Protein AF-A0A3N5E7L0-F1 (afdb_monomer_lite)

Secondary structure (DSSP, 8-state):
-TTT-S-GGGTSTT-SEEEEEESSSTTTSEEEEEE-SSHHHHHHHHHHHHHHHT--EEEE--TT-SSPEEEESS-HHHHHHHHHHHHHHS-SSSS--EEEEE-SSEEEEEESS-PPTT--HHHHTSS-------TTHHHHHHHHHTTS---SS-HHHHHHHHHHHTTPPPPEEE--TT---EEEEEEPPHHHHHHHHHHHHHHHHT--SHHHHHHHHHHHHHTS-HHHHHHHHHHHHTT-HHHHHHHHHHHHHHHHHHHHHS-HHHHHHHHHTTS-EEHHHHHHHTT----HHHIIIIIHHHHHTTSEEESSTT-TT-TT-EEEE-HHHHHHHHS------PEE---SSEEEEEEETTTTEEEEEETTS-EEEESS--HHHHHHHHH-S-HHHHIIIIITTTS-EEE-

Radius of gyration: 26.79 Å; chains: 1; bounding box: 60×66×66 Å

Sequence (408 aa):
MLLFNERPDKFFAGAKIEVVTHQGKIGKDYSEKVFTGSIVKQLRDTLSYIDTNIIREQVSKISQQAEAIRYFNYPYQAIEEALVNAVYHRSYERDNPVEVQILPDRIEILNFPGPMPPVDKNMLKKERVVAREYRNRKLGGFLKELKLTEGRGTGLPIIYNSLDENGSPPPVFETDDELSYFLSIIKIHPLALQLNAMGDEDEIQNISSLKDIDSYLRSLDDQITTEDKGIIVNALENNEDYLRSTVELRWERFGTHIKNKIDDTYLKVLLHCISPKSREEIFEHIEIYNNSRNFRNYIKPIIDIGWLQLTIPEKPTSKNQEYIIADIAKRLVESKKLETKRTPVSSASIASVGYDPEKQILEIEFLHGAIYQYFDVPKEVYEELMSANSHASYFMYSIKNNYSYLKQ

pLDDT: mean 74.49, std 18.32, range [30.44, 97.44]

Structure (mmCIF, N/CA/C/O backbone):
data_AF-A0A3N5E7L0-F1
#
_entry.id   AF-A0A3N5E7L0-F1
#
loop_
_atom_site.group_PDB
_atom_site.id
_atom_site.type_symbol
_atom_site.label_atom_id
_atom_site.label_alt_id
_atom_site.label_comp_id
_atom_site.label_asym_id
_atom_site.label_entity_id
_atom_site.label_seq_id
_atom_site.pdbx_PDB_ins_code
_atom_site.Cartn_x
_atom_site.Cartn_y
_atom_site.Cartn_z
_atom_site.occupancy
_atom_site.B_iso_or_equiv
_atom_site.auth_seq_id
_atom_site.auth_comp_id
_atom_site.auth_asym_id
_atom_site.auth_atom_id
_atom_site.pdbx_PDB_model_num
ATOM 1 N N . MET A 1 1 ? 27.490 1.330 -26.116 1.00 83.38 1 MET A N 1
ATOM 2 C CA . MET A 1 1 ? 27.596 2.388 -25.086 1.00 83.38 1 MET A CA 1
ATOM 3 C C . MET A 1 1 ? 26.835 2.008 -23.823 1.00 83.38 1 MET A C 1
ATOM 5 O O . MET A 1 1 ? 27.501 1.721 -22.848 1.00 83.38 1 MET A O 1
ATOM 9 N N . LEU A 1 2 ? 25.504 1.874 -23.836 1.00 86.56 2 LEU A N 1
ATOM 10 C CA . LEU A 1 2 ? 24.714 1.535 -22.633 1.00 86.56 2 LEU A CA 1
ATOM 11 C C . LEU A 1 2 ? 25.120 0.224 -21.915 1.00 86.56 2 LEU A C 1
ATOM 13 O O . LEU A 1 2 ? 25.168 0.170 -20.692 1.00 86.56 2 LEU A O 1
ATOM 17 N N . LEU A 1 3 ? 25.430 -0.836 -22.669 1.00 85.00 3 LEU A N 1
ATOM 18 C CA . LEU A 1 3 ? 25.637 -2.186 -22.117 1.00 85.00 3 LEU A CA 1
ATOM 19 C C . LEU A 1 3 ? 27.031 -2.473 -21.549 1.00 85.00 3 LEU A C 1
ATOM 21 O O . LEU A 1 3 ? 27.169 -3.346 -20.699 1.00 85.00 3 LEU A O 1
ATOM 25 N N . PHE A 1 4 ? 28.057 -1.774 -22.030 1.00 85.50 4 PHE A N 1
ATOM 26 C CA . PHE A 1 4 ? 29.458 -2.135 -21.770 1.00 85.50 4 PHE A CA 1
ATOM 27 C C . PHE A 1 4 ? 30.321 -0.951 -21.327 1.00 85.50 4 PHE A C 1
ATOM 29 O O . PHE A 1 4 ? 31.478 -1.145 -20.980 1.00 85.50 4 PHE A O 1
ATOM 36 N N . ASN A 1 5 ? 29.792 0.277 -21.357 1.00 88.94 5 ASN A N 1
ATOM 37 C CA . ASN A 1 5 ? 30.499 1.433 -20.816 1.00 88.94 5 ASN A CA 1
ATOM 38 C C . ASN A 1 5 ? 30.270 1.489 -19.300 1.00 88.94 5 ASN A C 1
ATOM 40 O O . ASN A 1 5 ? 29.155 1.249 -18.843 1.00 88.94 5 ASN A O 1
ATOM 44 N N . GLU A 1 6 ? 31.305 1.821 -18.533 1.00 88.25 6 GLU A N 1
ATOM 45 C CA . GLU A 1 6 ? 31.211 1.987 -17.078 1.00 88.25 6 GLU A CA 1
ATOM 46 C C . GLU A 1 6 ? 30.472 3.266 -16.669 1.00 88.25 6 GLU A C 1
ATOM 48 O O . GLU A 1 6 ? 30.016 3.377 -15.539 1.00 88.25 6 GLU A O 1
ATOM 53 N N . ARG A 1 7 ? 30.361 4.244 -17.571 1.00 88.50 7 ARG A N 1
ATOM 54 C CA . ARG A 1 7 ? 29.742 5.551 -17.333 1.00 88.50 7 ARG A CA 1
ATOM 55 C C . ARG A 1 7 ? 28.820 5.973 -18.486 1.00 88.50 7 ARG A C 1
ATOM 57 O O . ARG A 1 7 ? 29.085 6.984 -19.146 1.00 88.50 7 ARG A O 1
ATOM 64 N N . PRO A 1 8 ? 27.751 5.205 -18.788 1.00 91.94 8 PRO A N 1
ATOM 65 C CA . PRO A 1 8 ? 26.787 5.584 -19.820 1.00 91.94 8 PRO A CA 1
ATOM 66 C C . PRO A 1 8 ? 26.025 6.865 -19.458 1.00 91.94 8 PRO A C 1
ATOM 68 O O . PRO A 1 8 ? 25.597 7.568 -20.368 1.00 91.94 8 PRO A O 1
ATOM 71 N N . ASP A 1 9 ? 25.950 7.206 -18.169 1.00 88.31 9 ASP A N 1
ATOM 72 C CA . ASP A 1 9 ? 25.404 8.455 -17.628 1.00 88.31 9 ASP A CA 1
ATOM 73 C C . ASP A 1 9 ? 26.060 9.710 -18.223 1.00 88.31 9 ASP A C 1
ATOM 75 O O . ASP A 1 9 ? 25.415 10.740 -18.374 1.00 88.31 9 ASP A O 1
ATOM 79 N N . LYS A 1 10 ? 27.329 9.630 -18.647 1.00 88.81 10 LYS A N 1
ATOM 80 C CA . LYS A 1 10 ? 28.016 10.755 -19.307 1.00 88.81 10 LYS A CA 1
ATOM 81 C C . LYS A 1 10 ? 27.519 11.040 -20.724 1.00 88.81 10 LYS A C 1
ATOM 83 O O . LYS A 1 10 ? 27.781 12.116 -21.250 1.00 88.81 10 LYS A O 1
ATOM 88 N N . PHE A 1 11 ? 26.869 10.065 -21.354 1.00 89.56 11 PHE A N 1
ATOM 89 C CA . PHE A 1 11 ? 26.328 10.175 -22.711 1.00 89.56 11 PHE A CA 1
ATOM 90 C C . PHE A 1 11 ? 24.803 10.285 -22.701 1.00 89.56 11 PHE A C 1
ATOM 92 O O . PHE A 1 11 ? 24.227 10.899 -23.590 1.00 89.56 11 PHE A O 1
ATOM 99 N N . PHE A 1 12 ? 24.172 9.683 -21.695 1.00 90.94 12 PHE A N 1
ATOM 100 C CA . PHE A 1 12 ? 22.734 9.635 -21.495 1.00 90.94 12 PHE A CA 1
ATOM 101 C C . PHE A 1 12 ? 22.483 9.901 -20.010 1.00 90.94 12 PHE A C 1
ATOM 103 O O . PHE A 1 12 ? 22.547 8.966 -19.216 1.00 90.94 12 PHE A O 1
ATOM 110 N N . ALA A 1 13 ? 22.245 11.155 -19.610 1.00 86.81 13 ALA A N 1
ATOM 111 C CA . ALA A 1 13 ? 22.211 11.541 -18.191 1.00 86.81 13 ALA A CA 1
ATOM 112 C C . ALA A 1 13 ? 21.178 10.744 -17.377 1.00 86.81 13 ALA A C 1
ATOM 114 O O . ALA A 1 13 ? 21.416 10.402 -16.217 1.00 86.81 13 ALA A O 1
ATOM 115 N N . GLY A 1 14 ? 20.074 10.356 -18.018 1.00 86.88 14 GLY A N 1
ATOM 116 C CA . GLY A 1 14 ? 19.057 9.507 -17.416 1.00 86.88 14 GLY A CA 1
ATOM 117 C C . GLY A 1 14 ? 19.432 8.033 -17.280 1.00 86.88 14 GLY A C 1
ATOM 118 O O . GLY A 1 14 ? 18.664 7.305 -16.662 1.00 86.88 14 GLY A O 1
ATOM 119 N N . ALA A 1 15 ? 20.545 7.538 -17.835 1.00 92.75 15 ALA A N 1
ATOM 120 C CA . ALA A 1 15 ? 20.930 6.119 -17.820 1.00 92.75 15 ALA A CA 1
ATOM 121 C C . ALA A 1 15 ? 21.438 5.655 -16.441 1.00 92.75 15 ALA A C 1
ATOM 123 O O . ALA A 1 15 ? 22.587 5.240 -16.293 1.00 92.75 15 ALA A O 1
ATOM 124 N N . LYS A 1 16 ? 20.554 5.730 -15.450 1.00 95.00 16 LYS A N 1
ATOM 125 C CA . LYS A 1 16 ? 20.683 5.301 -14.059 1.00 95.00 16 LYS A CA 1
ATOM 126 C C . LYS A 1 16 ? 19.344 4.706 -13.588 1.00 95.00 16 LYS A C 1
ATOM 128 O O . LYS A 1 16 ? 18.305 4.954 -14.215 1.00 95.00 16 LYS A O 1
ATOM 133 N N . ILE A 1 17 ? 19.388 3.932 -12.507 1.00 97.06 17 ILE A N 1
ATOM 134 C CA . ILE A 1 17 ? 18.208 3.452 -11.773 1.00 97.06 17 ILE A CA 1
ATOM 135 C C . ILE A 1 17 ? 18.270 4.056 -10.374 1.00 97.06 17 ILE A C 1
ATOM 137 O O . ILE A 1 17 ? 19.304 3.961 -9.712 1.00 97.06 17 ILE A O 1
ATOM 141 N N . GLU A 1 18 ? 17.191 4.678 -9.930 1.00 97.00 18 GLU A N 1
ATOM 142 C CA . GLU A 1 18 ? 17.093 5.308 -8.616 1.00 97.00 18 GLU A CA 1
ATOM 143 C C . GLU A 1 18 ? 16.131 4.503 -7.755 1.00 97.00 18 GLU A C 1
ATOM 145 O O . GLU A 1 18 ? 15.018 4.207 -8.175 1.00 97.00 18 GLU A O 1
ATOM 150 N N . VAL A 1 19 ? 16.582 4.102 -6.567 1.00 96.81 19 VAL A N 1
ATOM 151 C CA . VAL A 1 19 ? 15.758 3.388 -5.593 1.00 96.81 19 VAL A CA 1
ATOM 152 C C . VAL A 1 19 ? 15.564 4.280 -4.382 1.00 96.81 19 VAL A C 1
ATOM 154 O O . VAL A 1 19 ? 16.538 4.669 -3.736 1.00 96.81 19 VAL A O 1
ATOM 157 N N . VAL A 1 20 ? 14.311 4.564 -4.056 1.00 91.62 20 VAL A N 1
ATOM 158 C CA . VAL A 1 20 ? 13.914 5.359 -2.898 1.00 91.62 20 VAL A CA 1
ATOM 159 C C . VAL A 1 20 ? 13.134 4.450 -1.958 1.00 91.62 20 VAL A C 1
ATOM 161 O O . VAL A 1 20 ? 12.109 3.891 -2.332 1.00 91.62 20 VAL A O 1
ATOM 164 N N . THR A 1 21 ? 13.639 4.260 -0.742 1.00 85.81 21 THR A N 1
ATOM 165 C CA . THR A 1 21 ? 12.976 3.451 0.290 1.00 85.81 21 THR A CA 1
ATOM 166 C C . THR A 1 21 ? 12.425 4.355 1.373 1.00 85.81 21 THR A C 1
ATOM 168 O O . THR A 1 21 ? 13.202 5.046 2.036 1.00 85.81 21 THR A O 1
ATOM 171 N N . HIS A 1 22 ? 11.110 4.318 1.572 1.00 76.50 22 HIS A N 1
ATOM 172 C CA . HIS A 1 22 ? 10.408 5.104 2.584 1.00 76.50 22 HIS A CA 1
ATOM 173 C C . HIS A 1 22 ? 10.272 4.290 3.874 1.00 76.50 22 HIS A C 1
ATOM 175 O O . HIS A 1 22 ? 9.755 3.176 3.852 1.00 76.50 22 HIS A O 1
ATOM 181 N N . GLN A 1 23 ? 10.721 4.835 5.009 1.00 60.78 23 GLN A N 1
ATOM 182 C CA . GLN A 1 23 ? 10.528 4.213 6.335 1.00 60.78 23 GLN A CA 1
ATOM 183 C C . GLN A 1 23 ? 9.217 4.657 7.015 1.00 60.78 23 GLN A C 1
ATOM 185 O O . GLN A 1 23 ? 8.987 4.379 8.188 1.00 60.78 23 GLN A O 1
ATOM 190 N N . GLY A 1 24 ? 8.354 5.355 6.276 1.00 55.53 24 GLY A N 1
ATOM 191 C CA . GLY A 1 24 ? 7.115 5.963 6.749 1.00 55.53 24 GLY A CA 1
ATOM 192 C C . GLY A 1 24 ? 6.403 6.658 5.589 1.00 55.53 24 GLY A C 1
ATOM 193 O O . GLY A 1 24 ? 6.307 6.091 4.502 1.00 55.53 24 GLY A O 1
ATOM 194 N N . LYS A 1 25 ? 5.926 7.895 5.784 1.00 41.50 25 LYS A N 1
ATOM 195 C CA . LYS A 1 25 ? 5.347 8.686 4.684 1.00 41.50 25 LYS A CA 1
ATOM 196 C C . LYS A 1 25 ? 6.375 9.005 3.598 1.00 41.50 25 LYS A C 1
ATOM 198 O O . LYS A 1 25 ? 7.534 9.295 3.906 1.00 41.50 25 LYS A O 1
ATOM 203 N N . ILE A 1 26 ? 5.882 9.131 2.366 1.00 47.34 26 ILE A N 1
ATOM 204 C CA . ILE A 1 26 ? 6.616 9.719 1.244 1.00 47.34 26 ILE A CA 1
ATOM 205 C C . ILE A 1 26 ? 7.159 11.105 1.646 1.00 47.34 26 ILE A C 1
ATOM 207 O O . ILE A 1 26 ? 6.418 11.965 2.127 1.00 47.34 26 ILE A O 1
ATOM 211 N N . GLY A 1 27 ? 8.469 11.313 1.480 1.00 45.47 27 GLY A N 1
ATOM 212 C CA . GLY A 1 27 ? 9.108 12.636 1.538 1.00 45.47 27 GLY A CA 1
ATOM 213 C C . GLY A 1 27 ? 9.581 13.152 2.905 1.00 45.47 27 GLY A C 1
ATOM 214 O O . GLY A 1 27 ? 10.123 14.255 2.951 1.00 45.47 27 GLY A O 1
ATOM 215 N N . LYS A 1 28 ? 9.423 12.402 4.010 1.00 50.88 28 LYS A N 1
ATOM 216 C CA . LYS A 1 28 ? 9.968 12.800 5.332 1.00 50.88 28 LYS A CA 1
ATOM 217 C C . LYS A 1 28 ? 11.208 12.010 5.748 1.00 50.88 28 LYS A C 1
ATOM 219 O O . LYS A 1 28 ? 12.221 12.627 6.050 1.00 50.88 28 LYS A O 1
ATOM 224 N N . ASP A 1 29 ? 11.132 10.680 5.698 1.00 62.06 29 ASP A N 1
ATOM 225 C CA . ASP A 1 29 ? 12.221 9.773 6.071 1.00 62.06 29 ASP A CA 1
ATOM 226 C C . ASP A 1 29 ? 12.402 8.721 4.976 1.00 62.06 29 ASP A C 1
ATOM 228 O O . ASP A 1 29 ? 11.751 7.670 4.962 1.00 62.06 29 ASP A O 1
ATOM 232 N N . TYR A 1 30 ? 13.279 9.034 4.023 1.00 76.88 30 TYR A N 1
ATOM 233 C CA . TYR A 1 30 ? 13.618 8.136 2.930 1.00 76.88 30 TYR A CA 1
ATOM 234 C C . TYR A 1 30 ? 15.127 7.958 2.812 1.00 76.88 30 TYR A C 1
ATOM 236 O O . TYR A 1 30 ? 15.921 8.850 3.114 1.00 76.88 30 TYR A O 1
ATOM 244 N N . SER A 1 31 ? 15.518 6.777 2.352 1.00 83.81 31 SER A N 1
ATOM 245 C CA . SER A 1 31 ? 16.878 6.519 1.896 1.00 83.81 31 SER A CA 1
ATOM 246 C C . SER A 1 31 ? 16.872 6.396 0.383 1.00 83.81 31 SER A C 1
ATOM 248 O O . SER A 1 31 ? 16.022 5.713 -0.187 1.00 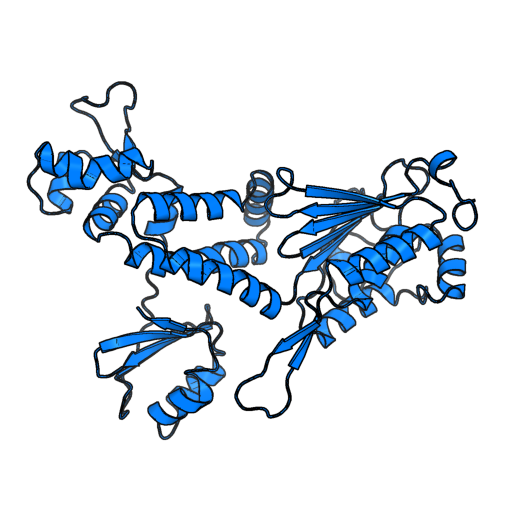83.81 31 SER A O 1
ATOM 250 N N . GLU A 1 32 ? 17.810 7.075 -0.263 1.00 91.50 32 GLU A N 1
ATOM 251 C CA . GLU A 1 32 ? 17.968 7.047 -1.710 1.00 91.50 32 GLU A CA 1
ATOM 252 C C . GLU A 1 32 ? 19.252 6.309 -2.074 1.00 91.50 32 GLU A C 1
ATOM 254 O O . GLU A 1 32 ? 20.312 6.507 -1.469 1.00 91.50 32 GLU A O 1
ATOM 259 N N . LYS A 1 33 ? 19.163 5.455 -3.091 1.00 93.56 33 LYS A N 1
ATOM 260 C CA . LYS A 1 33 ? 20.304 4.759 -3.664 1.00 93.56 33 LYS A CA 1
ATOM 261 C C . LYS A 1 33 ? 20.247 4.811 -5.181 1.00 93.56 33 LYS A C 1
ATOM 263 O O . LYS A 1 33 ? 19.363 4.235 -5.809 1.00 93.56 33 LYS A O 1
ATOM 268 N N . VAL A 1 34 ? 21.248 5.462 -5.766 1.00 95.75 34 VAL A N 1
ATOM 269 C CA . VAL A 1 34 ? 21.395 5.590 -7.217 1.00 95.75 34 VAL A CA 1
ATOM 270 C C . VAL A 1 34 ? 22.356 4.528 -7.739 1.00 95.75 34 VAL A C 1
ATOM 272 O O . VAL A 1 34 ? 23.516 4.450 -7.325 1.00 95.75 34 VAL A O 1
ATOM 275 N N . PHE A 1 35 ? 21.888 3.730 -8.689 1.00 95.00 35 PHE A N 1
ATOM 276 C CA . PHE A 1 35 ? 22.667 2.710 -9.374 1.00 95.00 35 PHE A CA 1
ATOM 277 C C . PHE A 1 35 ? 23.152 3.251 -10.719 1.00 95.00 35 PHE A C 1
ATOM 279 O O . PHE A 1 35 ? 22.370 3.604 -11.603 1.00 95.00 35 PHE A O 1
ATOM 286 N N . THR A 1 36 ? 24.473 3.305 -10.870 1.00 93.88 36 THR A N 1
ATOM 287 C CA . THR A 1 36 ? 25.175 3.743 -12.085 1.00 93.88 36 THR A CA 1
ATOM 288 C C . THR A 1 36 ? 26.083 2.621 -12.591 1.00 93.88 36 THR A C 1
ATOM 290 O O . THR A 1 36 ? 26.208 1.574 -11.955 1.00 93.88 36 THR A O 1
ATOM 293 N N . GLY A 1 37 ? 26.704 2.792 -13.757 1.00 93.56 37 GLY A N 1
ATOM 294 C CA . GLY A 1 37 ? 27.440 1.712 -14.424 1.00 93.56 37 GLY A CA 1
ATOM 295 C C . GLY A 1 37 ? 26.789 1.314 -15.737 1.00 93.56 37 GLY A C 1
ATOM 296 O O . GLY A 1 37 ? 25.870 1.981 -16.201 1.00 93.56 37 GLY A O 1
ATOM 297 N N . SER A 1 38 ? 27.219 0.209 -16.338 1.00 93.75 38 SER A N 1
ATOM 298 C CA . SER A 1 38 ? 26.497 -0.345 -17.484 1.00 93.75 38 SER A CA 1
ATOM 299 C C . SER A 1 38 ? 25.070 -0.752 -17.102 1.00 93.75 38 SER A C 1
ATOM 301 O O . SER A 1 38 ? 24.816 -1.113 -15.956 1.00 93.75 38 SER A O 1
ATOM 303 N N . ILE A 1 39 ? 24.138 -0.767 -18.057 1.00 91.62 39 ILE A N 1
ATOM 304 C CA . ILE A 1 39 ? 22.733 -1.137 -17.786 1.00 91.62 39 ILE A CA 1
ATOM 305 C C . ILE A 1 39 ? 22.607 -2.523 -17.135 1.00 91.62 39 ILE A C 1
ATOM 307 O O . ILE A 1 39 ? 21.794 -2.718 -16.237 1.00 91.62 39 ILE A O 1
ATOM 311 N N . VAL A 1 40 ? 23.455 -3.474 -17.534 1.00 89.94 40 VAL A N 1
ATOM 312 C CA . VAL A 1 40 ? 23.491 -4.819 -16.935 1.00 89.94 40 VAL A CA 1
ATOM 313 C C . VAL A 1 40 ? 23.934 -4.759 -15.475 1.00 89.94 40 VAL A C 1
ATOM 315 O O . VAL A 1 40 ? 23.375 -5.459 -14.634 1.00 89.94 40 VAL A O 1
ATOM 318 N N . LYS A 1 41 ? 24.939 -3.929 -15.174 1.00 92.00 41 LYS A N 1
ATOM 319 C CA . LYS A 1 41 ? 25.409 -3.720 -13.807 1.00 92.00 41 LYS A CA 1
ATOM 320 C C . LYS A 1 41 ? 24.327 -3.059 -12.957 1.00 92.00 41 LYS A C 1
ATOM 322 O O . LYS A 1 41 ? 24.053 -3.560 -11.877 1.00 92.00 41 LYS A O 1
ATOM 327 N N . GLN A 1 42 ? 23.683 -2.011 -13.470 1.00 94.38 42 GLN A N 1
ATOM 328 C CA . GLN A 1 42 ? 22.584 -1.332 -12.782 1.00 94.38 42 GLN A CA 1
ATOM 329 C C . GLN A 1 42 ? 21.467 -2.316 -12.424 1.00 94.38 42 GLN A C 1
ATOM 331 O O . GLN A 1 42 ? 21.135 -2.434 -11.255 1.00 94.38 42 GLN A O 1
ATOM 336 N N . LEU A 1 43 ? 20.969 -3.093 -13.395 1.00 92.19 43 LEU A N 1
ATOM 337 C CA . LEU A 1 43 ? 19.934 -4.106 -13.157 1.00 92.19 43 LEU A CA 1
ATOM 338 C C . LEU A 1 43 ? 20.339 -5.111 -12.070 1.00 92.19 43 LEU A C 1
ATOM 340 O O . LEU A 1 43 ? 19.594 -5.313 -11.118 1.00 92.19 43 LEU A O 1
ATOM 344 N N . ARG A 1 44 ? 21.526 -5.720 -12.181 1.00 90.44 44 ARG A N 1
ATOM 345 C CA . ARG A 1 44 ? 21.995 -6.723 -11.208 1.00 90.44 44 ARG A CA 1
ATOM 346 C C . ARG A 1 44 ? 22.174 -6.144 -9.812 1.00 90.44 44 ARG A C 1
ATOM 348 O O . ARG A 1 44 ? 21.759 -6.768 -8.841 1.00 90.44 44 ARG A O 1
ATOM 355 N N . ASP A 1 45 ? 22.786 -4.969 -9.717 1.00 93.44 45 ASP A N 1
ATOM 356 C CA . ASP A 1 45 ? 23.046 -4.321 -8.436 1.00 93.44 45 ASP A CA 1
ATOM 357 C C . ASP A 1 45 ? 21.730 -3.876 -7.773 1.00 93.44 45 ASP A C 1
ATOM 359 O O . ASP A 1 45 ? 21.574 -4.039 -6.562 1.00 93.44 45 ASP A O 1
ATOM 363 N N . THR A 1 46 ? 20.768 -3.363 -8.551 1.00 96.06 46 THR A N 1
ATOM 364 C CA . THR A 1 46 ? 19.436 -2.996 -8.052 1.00 96.06 46 THR A CA 1
ATOM 365 C C . THR A 1 46 ? 18.652 -4.222 -7.592 1.00 96.06 46 THR A C 1
ATOM 367 O O . THR A 1 46 ? 18.140 -4.218 -6.475 1.00 96.06 46 THR A O 1
ATOM 370 N N . LEU A 1 47 ? 18.595 -5.291 -8.393 1.00 92.88 47 LEU A N 1
ATOM 371 C CA . LEU A 1 47 ? 17.891 -6.520 -8.012 1.00 92.88 47 LEU A CA 1
ATOM 372 C C . LEU A 1 47 ? 18.515 -7.170 -6.780 1.00 92.88 47 LEU A C 1
ATOM 374 O O . LEU A 1 47 ? 17.793 -7.552 -5.869 1.00 92.88 47 LEU A O 1
ATOM 378 N N . SER A 1 48 ? 19.848 -7.227 -6.705 1.00 91.19 48 SER A N 1
ATOM 379 C CA . SER A 1 48 ? 20.551 -7.727 -5.521 1.00 91.19 48 SER A CA 1
ATOM 380 C C . SER A 1 48 ? 20.248 -6.883 -4.281 1.00 91.19 48 SER A C 1
ATOM 382 O O . SER A 1 48 ? 20.062 -7.431 -3.195 1.00 91.19 48 SER A O 1
ATOM 384 N N . TYR A 1 49 ? 20.154 -5.559 -4.429 1.00 92.44 49 TYR A N 1
ATOM 385 C CA . TYR A 1 49 ? 19.761 -4.680 -3.334 1.00 92.44 49 TYR A CA 1
ATOM 386 C C . TYR A 1 49 ? 18.329 -4.952 -2.860 1.00 92.44 49 TYR A C 1
ATOM 388 O O . TYR A 1 49 ? 18.128 -5.079 -1.652 1.00 92.44 49 TYR A O 1
ATOM 396 N N . ILE A 1 50 ? 17.361 -5.076 -3.773 1.00 91.75 50 ILE A N 1
ATOM 397 C CA . ILE A 1 50 ? 15.961 -5.357 -3.420 1.00 91.75 50 ILE A CA 1
ATOM 398 C C . ILE A 1 50 ? 15.839 -6.738 -2.763 1.00 91.75 50 ILE A C 1
ATOM 400 O O . ILE A 1 50 ? 15.227 -6.857 -1.705 1.00 91.75 50 ILE A O 1
ATOM 404 N N . ASP A 1 51 ? 16.490 -7.753 -3.327 1.00 88.81 51 ASP A N 1
ATOM 405 C CA . ASP A 1 51 ? 16.502 -9.119 -2.797 1.00 88.81 51 ASP A CA 1
ATOM 406 C C . ASP A 1 51 ? 17.083 -9.189 -1.377 1.00 88.81 51 ASP A C 1
ATOM 408 O O . ASP A 1 51 ? 16.507 -9.792 -0.482 1.00 88.81 51 ASP A O 1
ATOM 412 N N . THR A 1 52 ? 18.190 -8.481 -1.131 1.00 81.44 52 THR A N 1
ATOM 413 C CA . THR A 1 52 ? 18.871 -8.516 0.174 1.00 81.44 52 THR A CA 1
ATOM 414 C C . THR A 1 52 ? 18.165 -7.684 1.248 1.00 81.44 52 THR A C 1
ATOM 416 O O . THR A 1 52 ? 18.204 -8.043 2.423 1.00 81.44 52 THR A O 1
ATOM 419 N N . ASN A 1 53 ? 17.587 -6.532 0.889 1.00 84.75 53 ASN A N 1
ATOM 420 C CA . ASN A 1 53 ? 17.119 -5.550 1.878 1.00 84.75 53 ASN A CA 1
ATOM 421 C C . ASN A 1 53 ? 15.595 -5.524 2.039 1.00 84.75 53 ASN A C 1
ATOM 423 O O . ASN A 1 53 ? 15.108 -5.124 3.099 1.00 84.75 53 ASN A O 1
ATOM 427 N N . ILE A 1 54 ? 14.849 -5.925 1.008 1.00 88.56 54 ILE A N 1
ATOM 428 C CA . ILE A 1 54 ? 13.396 -5.738 0.930 1.00 88.56 54 ILE A CA 1
ATOM 429 C C . ILE A 1 54 ? 12.670 -7.078 0.900 1.00 88.56 54 ILE A C 1
ATOM 431 O O . ILE A 1 54 ? 11.733 -7.267 1.676 1.00 88.56 54 ILE A O 1
ATOM 435 N N . ILE A 1 55 ? 13.091 -8.007 0.037 1.00 87.31 55 ILE A N 1
ATOM 436 C CA . ILE A 1 55 ? 12.445 -9.316 -0.096 1.00 87.31 55 ILE A CA 1
ATOM 437 C C . ILE A 1 55 ? 12.765 -10.176 1.129 1.00 87.31 55 ILE A C 1
ATOM 439 O O . ILE A 1 55 ? 13.903 -10.276 1.579 1.00 87.31 55 ILE A O 1
ATOM 443 N N . ARG A 1 56 ? 11.730 -10.783 1.707 1.00 83.81 56 ARG A N 1
ATOM 444 C CA . ARG A 1 56 ? 11.818 -11.648 2.882 1.00 83.81 56 ARG A CA 1
ATOM 445 C C . ARG A 1 56 ? 10.929 -12.864 2.671 1.00 83.81 56 ARG A C 1
ATOM 447 O O . ARG A 1 56 ? 9.733 -12.712 2.422 1.00 83.81 56 ARG A O 1
ATOM 454 N N . GLU A 1 57 ? 11.513 -14.052 2.804 1.00 76.31 57 GLU A N 1
ATOM 455 C CA . GLU A 1 57 ? 10.751 -15.297 2.929 1.00 76.31 57 GLU A CA 1
ATOM 456 C C . GLU A 1 57 ? 10.069 -15.309 4.300 1.00 76.31 57 GLU A C 1
ATOM 458 O O . GLU A 1 57 ? 10.695 -15.048 5.332 1.00 76.31 57 GLU A O 1
ATOM 463 N N . GLN A 1 58 ? 8.781 -15.614 4.311 1.00 63.19 58 GLN A N 1
ATOM 464 C CA . GLN A 1 58 ? 7.991 -15.793 5.514 1.00 63.19 58 GLN A CA 1
ATOM 465 C C . GLN A 1 58 ? 7.392 -17.195 5.515 1.00 63.19 58 GLN A C 1
ATOM 467 O O . GLN A 1 58 ? 6.986 -17.738 4.488 1.00 63.19 58 GLN A O 1
ATOM 472 N N . VAL A 1 59 ? 7.366 -17.796 6.702 1.00 53.50 59 VAL A N 1
ATOM 473 C CA . VAL A 1 59 ? 6.848 -19.144 6.914 1.00 53.50 59 VAL A CA 1
ATOM 474 C C . VAL A 1 59 ? 5.663 -19.030 7.854 1.00 53.50 59 VAL A C 1
ATOM 476 O O . VAL A 1 59 ? 5.842 -18.789 9.048 1.00 53.50 59 VAL A O 1
ATOM 479 N N . SER A 1 60 ? 4.456 -19.201 7.321 1.00 47.75 60 SER A N 1
ATOM 480 C CA . SER A 1 60 ? 3.245 -19.242 8.134 1.00 47.75 60 SER A CA 1
ATOM 481 C C . SER A 1 60 ? 2.825 -20.688 8.370 1.00 47.75 60 SER A C 1
ATOM 483 O O . SER A 1 60 ? 2.673 -21.481 7.438 1.00 47.75 60 SER A O 1
ATOM 485 N N . LYS A 1 61 ? 2.661 -21.055 9.643 1.00 45.41 61 LYS A N 1
ATOM 486 C CA . LYS A 1 61 ? 2.084 -22.344 10.028 1.00 45.41 61 LYS A CA 1
ATOM 487 C C . LYS A 1 61 ? 0.574 -22.188 10.046 1.00 45.41 61 LYS A C 1
ATOM 489 O O . LYS A 1 61 ? 0.034 -21.571 10.959 1.00 45.41 61 LYS A O 1
ATOM 494 N N . ILE A 1 62 ? -0.094 -22.761 9.055 1.00 38.06 62 ILE A N 1
ATOM 495 C CA . ILE A 1 62 ? -1.552 -22.802 9.039 1.00 38.06 62 ILE A CA 1
ATOM 496 C C . ILE A 1 62 ? -2.001 -23.896 10.003 1.00 38.06 62 ILE A C 1
ATOM 498 O O . ILE A 1 62 ? -1.624 -25.062 9.882 1.00 38.06 62 ILE A O 1
ATOM 502 N N . SER A 1 63 ? -2.784 -23.509 11.007 1.00 35.09 63 SER A N 1
ATOM 503 C CA . SER A 1 63 ? -3.418 -24.454 11.923 1.00 35.09 63 SER A CA 1
ATOM 504 C C . SER A 1 63 ? -4.353 -25.367 11.117 1.00 35.09 63 SER A C 1
ATOM 506 O O . SER A 1 63 ? -5.197 -24.871 10.381 1.00 35.09 63 SER A O 1
ATOM 508 N N . GLN A 1 64 ? -4.175 -26.689 11.270 1.00 30.67 64 GLN A N 1
ATOM 509 C CA . GLN A 1 64 ? -4.803 -27.821 10.547 1.00 30.67 64 GLN A CA 1
ATOM 510 C C . GLN A 1 64 ? -4.012 -28.466 9.387 1.00 30.67 64 GLN A C 1
ATOM 512 O O . GLN A 1 64 ? -4.434 -29.517 8.905 1.00 30.67 64 GLN A O 1
ATOM 517 N N . GLN A 1 65 ? -2.832 -27.963 9.002 1.00 34.75 65 GLN A N 1
ATOM 518 C CA . GLN A 1 65 ? -1.927 -28.663 8.074 1.00 34.75 65 GLN A CA 1
ATOM 519 C C . GLN A 1 65 ? -0.542 -28.866 8.702 1.00 34.75 65 GLN A C 1
ATOM 521 O O . GLN A 1 65 ? -0.017 -27.998 9.393 1.00 34.75 65 GLN A O 1
ATOM 526 N N . ALA A 1 66 ? 0.057 -30.046 8.497 1.00 31.73 66 ALA A N 1
ATOM 527 C CA . ALA A 1 66 ? 1.418 -30.323 8.970 1.00 31.73 66 ALA A CA 1
ATOM 528 C C . ALA A 1 66 ? 2.480 -29.519 8.191 1.00 31.73 66 ALA A C 1
ATOM 530 O O . ALA A 1 66 ? 3.596 -29.330 8.676 1.00 31.73 66 ALA A O 1
ATOM 531 N N . GLU A 1 67 ? 2.129 -29.049 6.994 1.00 37.62 67 GLU A N 1
ATOM 532 C CA . GLU A 1 67 ? 3.008 -28.325 6.082 1.00 37.62 67 GLU A CA 1
ATOM 533 C C . GLU A 1 67 ? 2.876 -26.812 6.303 1.00 37.62 67 GLU A C 1
ATOM 535 O O . GLU A 1 67 ? 1.778 -26.269 6.404 1.00 37.62 67 GLU A O 1
ATOM 540 N N . ALA A 1 68 ? 4.010 -26.120 6.426 1.00 47.44 68 ALA A N 1
ATOM 541 C CA . ALA A 1 68 ? 4.036 -24.668 6.553 1.00 47.44 68 ALA A CA 1
ATOM 542 C C . ALA A 1 68 ? 3.969 -24.019 5.164 1.00 47.44 68 ALA A C 1
ATOM 544 O O . ALA A 1 68 ? 4.746 -24.401 4.285 1.00 47.44 68 ALA A O 1
ATOM 545 N N . ILE A 1 69 ? 3.103 -23.016 4.982 1.00 49.25 69 ILE A N 1
ATOM 546 C CA . ILE A 1 69 ? 3.074 -22.232 3.744 1.00 49.25 69 ILE A CA 1
ATOM 547 C C . ILE A 1 69 ? 4.235 -21.247 3.776 1.00 49.25 69 ILE A C 1
ATOM 549 O O . ILE A 1 69 ? 4.388 -20.456 4.711 1.00 49.25 69 ILE A O 1
ATOM 553 N N . ARG A 1 70 ? 5.062 -21.324 2.739 1.00 60.50 70 ARG A N 1
ATOM 554 C CA . ARG A 1 70 ? 6.173 -20.412 2.497 1.00 60.50 70 ARG A CA 1
ATOM 555 C C . ARG A 1 70 ? 5.755 -19.439 1.414 1.00 60.50 70 ARG A C 1
ATOM 557 O O . ARG A 1 70 ? 5.321 -19.873 0.353 1.00 60.50 70 ARG A O 1
ATOM 564 N N . TYR A 1 71 ? 5.900 -18.156 1.686 1.00 73.06 71 TYR A N 1
ATOM 565 C CA . TYR A 1 71 ? 5.634 -17.094 0.724 1.00 73.06 71 TYR A CA 1
ATOM 566 C C . TYR A 1 71 ? 6.666 -15.989 0.904 1.00 73.06 71 TYR A C 1
ATOM 568 O O . TYR A 1 71 ? 7.301 -15.868 1.953 1.00 73.06 71 TYR A O 1
ATOM 576 N N . PHE A 1 72 ? 6.832 -15.163 -0.118 1.00 76.81 72 PHE A N 1
ATOM 577 C CA . PHE A 1 72 ? 7.625 -13.947 -0.026 1.00 76.81 72 PHE A CA 1
ATOM 578 C C . PHE A 1 72 ? 6.708 -12.743 0.144 1.00 76.81 72 PHE A C 1
ATOM 580 O O . PHE A 1 72 ? 5.608 -12.706 -0.406 1.00 76.81 72 PHE A O 1
ATOM 587 N N . ASN A 1 73 ? 7.168 -11.722 0.866 1.00 79.94 73 ASN A N 1
ATOM 588 C CA . ASN A 1 73 ? 6.468 -10.435 0.894 1.00 79.94 73 ASN A CA 1
ATOM 589 C C . ASN A 1 73 ? 6.341 -9.816 -0.514 1.00 79.94 73 ASN A C 1
ATOM 591 O O . ASN A 1 73 ? 5.322 -9.196 -0.805 1.00 79.94 73 ASN A O 1
ATOM 595 N N . TYR A 1 74 ? 7.328 -10.054 -1.383 1.00 92.00 74 TYR A N 1
ATOM 596 C CA . TYR A 1 74 ? 7.282 -9.812 -2.824 1.00 92.00 74 TYR A CA 1
ATOM 597 C C . TYR A 1 74 ? 8.016 -10.944 -3.555 1.00 92.00 74 TYR A C 1
ATOM 599 O O . TYR A 1 74 ? 9.168 -11.220 -3.211 1.00 92.00 74 TYR A O 1
ATOM 607 N N . PRO A 1 75 ? 7.420 -11.594 -4.567 1.00 86.88 75 PRO A N 1
ATOM 608 C CA . PRO A 1 75 ? 8.125 -12.623 -5.315 1.00 86.88 75 PRO A CA 1
ATOM 609 C C . PRO A 1 75 ? 9.194 -11.995 -6.221 1.00 86.88 75 PRO A C 1
ATOM 611 O O . PRO A 1 75 ? 8.913 -11.087 -7.007 1.00 86.88 75 PRO A O 1
ATOM 614 N N . TYR A 1 76 ? 10.429 -12.501 -6.127 1.00 89.12 76 TYR A N 1
ATOM 615 C CA . TYR A 1 76 ? 11.592 -11.966 -6.849 1.00 89.12 76 TYR A CA 1
ATOM 616 C C . TYR A 1 76 ? 11.354 -11.849 -8.357 1.00 89.12 76 TYR A C 1
ATOM 618 O O . TYR A 1 76 ? 11.664 -10.822 -8.954 1.00 89.12 76 TYR A O 1
ATOM 626 N N . GLN A 1 77 ? 10.754 -12.875 -8.963 1.00 86.00 77 GLN A N 1
ATOM 627 C CA . GLN A 1 77 ? 10.546 -12.941 -10.408 1.00 86.00 77 GLN A CA 1
ATOM 628 C C . GLN A 1 77 ? 9.603 -11.839 -10.920 1.00 86.00 77 GLN A C 1
ATOM 630 O O . GLN A 1 77 ? 9.835 -11.285 -11.995 1.00 86.00 77 GLN A O 1
ATOM 635 N N . ALA A 1 78 ? 8.580 -11.462 -10.145 1.00 90.94 78 ALA A N 1
ATOM 636 C CA . ALA A 1 78 ? 7.705 -10.344 -10.492 1.00 90.94 78 ALA A CA 1
ATOM 637 C C . ALA A 1 78 ? 8.461 -9.004 -10.482 1.00 90.94 78 ALA A C 1
ATOM 639 O O . ALA A 1 78 ? 8.303 -8.197 -11.399 1.00 90.94 78 ALA A O 1
ATOM 640 N N . ILE A 1 79 ? 9.312 -8.782 -9.474 1.00 95.06 79 ILE A N 1
ATOM 641 C CA . ILE A 1 79 ? 10.134 -7.568 -9.359 1.00 95.06 79 ILE A CA 1
ATOM 642 C C . ILE A 1 79 ? 11.191 -7.510 -10.466 1.00 95.06 79 ILE A C 1
ATOM 644 O O . ILE A 1 79 ? 11.371 -6.463 -11.090 1.00 95.06 79 ILE A O 1
ATOM 648 N N . GLU A 1 80 ? 11.871 -8.629 -10.726 1.00 92.00 80 GLU A N 1
ATOM 649 C CA . GLU A 1 80 ? 12.855 -8.762 -11.800 1.00 92.00 80 GLU A CA 1
ATOM 650 C C . GLU A 1 80 ? 12.243 -8.381 -13.143 1.00 92.00 80 GLU A C 1
ATOM 652 O O . GLU A 1 80 ? 12.745 -7.487 -13.828 1.00 92.00 80 GLU A O 1
ATOM 657 N N . GLU A 1 81 ? 11.120 -9.000 -13.492 1.00 90.00 81 GLU A N 1
ATOM 658 C CA . GLU A 1 81 ? 10.490 -8.778 -14.783 1.00 90.00 81 GLU A CA 1
ATOM 659 C C . GLU A 1 81 ? 9.928 -7.353 -14.906 1.00 90.00 81 GLU A C 1
ATOM 661 O O . GLU A 1 81 ? 10.059 -6.728 -15.961 1.00 90.00 81 GLU A O 1
ATOM 666 N N . ALA A 1 82 ? 9.364 -6.782 -13.838 1.00 93.38 82 ALA A N 1
ATOM 667 C CA . ALA A 1 82 ? 8.896 -5.396 -13.843 1.00 93.38 82 ALA A CA 1
ATOM 668 C C . ALA A 1 82 ? 10.051 -4.395 -14.034 1.00 93.38 82 ALA A C 1
ATOM 670 O O . ALA A 1 82 ? 9.964 -3.498 -14.879 1.00 93.38 82 ALA A O 1
ATOM 671 N N . LEU A 1 83 ? 11.171 -4.580 -13.327 1.00 94.31 83 LEU A N 1
ATOM 672 C CA . LEU A 1 83 ? 12.340 -3.705 -13.442 1.00 94.31 83 LEU A CA 1
ATOM 673 C C . LEU A 1 83 ? 13.017 -3.828 -14.812 1.00 94.31 83 LEU A C 1
ATOM 675 O O . LEU A 1 83 ? 13.403 -2.823 -15.419 1.00 94.31 83 LEU A O 1
ATOM 679 N N . VAL A 1 84 ? 13.145 -5.051 -15.330 1.00 90.25 84 VAL A N 1
ATOM 680 C CA . VAL A 1 84 ? 13.700 -5.285 -16.665 1.00 90.25 84 VAL A CA 1
ATOM 681 C C . VAL A 1 84 ? 12.810 -4.650 -17.730 1.00 90.25 84 VAL A C 1
ATOM 683 O O . VAL A 1 84 ? 13.335 -3.992 -18.630 1.00 90.25 84 VAL A O 1
ATOM 686 N N . ASN A 1 85 ? 11.482 -4.755 -17.608 1.00 88.88 85 ASN A N 1
ATOM 687 C CA . ASN A 1 85 ? 10.554 -4.091 -18.522 1.00 88.88 85 ASN A CA 1
ATOM 688 C C . ASN A 1 85 ? 10.695 -2.563 -18.472 1.00 88.88 85 ASN A C 1
ATOM 690 O O . ASN A 1 85 ? 10.773 -1.936 -19.531 1.00 88.88 85 ASN A O 1
ATOM 694 N N . ALA A 1 86 ? 10.846 -1.965 -17.290 1.00 92.12 86 ALA A N 1
ATOM 695 C CA . ALA A 1 86 ? 11.070 -0.526 -17.153 1.00 92.12 86 ALA A CA 1
ATOM 696 C C . ALA A 1 86 ? 12.354 -0.057 -17.869 1.00 92.12 86 ALA A C 1
ATOM 698 O O . ALA A 1 86 ? 12.341 0.890 -18.663 1.00 92.12 86 ALA A O 1
ATOM 699 N N . VAL A 1 87 ? 13.465 -0.775 -17.674 1.00 91.25 87 VAL A N 1
ATOM 700 C CA . VAL A 1 87 ? 14.747 -0.514 -18.356 1.00 91.25 87 VAL A CA 1
ATOM 701 C C . VAL A 1 87 ? 14.659 -0.771 -19.865 1.00 91.25 87 VAL A C 1
ATOM 703 O O . VAL A 1 87 ? 15.295 -0.081 -20.664 1.00 91.25 87 VAL A O 1
ATOM 706 N N . TYR A 1 88 ? 13.861 -1.743 -20.293 1.00 87.31 88 TYR A N 1
ATOM 707 C CA . TYR A 1 88 ? 13.704 -2.078 -21.703 1.00 87.31 88 TYR A CA 1
ATOM 708 C C . TYR A 1 88 ? 12.818 -1.051 -22.439 1.00 87.31 88 TYR A C 1
ATOM 710 O O . TYR A 1 88 ? 13.117 -0.672 -23.577 1.00 87.31 88 TYR A O 1
ATOM 718 N N . HIS A 1 89 ? 11.759 -0.542 -21.812 1.00 87.44 89 HIS A N 1
ATOM 719 C CA . HIS A 1 89 ? 10.786 0.334 -22.473 1.00 87.44 89 HIS A CA 1
ATOM 720 C C . HIS A 1 89 ? 11.073 1.835 -22.356 1.00 87.44 89 HIS A C 1
ATOM 722 O O . HIS A 1 89 ? 10.568 2.605 -23.183 1.00 87.44 89 HIS A O 1
ATOM 728 N N . ARG A 1 90 ? 11.925 2.255 -21.414 1.00 90.06 90 ARG A N 1
ATOM 729 C CA . ARG A 1 90 ? 12.285 3.669 -21.246 1.00 90.06 90 ARG A CA 1
ATOM 730 C C . ARG A 1 90 ? 12.937 4.301 -22.476 1.00 90.06 90 ARG A C 1
ATOM 732 O O . ARG A 1 90 ? 13.595 3.639 -23.282 1.00 90.06 90 ARG A O 1
ATOM 739 N N . SER A 1 91 ? 12.840 5.622 -22.576 1.00 90.75 91 SER A N 1
ATOM 740 C CA . SER A 1 91 ? 13.706 6.399 -23.459 1.00 90.75 91 SER A CA 1
ATOM 741 C C . SER A 1 91 ? 15.046 6.663 -22.774 1.00 90.75 91 SER A C 1
ATOM 743 O O . SER A 1 91 ? 15.105 7.016 -21.595 1.00 90.75 91 SER A O 1
ATOM 745 N N . TYR A 1 92 ? 16.125 6.492 -23.534 1.00 90.56 92 TYR A N 1
ATOM 746 C CA . TYR A 1 92 ? 17.474 6.902 -23.139 1.00 90.56 92 TYR A CA 1
ATOM 747 C C . TYR A 1 92 ? 17.848 8.285 -23.683 1.00 90.56 92 TYR A C 1
ATOM 749 O O . TYR A 1 92 ? 18.932 8.774 -23.397 1.00 90.56 92 TYR A O 1
ATOM 757 N N . GLU A 1 93 ? 16.964 8.914 -24.459 1.00 88.06 93 GLU A N 1
ATOM 758 C CA . GLU A 1 93 ? 17.139 10.287 -24.952 1.00 88.06 93 GLU A CA 1
ATOM 759 C C . GLU A 1 93 ? 16.667 11.331 -23.931 1.00 88.06 93 GLU A C 1
ATOM 761 O O . GLU A 1 93 ? 17.004 12.503 -24.056 1.00 88.06 93 GLU A O 1
ATOM 766 N N . ARG A 1 94 ? 15.874 10.910 -22.935 1.00 85.56 94 ARG A N 1
ATOM 767 C CA . ARG A 1 94 ? 15.411 11.750 -21.826 1.00 85.56 94 ARG A CA 1
ATOM 768 C C . ARG A 1 94 ? 16.278 11.540 -20.590 1.00 85.56 94 ARG A C 1
ATOM 770 O O . ARG A 1 94 ? 16.809 10.450 -20.365 1.00 85.56 94 ARG A O 1
ATOM 777 N N . ASP A 1 95 ? 16.328 12.570 -19.756 1.00 88.19 95 ASP A N 1
ATOM 778 C CA . ASP A 1 95 ? 17.120 12.574 -18.524 1.00 88.19 95 ASP A CA 1
ATOM 779 C C . ASP A 1 95 ? 16.437 11.849 -17.357 1.00 88.19 95 ASP A C 1
ATOM 781 O O . ASP A 1 95 ? 17.075 11.593 -16.337 1.00 88.19 95 ASP A O 1
ATOM 785 N N . ASN A 1 96 ? 15.165 11.465 -17.507 1.00 91.12 96 ASN A N 1
ATOM 786 C CA . ASN A 1 96 ? 14.432 10.721 -16.487 1.00 91.12 96 ASN A CA 1
ATOM 787 C C . ASN A 1 96 ? 15.069 9.338 -16.257 1.00 91.12 96 ASN A C 1
ATOM 789 O O . ASN A 1 96 ? 15.268 8.595 -17.229 1.00 91.12 96 ASN A O 1
ATOM 793 N N . PRO A 1 97 ? 15.388 8.967 -15.009 1.00 94.19 97 PRO A N 1
ATOM 794 C CA . PRO A 1 97 ? 15.850 7.627 -14.679 1.00 94.19 97 PRO A CA 1
ATOM 795 C C . PRO A 1 97 ? 14.697 6.614 -14.674 1.00 94.19 97 PRO A C 1
ATOM 797 O O . PRO A 1 97 ? 13.542 6.954 -14.924 1.00 94.19 97 PRO A O 1
ATOM 800 N N . VAL A 1 98 ? 15.025 5.340 -14.442 1.00 96.19 98 VAL A N 1
ATOM 801 C CA . VAL A 1 98 ? 14.014 4.408 -13.917 1.00 96.19 98 VAL A CA 1
ATOM 802 C C . VAL A 1 98 ? 13.952 4.639 -12.420 1.00 96.19 98 VAL A C 1
ATOM 804 O O . VAL A 1 98 ? 14.992 4.571 -11.765 1.00 96.19 98 VAL A O 1
ATOM 807 N N . GLU A 1 99 ? 12.763 4.895 -11.899 1.00 96.75 99 GLU A N 1
ATOM 808 C CA . GLU A 1 99 ? 12.550 5.166 -10.480 1.00 96.75 99 GLU A CA 1
ATOM 809 C C . GLU A 1 99 ? 11.846 3.973 -9.837 1.00 96.75 99 GLU A C 1
ATOM 811 O O . GLU A 1 99 ? 10.856 3.465 -10.360 1.00 96.75 99 GLU A O 1
ATOM 816 N N . VAL A 1 100 ? 12.379 3.508 -8.712 1.00 97.44 100 VAL A N 1
ATOM 817 C CA . VAL A 1 100 ? 11.816 2.427 -7.904 1.00 97.44 100 VAL A CA 1
ATOM 818 C C . VAL A 1 100 ? 11.499 2.995 -6.529 1.00 97.44 100 VAL A C 1
ATOM 820 O O . VAL A 1 100 ? 12.406 3.279 -5.746 1.00 97.44 100 VAL A O 1
ATOM 823 N N . GLN A 1 101 ? 10.217 3.157 -6.229 1.00 93.12 101 GLN A N 1
ATOM 824 C CA . GLN A 1 101 ? 9.733 3.619 -4.933 1.00 93.12 101 GLN A CA 1
ATOM 825 C C . GLN A 1 101 ? 9.325 2.398 -4.107 1.00 93.12 101 GLN A C 1
ATOM 827 O O . GLN A 1 101 ? 8.459 1.623 -4.508 1.00 93.12 101 GLN A O 1
ATOM 832 N N . ILE A 1 102 ? 9.955 2.207 -2.953 1.00 88.75 102 ILE A N 1
ATOM 833 C CA . ILE A 1 102 ? 9.611 1.147 -2.005 1.00 88.75 102 ILE A CA 1
ATOM 834 C C . ILE A 1 102 ? 8.844 1.790 -0.854 1.00 88.75 102 ILE A C 1
ATOM 836 O O . ILE A 1 102 ? 9.422 2.522 -0.045 1.00 88.75 102 ILE A O 1
ATOM 840 N N . LEU A 1 103 ? 7.544 1.514 -0.805 1.00 83.50 103 LEU A N 1
ATOM 841 C CA . LEU A 1 103 ? 6.618 1.954 0.230 1.00 83.50 103 LEU A CA 1
ATOM 842 C C . LEU A 1 103 ? 6.336 0.811 1.226 1.00 83.50 103 LEU A C 1
ATOM 844 O O . LEU A 1 103 ? 6.644 -0.352 0.941 1.00 83.50 103 LEU A O 1
ATOM 848 N N . PRO A 1 104 ? 5.736 1.105 2.396 1.00 76.44 104 PRO A N 1
ATOM 849 C CA . PRO A 1 104 ? 5.416 0.079 3.392 1.00 76.44 104 PRO A CA 1
ATOM 850 C C . PRO A 1 104 ? 4.496 -1.047 2.886 1.00 76.44 104 PRO A C 1
ATOM 852 O O . PRO A 1 104 ? 4.591 -2.176 3.366 1.00 76.44 104 PRO A O 1
ATOM 855 N N . ASP A 1 105 ? 3.615 -0.751 1.929 1.00 77.62 105 ASP A N 1
ATOM 856 C CA . ASP A 1 105 ? 2.564 -1.642 1.422 1.00 77.62 105 ASP A CA 1
ATOM 857 C C . ASP A 1 105 ? 2.754 -2.071 -0.045 1.00 77.62 105 ASP A C 1
ATOM 859 O O . ASP A 1 105 ? 2.057 -2.976 -0.514 1.00 77.62 105 ASP A O 1
ATOM 863 N N . ARG A 1 106 ? 3.669 -1.437 -0.788 1.00 87.81 106 ARG A N 1
ATOM 864 C CA . ARG A 1 106 ? 3.879 -1.704 -2.220 1.00 87.81 106 ARG A CA 1
ATOM 865 C C . ARG A 1 106 ? 5.250 -1.259 -2.730 1.00 87.81 106 ARG A C 1
ATOM 867 O O . ARG A 1 106 ? 5.935 -0.445 -2.116 1.00 87.81 106 ARG A O 1
ATOM 874 N N . ILE A 1 107 ? 5.620 -1.770 -3.897 1.00 94.25 107 ILE A N 1
ATOM 875 C CA . ILE A 1 107 ? 6.743 -1.302 -4.708 1.00 94.25 107 ILE A CA 1
ATOM 876 C C . ILE A 1 107 ? 6.179 -0.727 -6.003 1.00 94.25 107 ILE A C 1
ATOM 878 O O . ILE A 1 107 ? 5.392 -1.380 -6.690 1.00 94.25 107 ILE A O 1
ATOM 882 N N . GLU A 1 108 ? 6.615 0.477 -6.348 1.00 95.19 108 GLU A N 1
ATOM 883 C CA . GLU A 1 108 ? 6.260 1.155 -7.587 1.00 95.19 108 GLU A CA 1
ATOM 884 C C . GLU A 1 108 ? 7.503 1.304 -8.467 1.00 95.19 108 GLU A C 1
ATOM 886 O O . GLU A 1 108 ? 8.556 1.743 -8.007 1.00 95.19 108 GLU A O 1
ATOM 891 N N . ILE A 1 109 ? 7.397 0.919 -9.737 1.00 96.88 109 ILE A N 1
ATOM 892 C CA . ILE A 1 109 ? 8.473 1.021 -10.724 1.00 96.88 109 ILE A CA 1
ATOM 893 C C . ILE A 1 109 ? 7.979 1.904 -11.864 1.00 96.88 109 ILE A C 1
ATOM 895 O O . ILE A 1 109 ? 7.074 1.524 -12.610 1.00 96.88 109 ILE A O 1
ATOM 899 N N . LEU A 1 110 ? 8.588 3.077 -11.989 1.00 94.06 110 LEU A N 1
ATOM 900 C CA . LEU A 1 110 ? 8.220 4.125 -12.929 1.00 94.06 110 LEU A CA 1
ATOM 901 C C . LEU A 1 110 ? 9.275 4.260 -14.027 1.00 94.06 110 LEU A C 1
ATOM 903 O O . LEU A 1 110 ? 10.481 4.330 -13.770 1.00 94.06 110 LEU A O 1
ATOM 907 N N . ASN A 1 111 ? 8.815 4.359 -15.273 1.00 93.50 111 ASN A N 1
ATOM 908 C CA . ASN A 1 111 ? 9.662 4.736 -16.394 1.00 93.50 111 ASN A CA 1
ATOM 909 C C . ASN A 1 111 ? 8.981 5.714 -17.348 1.00 93.50 111 ASN A C 1
ATOM 911 O O . ASN A 1 111 ? 7.764 5.721 -17.519 1.00 93.50 111 ASN A O 1
ATOM 915 N N . PHE A 1 112 ? 9.818 6.461 -18.068 1.00 90.75 112 PHE A N 1
ATOM 916 C CA . PHE A 1 112 ? 9.397 7.386 -19.114 1.00 90.75 112 PHE A CA 1
ATOM 917 C C . PHE A 1 112 ? 10.013 7.012 -20.471 1.00 90.75 112 PHE A C 1
ATOM 919 O O . PHE A 1 112 ? 11.193 6.654 -20.536 1.00 90.75 112 PHE A O 1
ATOM 926 N N . PRO A 1 113 ? 9.281 7.164 -21.586 1.00 91.75 113 PRO A N 1
ATOM 927 C CA . PRO A 1 113 ? 7.865 7.511 -21.659 1.00 91.75 113 PRO A CA 1
ATOM 928 C C . PRO A 1 113 ? 6.969 6.295 -21.353 1.00 91.75 113 PRO A C 1
ATOM 930 O O . PRO A 1 113 ? 7.477 5.224 -21.009 1.00 91.75 113 PRO A O 1
ATOM 933 N N . GLY A 1 114 ? 5.660 6.456 -21.524 1.00 87.50 114 GLY A N 1
ATOM 934 C CA . GLY A 1 114 ? 4.673 5.397 -21.394 1.00 87.50 114 GLY A CA 1
ATOM 935 C C . GLY A 1 114 ? 4.710 4.339 -22.502 1.00 87.50 114 GLY A C 1
ATOM 936 O O . GLY A 1 114 ? 5.651 4.278 -23.314 1.00 87.50 114 GLY A O 1
ATOM 937 N N . PRO A 1 115 ? 3.705 3.447 -22.504 1.00 85.44 115 PRO A N 1
ATOM 938 C CA . PRO A 1 115 ? 3.673 2.292 -23.385 1.00 85.44 115 PRO A CA 1
ATOM 939 C C . PRO A 1 115 ? 3.591 2.726 -24.855 1.00 85.44 115 PRO A C 1
ATOM 941 O O . PRO A 1 115 ? 3.100 3.799 -25.199 1.00 85.44 115 PRO A O 1
ATOM 944 N N . MET A 1 116 ? 4.112 1.890 -25.753 1.00 81.69 116 MET A N 1
ATOM 945 C CA . MET A 1 116 ? 4.035 2.161 -27.189 1.00 81.69 116 MET A CA 1
ATOM 946 C C . MET A 1 116 ? 2.608 1.892 -27.700 1.00 81.69 116 MET A C 1
ATOM 948 O O . MET A 1 116 ? 2.076 0.809 -27.424 1.00 81.69 116 MET A O 1
ATOM 952 N N . PRO A 1 117 ? 2.010 2.798 -28.500 1.00 75.94 117 PRO A N 1
ATOM 953 C CA . PRO A 1 117 ? 0.762 2.518 -29.203 1.00 75.94 117 PRO A CA 1
ATOM 954 C C . PRO A 1 117 ? 0.842 1.194 -29.989 1.00 75.94 117 PRO A C 1
ATOM 956 O O . PRO A 1 117 ? 1.898 0.878 -30.541 1.00 75.94 117 PRO A O 1
ATOM 959 N N . PRO A 1 118 ? -0.243 0.400 -30.054 1.00 75.88 118 PRO A N 1
ATOM 960 C CA . PRO A 1 118 ? -1.617 0.748 -29.685 1.00 75.88 118 PRO A CA 1
ATOM 961 C C . PRO A 1 118 ? -1.976 0.473 -28.214 1.00 75.88 118 PRO A C 1
ATOM 963 O O . PRO A 1 118 ? -3.154 0.490 -27.885 1.00 75.88 118 PRO A O 1
ATOM 966 N N . VAL A 1 119 ? -1.009 0.171 -27.337 1.00 79.06 119 VAL A N 1
ATOM 967 C CA . VAL A 1 119 ? -1.299 -0.071 -25.915 1.00 79.06 119 VAL A CA 1
ATOM 968 C C . VAL A 1 119 ? -1.701 1.238 -25.244 1.00 79.06 119 VAL A C 1
ATOM 970 O O . VAL A 1 119 ? -0.893 2.159 -25.168 1.00 79.06 119 VAL A O 1
ATOM 973 N N . ASP A 1 120 ? -2.935 1.293 -24.748 1.00 77.81 120 ASP A N 1
ATOM 974 C CA . ASP A 1 120 ? -3.491 2.426 -24.010 1.00 77.81 120 ASP A CA 1
ATOM 975 C C . ASP A 1 120 ? -3.803 2.068 -22.543 1.00 77.81 120 ASP A C 1
ATOM 977 O O . ASP A 1 120 ? -3.699 0.909 -22.120 1.00 77.81 120 ASP A O 1
ATOM 981 N N . LYS A 1 121 ? -4.222 3.071 -21.763 1.00 78.75 121 LYS A N 1
ATOM 982 C CA . LYS A 1 121 ? -4.629 2.926 -20.357 1.00 78.75 121 LYS A CA 1
ATOM 983 C C . LYS A 1 121 ? -5.695 1.843 -20.144 1.00 78.75 121 LYS A C 1
ATOM 985 O O . LYS A 1 121 ? -5.638 1.100 -19.168 1.00 78.75 121 LYS A O 1
ATOM 990 N N . ASN A 1 122 ? -6.651 1.704 -21.063 1.00 75.69 122 ASN A N 1
ATOM 991 C CA . ASN A 1 122 ? -7.741 0.730 -20.947 1.00 75.69 122 ASN A CA 1
ATOM 992 C C . ASN A 1 122 ? -7.280 -0.699 -21.248 1.00 75.69 122 ASN A C 1
ATOM 994 O O . ASN A 1 122 ? -7.807 -1.661 -20.688 1.00 75.69 122 ASN A O 1
ATOM 998 N N . MET A 1 123 ? -6.303 -0.858 -22.138 1.00 75.38 123 MET A N 1
ATOM 999 C CA . MET A 1 123 ? -5.682 -2.142 -22.429 1.00 75.38 123 MET A CA 1
ATOM 1000 C C . MET A 1 123 ? -4.834 -2.637 -21.261 1.00 75.38 123 MET A C 1
ATOM 1002 O O . MET A 1 123 ? -4.816 -3.843 -21.032 1.00 75.38 123 MET A O 1
ATOM 1006 N N . LEU A 1 124 ? -4.187 -1.741 -20.510 1.00 76.50 124 LEU A N 1
ATOM 1007 C CA . LEU A 1 124 ? -3.412 -2.099 -19.315 1.00 76.50 124 LEU A CA 1
ATOM 1008 C C . LEU A 1 124 ? -4.277 -2.594 -18.150 1.00 76.50 124 LEU A C 1
ATOM 1010 O O . LEU A 1 124 ? -3.810 -3.406 -17.360 1.00 76.50 124 LEU A O 1
ATOM 1014 N N . LYS A 1 125 ? -5.556 -2.197 -18.093 1.00 71.69 125 LYS A N 1
ATOM 1015 C CA . LYS A 1 125 ? -6.530 -2.747 -17.132 1.00 71.69 125 LYS A CA 1
ATOM 1016 C C . LYS A 1 125 ? -6.932 -4.198 -17.429 1.00 71.69 125 LYS A C 1
ATOM 1018 O O . LYS A 1 125 ? -7.614 -4.820 -16.622 1.00 71.69 125 LYS A O 1
ATOM 1023 N N . LYS A 1 126 ? -6.561 -4.746 -18.592 1.00 66.69 126 LYS A N 1
ATOM 1024 C CA . LYS A 1 126 ? -6.851 -6.136 -18.969 1.00 66.69 126 LYS A CA 1
ATOM 1025 C C . LYS A 1 126 ? -5.647 -7.016 -18.647 1.00 66.69 126 LYS A C 1
ATOM 1027 O O . LYS A 1 126 ? -4.529 -6.692 -19.033 1.00 66.69 126 LYS A O 1
ATOM 1032 N N . GLU A 1 127 ? -5.893 -8.202 -18.096 1.00 54.50 127 GLU A N 1
ATOM 1033 C CA . GLU A 1 127 ? -4.846 -9.196 -17.790 1.00 54.50 127 GLU A CA 1
ATOM 1034 C C . GLU A 1 127 ? -4.021 -9.613 -19.026 1.00 54.50 127 GLU A C 1
ATOM 1036 O O . GLU A 1 127 ? -2.855 -9.999 -18.927 1.00 54.50 127 GLU A O 1
ATOM 1041 N N . ARG A 1 128 ? -4.598 -9.503 -20.234 1.00 62.12 128 ARG A N 1
ATOM 1042 C CA . ARG A 1 128 ? -3.935 -9.867 -21.493 1.00 62.12 128 ARG A CA 1
ATOM 1043 C C . ARG A 1 128 ? -3.821 -8.694 -22.466 1.00 62.12 128 ARG A C 1
ATOM 1045 O O . ARG A 1 128 ? -4.727 -8.416 -23.250 1.00 62.12 128 ARG A O 1
ATOM 1052 N N . VAL A 1 129 ? -2.634 -8.095 -22.512 1.00 60.62 129 VAL A N 1
ATOM 1053 C CA . VAL A 1 129 ? -2.247 -7.089 -23.520 1.00 60.62 129 VAL A CA 1
ATOM 1054 C C . VAL A 1 129 ? -1.720 -7.784 -24.788 1.00 60.62 129 VAL A C 1
ATOM 1056 O O . VAL A 1 129 ? -0.735 -8.510 -24.728 1.00 60.62 129 VAL A O 1
ATOM 1059 N N . VAL A 1 130 ? -2.367 -7.613 -25.947 1.00 49.56 130 VAL A N 1
ATOM 1060 C CA . VAL A 1 130 ? -2.057 -8.395 -27.172 1.00 49.56 130 VAL A CA 1
ATOM 1061 C C . VAL A 1 130 ? -1.015 -7.730 -28.090 1.00 49.56 130 VAL A C 1
ATOM 1063 O O . VAL A 1 130 ? -0.282 -8.433 -28.782 1.00 49.56 130 VAL A O 1
ATOM 1066 N N . ALA A 1 131 ? -0.893 -6.400 -28.079 1.00 50.69 131 ALA A N 1
ATOM 1067 C CA . ALA A 1 131 ? 0.078 -5.661 -28.894 1.00 50.69 131 ALA A CA 1
ATOM 1068 C C . ALA A 1 131 ? 1.244 -5.183 -28.023 1.00 50.69 131 ALA A C 1
ATOM 1070 O O . ALA A 1 131 ? 1.005 -4.590 -26.979 1.00 50.69 131 ALA A O 1
ATOM 1071 N N . ARG A 1 132 ? 2.498 -5.476 -28.393 1.00 60.53 132 ARG A N 1
ATOM 1072 C CA . ARG A 1 132 ? 3.671 -5.153 -27.559 1.00 60.53 132 ARG A CA 1
ATOM 1073 C C . ARG A 1 132 ? 4.884 -4.848 -28.429 1.00 60.53 132 ARG A C 1
ATOM 1075 O O . ARG A 1 132 ? 5.648 -5.746 -28.781 1.00 60.53 132 ARG A O 1
ATOM 1082 N N . GLU A 1 133 ? 5.058 -3.583 -28.794 1.00 63.53 133 GLU A N 1
ATOM 1083 C CA . GLU A 1 133 ? 6.328 -3.134 -29.356 1.00 63.53 133 GLU A CA 1
ATOM 1084 C C . GLU A 1 133 ? 7.291 -2.737 -28.238 1.00 63.53 133 GLU A C 1
ATOM 1086 O O . GLU A 1 133 ? 6.971 -1.956 -27.341 1.00 63.53 133 GLU A O 1
ATOM 1091 N N . TYR A 1 134 ? 8.502 -3.281 -28.303 1.00 73.56 134 TYR A N 1
ATOM 1092 C CA . TYR A 1 134 ? 9.586 -2.888 -27.418 1.00 73.56 134 TYR A CA 1
ATOM 1093 C C . TYR A 1 134 ? 10.345 -1.707 -28.011 1.00 73.56 134 TYR A C 1
ATOM 1095 O O . TYR A 1 134 ? 10.828 -1.796 -29.141 1.00 73.56 134 TYR A O 1
ATOM 1103 N N . ARG A 1 135 ? 10.531 -0.638 -27.228 1.00 81.44 135 ARG A N 1
ATOM 1104 C CA . ARG A 1 135 ? 11.242 0.569 -27.679 1.00 81.44 135 ARG A CA 1
ATOM 1105 C C . ARG A 1 135 ? 12.699 0.259 -28.023 1.00 81.44 135 ARG A C 1
ATOM 1107 O O . ARG A 1 135 ? 13.165 0.537 -29.124 1.00 81.44 135 ARG A O 1
ATOM 1114 N N . ASN A 1 136 ? 13.413 -0.408 -27.117 1.00 85.12 136 ASN A N 1
ATOM 1115 C CA . ASN A 1 136 ? 14.845 -0.661 -27.275 1.00 85.12 136 ASN A CA 1
ATOM 1116 C C . ASN A 1 136 ? 15.143 -2.081 -27.786 1.00 85.12 136 ASN A C 1
ATOM 1118 O O . ASN A 1 136 ? 15.856 -2.838 -27.133 1.00 85.12 136 ASN A O 1
ATOM 1122 N N . ARG A 1 137 ? 14.614 -2.491 -28.952 1.00 82.00 137 ARG A N 1
ATOM 1123 C CA . ARG A 1 137 ? 14.726 -3.888 -29.460 1.00 82.00 137 ARG A CA 1
ATOM 1124 C C . ARG A 1 137 ? 16.143 -4.477 -29.428 1.00 82.00 137 ARG A C 1
ATOM 1126 O O . ARG A 1 137 ? 16.303 -5.648 -29.102 1.00 82.00 137 ARG A O 1
ATOM 1133 N N . LYS A 1 138 ? 17.167 -3.671 -29.739 1.00 84.69 138 LYS A N 1
ATOM 1134 C CA . LYS A 1 138 ? 18.577 -4.097 -29.664 1.00 84.69 138 LYS A CA 1
ATOM 1135 C C . LYS A 1 138 ? 18.997 -4.416 -28.229 1.00 84.69 138 LYS A C 1
ATOM 1137 O O . LYS A 1 138 ? 19.638 -5.434 -28.012 1.00 84.69 138 LYS A O 1
ATOM 1142 N N . LEU A 1 139 ? 18.607 -3.578 -27.266 1.00 83.31 139 LEU A N 1
ATOM 1143 C CA . LEU A 1 139 ? 18.867 -3.806 -25.844 1.00 83.31 139 LEU A CA 1
ATOM 1144 C C . LEU A 1 139 ? 18.214 -5.110 -25.374 1.00 83.31 139 LEU A C 1
ATOM 1146 O O . LEU A 1 139 ? 18.880 -5.927 -24.750 1.00 83.31 139 LEU A O 1
ATOM 1150 N N . GLY A 1 140 ? 16.957 -5.345 -25.753 1.00 76.38 140 GLY A N 1
ATOM 1151 C CA . GLY A 1 140 ? 16.258 -6.587 -25.424 1.00 76.38 140 GLY A CA 1
ATOM 1152 C C . GLY A 1 140 ? 16.912 -7.850 -25.964 1.00 76.38 140 GLY A C 1
ATOM 1153 O O . GLY A 1 140 ? 16.952 -8.856 -25.265 1.00 76.38 140 GLY A O 1
ATOM 1154 N N . GLY A 1 141 ? 17.473 -7.798 -27.178 1.00 78.56 141 GLY A N 1
ATOM 1155 C CA . GLY A 1 141 ? 18.257 -8.908 -27.729 1.00 78.56 141 GLY A CA 1
ATOM 1156 C C . GLY A 1 141 ? 19.425 -9.296 -26.818 1.00 78.56 141 GLY A C 1
ATOM 1157 O O . GLY A 1 141 ? 19.594 -10.469 -26.503 1.00 78.56 141 GLY A O 1
ATOM 1158 N N . PHE A 1 142 ? 20.160 -8.304 -26.311 1.00 81.38 142 PHE A N 1
ATOM 1159 C CA . PHE A 1 142 ? 21.259 -8.535 -25.370 1.00 81.38 142 PHE A CA 1
ATOM 1160 C C . PHE A 1 142 ? 20.783 -9.003 -23.992 1.00 81.38 142 PHE A C 1
ATOM 1162 O O . PHE A 1 142 ? 21.366 -9.928 -23.435 1.00 81.38 142 PHE A O 1
ATOM 1169 N N . LEU A 1 143 ? 19.725 -8.407 -23.431 1.00 77.25 143 LEU A N 1
ATOM 1170 C CA . LEU A 1 143 ? 19.176 -8.852 -22.141 1.00 77.25 143 LEU A CA 1
ATOM 1171 C C . LEU A 1 143 ? 18.691 -10.308 -22.213 1.00 77.25 143 LEU A C 1
ATOM 1173 O O . LEU A 1 143 ? 18.860 -11.065 -21.258 1.00 77.25 143 LEU A O 1
ATOM 1177 N N . LYS A 1 144 ? 18.188 -10.726 -23.378 1.00 74.19 144 LYS A N 1
ATOM 1178 C CA . LYS A 1 144 ? 17.822 -12.113 -23.653 1.00 74.19 144 LYS A CA 1
ATOM 1179 C C . LYS A 1 144 ? 19.016 -13.059 -23.717 1.00 74.19 144 LYS A C 1
ATOM 1181 O O . LYS A 1 144 ? 18.969 -14.133 -23.124 1.00 74.19 144 LYS A O 1
ATOM 1186 N N . GLU A 1 145 ? 20.092 -12.676 -24.399 1.00 75.56 145 GLU A N 1
ATOM 1187 C CA . GLU A 1 145 ? 21.338 -13.461 -24.410 1.00 75.56 145 GLU A CA 1
ATOM 1188 C C . GLU A 1 145 ? 21.928 -13.617 -23.003 1.00 75.56 145 GLU A C 1
ATOM 1190 O O . GLU A 1 145 ? 22.445 -14.677 -22.652 1.00 75.56 145 GLU A O 1
ATOM 1195 N N . LEU A 1 146 ? 21.783 -12.585 -22.170 1.00 74.06 146 LEU A N 1
ATOM 1196 C CA . LEU A 1 146 ? 22.208 -12.585 -20.771 1.00 74.06 146 LEU A CA 1
ATOM 1197 C C . LEU A 1 146 ? 21.244 -13.322 -19.828 1.00 74.06 146 LEU A C 1
ATOM 1199 O O . LEU A 1 146 ? 21.516 -13.366 -18.629 1.00 74.06 146 LEU A O 1
ATOM 1203 N N . LYS A 1 147 ? 20.163 -13.912 -20.358 1.00 70.06 147 LYS A N 1
ATOM 1204 C CA . LYS A 1 147 ? 19.111 -14.622 -19.612 1.00 70.06 147 LYS A CA 1
ATOM 1205 C C . LYS A 1 147 ? 18.420 -13.771 -18.536 1.00 70.06 147 LYS A C 1
ATOM 1207 O O . LYS A 1 147 ? 17.956 -14.315 -17.547 1.00 70.06 147 LYS A O 1
ATOM 1212 N N . LEU A 1 148 ? 18.354 -12.455 -18.743 1.00 66.75 148 LEU A N 1
ATOM 1213 C CA . LEU A 1 148 ? 17.662 -11.509 -17.854 1.00 66.75 148 LEU A CA 1
ATOM 1214 C C . LEU A 1 148 ? 16.212 -11.236 -18.292 1.00 66.75 148 LEU A C 1
ATOM 1216 O O . LEU A 1 148 ? 15.477 -10.558 -17.593 1.00 66.75 148 LEU A O 1
ATOM 1220 N N . THR A 1 149 ? 15.808 -11.694 -19.480 1.00 65.06 149 THR A N 1
ATOM 1221 C CA . THR A 1 149 ? 14.414 -11.668 -19.959 1.00 65.06 149 THR A CA 1
ATOM 1222 C C . THR A 1 149 ? 14.249 -12.633 -21.128 1.00 65.06 149 THR A C 1
ATOM 1224 O O . THR A 1 149 ? 15.185 -12.883 -21.888 1.00 65.06 149 THR A O 1
ATOM 1227 N N . GLU A 1 150 ? 13.049 -13.161 -21.342 1.00 61.03 150 GLU A N 1
ATOM 1228 C CA . GLU A 1 150 ? 12.767 -14.027 -22.490 1.00 61.03 150 GLU A CA 1
ATOM 1229 C C . GLU A 1 150 ? 12.507 -13.243 -23.796 1.00 61.03 150 GLU A C 1
ATOM 1231 O O . GLU A 1 150 ? 12.620 -13.794 -24.905 1.00 61.03 150 GLU A O 1
ATOM 1236 N N . GLY A 1 151 ? 12.175 -11.946 -23.690 1.00 54.28 151 GLY A N 1
ATOM 1237 C CA . GLY A 1 151 ? 12.005 -11.021 -24.820 1.00 54.28 151 GLY A CA 1
ATOM 1238 C C . GLY A 1 151 ? 10.905 -11.408 -25.821 1.00 54.28 151 GLY A C 1
ATOM 1239 O O . GLY A 1 151 ? 11.015 -11.087 -27.005 1.00 54.28 151 GLY A O 1
ATOM 1240 N N . ARG A 1 152 ? 9.879 -12.159 -25.392 1.00 56.41 152 ARG A N 1
ATOM 1241 C CA . ARG A 1 152 ? 8.779 -12.667 -26.244 1.00 56.41 152 ARG A CA 1
ATOM 1242 C C . ARG A 1 152 ? 7.389 -12.171 -25.824 1.00 56.41 152 ARG A C 1
ATOM 1244 O O . ARG A 1 152 ? 6.388 -12.789 -26.172 1.00 56.41 152 ARG A O 1
ATOM 1251 N N . GLY A 1 153 ? 7.303 -11.069 -25.078 1.00 57.81 153 GLY A N 1
ATOM 1252 C CA . GLY A 1 153 ? 6.024 -10.610 -24.528 1.00 57.81 153 GLY A CA 1
ATOM 1253 C C . GLY A 1 153 ? 5.492 -11.513 -23.411 1.00 57.81 153 GLY A C 1
ATOM 1254 O O . GLY A 1 153 ? 4.302 -11.479 -23.116 1.00 57.81 153 GLY A O 1
ATOM 1255 N N . THR A 1 154 ? 6.347 -12.328 -22.796 1.00 68.00 154 THR A N 1
ATOM 1256 C CA . THR A 1 154 ? 6.009 -13.132 -21.615 1.00 68.00 154 THR A CA 1
ATOM 1257 C C . THR A 1 154 ? 6.100 -12.330 -20.321 1.00 68.00 154 THR A C 1
ATOM 1259 O O . THR A 1 154 ? 5.612 -12.803 -19.308 1.00 68.00 154 THR A O 1
ATOM 1262 N N . GLY A 1 155 ? 6.607 -11.091 -20.368 1.00 74.31 155 GLY A N 1
ATOM 1263 C CA . GLY A 1 155 ? 6.869 -10.295 -19.173 1.00 74.31 155 GLY A CA 1
ATOM 1264 C C . GLY A 1 155 ? 5.657 -10.037 -18.285 1.00 74.31 155 GLY A C 1
ATOM 1265 O O . GLY A 1 155 ? 5.640 -10.472 -17.142 1.00 74.31 155 GLY A O 1
ATOM 1266 N N . LEU A 1 156 ? 4.594 -9.413 -18.812 1.00 81.88 156 LEU A N 1
ATOM 1267 C CA . LEU A 1 156 ? 3.383 -9.191 -18.005 1.00 81.88 156 LEU A CA 1
ATOM 1268 C C . LEU A 1 156 ? 2.782 -10.515 -17.483 1.00 81.88 156 LEU A C 1
ATOM 1270 O O . LEU A 1 156 ? 2.539 -10.595 -16.284 1.00 81.88 156 LEU A O 1
ATOM 1274 N N . PRO A 1 157 ? 2.604 -11.574 -18.308 1.00 79.88 157 PRO A N 1
ATOM 1275 C CA . PRO A 1 157 ? 2.178 -12.882 -17.803 1.00 79.88 157 PRO A CA 1
ATOM 1276 C C . PRO A 1 157 ? 3.063 -13.472 -16.697 1.00 79.88 157 PRO A C 1
ATOM 1278 O O . PRO A 1 157 ? 2.532 -14.056 -15.764 1.00 79.88 157 PRO A O 1
ATOM 1281 N N . ILE A 1 158 ? 4.389 -13.318 -16.776 1.00 80.06 158 ILE A N 1
ATOM 1282 C CA . ILE A 1 158 ? 5.319 -13.784 -15.736 1.00 80.06 158 ILE A CA 1
ATOM 1283 C C . ILE A 1 158 ? 5.056 -13.053 -14.418 1.00 80.06 158 ILE A C 1
ATOM 1285 O O . ILE A 1 158 ? 5.015 -13.698 -13.375 1.00 80.06 158 ILE A O 1
ATOM 1289 N N . ILE A 1 159 ? 4.829 -11.736 -14.463 1.00 85.00 159 ILE A N 1
ATOM 1290 C CA . ILE A 1 159 ? 4.496 -10.946 -13.270 1.00 85.00 159 ILE A CA 1
ATOM 1291 C C . ILE A 1 159 ? 3.183 -11.454 -12.656 1.00 85.00 159 ILE A C 1
ATOM 1293 O O . ILE A 1 159 ? 3.153 -11.735 -11.461 1.00 85.00 159 ILE A O 1
ATOM 1297 N N . TYR A 1 160 ? 2.126 -11.625 -13.462 1.00 78.38 160 TYR A N 1
ATOM 1298 C CA . TYR A 1 160 ? 0.841 -12.158 -12.987 1.00 78.38 160 TYR A CA 1
ATOM 1299 C C . TYR A 1 160 ? 0.988 -13.552 -12.366 1.00 78.38 160 TYR A C 1
ATOM 1301 O O . TYR A 1 160 ? 0.592 -13.743 -11.221 1.00 78.38 160 TYR A O 1
ATOM 1309 N N . ASN A 1 161 ? 1.598 -14.501 -13.083 1.00 73.88 161 ASN A N 1
ATOM 1310 C CA . ASN A 1 161 ? 1.749 -15.880 -12.613 1.00 73.88 161 ASN A CA 1
ATOM 1311 C C . ASN A 1 161 ? 2.603 -15.962 -11.344 1.00 73.88 161 ASN A C 1
ATOM 1313 O O . ASN A 1 161 ? 2.258 -16.683 -10.421 1.00 73.88 161 ASN A O 1
ATOM 1317 N N . SER A 1 162 ? 3.702 -15.205 -11.276 1.00 79.19 162 SER A N 1
ATOM 1318 C CA . SER A 1 162 ? 4.584 -15.211 -10.107 1.00 79.19 162 SER A CA 1
ATOM 1319 C C . SER A 1 162 ? 3.901 -14.644 -8.860 1.00 79.19 162 SER A C 1
ATOM 1321 O O . SER A 1 162 ? 4.172 -15.109 -7.754 1.00 79.19 162 SER A O 1
ATOM 1323 N N . LEU A 1 163 ? 3.024 -13.648 -9.023 1.00 77.75 163 LEU A N 1
ATOM 1324 C CA . LEU A 1 163 ? 2.222 -13.111 -7.924 1.00 77.75 163 LEU A CA 1
ATOM 1325 C C . LEU A 1 163 ? 1.130 -14.097 -7.497 1.00 77.75 163 LEU A C 1
ATOM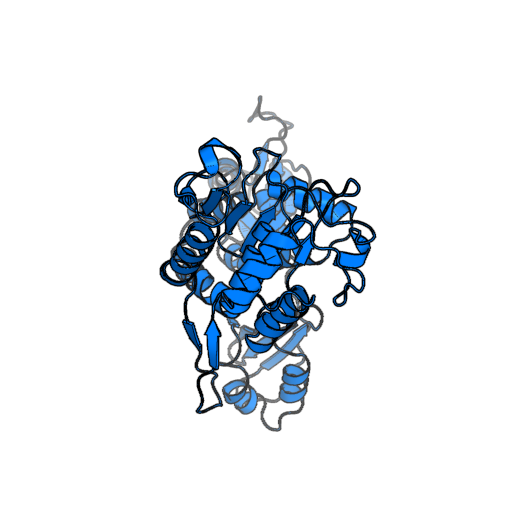 1327 O O . LEU A 1 163 ? 0.986 -14.326 -6.300 1.00 77.75 163 LEU A O 1
ATOM 1331 N N . ASP A 1 164 ? 0.438 -14.723 -8.450 1.00 70.25 164 ASP A N 1
ATOM 1332 C CA . ASP A 1 164 ? -0.601 -15.731 -8.195 1.00 70.25 164 ASP A CA 1
ATOM 1333 C C . ASP A 1 164 ? -0.042 -16.968 -7.470 1.00 70.25 164 ASP A C 1
ATOM 1335 O O . ASP A 1 164 ? -0.539 -17.348 -6.411 1.00 70.25 164 ASP A O 1
ATOM 1339 N N . GLU A 1 165 ? 1.074 -17.528 -7.952 1.00 68.56 165 GLU A N 1
ATOM 1340 C CA . GLU A 1 165 ? 1.773 -18.656 -7.315 1.00 68.56 165 GLU A CA 1
ATOM 1341 C C . GLU A 1 165 ? 2.242 -18.332 -5.886 1.00 68.56 165 GLU A C 1
ATOM 1343 O O . GLU A 1 165 ? 2.304 -19.219 -5.034 1.00 68.56 165 GLU A O 1
ATOM 1348 N N . ASN A 1 166 ? 2.564 -17.063 -5.613 1.00 74.94 166 ASN A N 1
ATOM 1349 C CA . ASN A 1 166 ? 2.970 -16.590 -4.291 1.00 74.94 166 ASN A CA 1
ATOM 1350 C C . ASN A 1 166 ? 1.778 -16.240 -3.379 1.00 74.94 166 ASN A C 1
ATOM 1352 O O . ASN A 1 166 ? 2.004 -15.945 -2.210 1.00 74.94 166 ASN A O 1
ATOM 1356 N N . GLY A 1 167 ? 0.536 -16.235 -3.883 1.00 63.66 167 GLY A N 1
ATOM 1357 C CA . GLY A 1 167 ? -0.648 -15.773 -3.144 1.00 63.66 167 GLY A CA 1
ATOM 1358 C C . GLY A 1 167 ? -0.725 -14.248 -2.965 1.00 63.66 167 GLY A C 1
ATOM 1359 O O . GLY A 1 167 ? -1.454 -13.745 -2.108 1.00 63.66 167 GLY A O 1
ATOM 1360 N N . SER A 1 168 ? 0.044 -13.495 -3.752 1.00 75.00 168 SER A N 1
ATOM 1361 C CA . SER A 1 168 ? 0.074 -12.031 -3.731 1.00 75.00 168 SER A CA 1
ATOM 1362 C C . SER A 1 168 ? -1.065 -11.417 -4.557 1.00 75.00 168 SER A C 1
ATOM 1364 O O . SER A 1 168 ? -1.560 -12.042 -5.494 1.00 75.00 168 SER A O 1
ATOM 1366 N N . PRO A 1 169 ? -1.459 -10.157 -4.282 1.00 76.75 169 PRO A N 1
ATOM 1367 C CA . PRO A 1 169 ? -2.440 -9.462 -5.104 1.00 76.75 169 PRO A CA 1
ATOM 1368 C C . PRO A 1 169 ? -1.919 -9.267 -6.536 1.00 76.75 169 PRO A C 1
ATOM 1370 O O . PRO A 1 169 ? -0.706 -9.119 -6.729 1.00 76.75 169 PRO A O 1
ATOM 1373 N N . PRO A 1 170 ? -2.814 -9.195 -7.537 1.00 77.81 170 PRO A N 1
ATOM 1374 C CA . PRO A 1 170 ? -2.408 -8.948 -8.912 1.00 77.81 170 PRO A CA 1
ATOM 1375 C C . PRO A 1 170 ? -1.708 -7.582 -9.052 1.00 77.81 170 PRO A C 1
ATOM 1377 O O . PRO A 1 170 ? -2.023 -6.639 -8.311 1.00 77.81 170 PRO A O 1
ATOM 1380 N N . PRO A 1 171 ? -0.775 -7.452 -10.012 1.00 85.62 171 PRO A N 1
ATOM 1381 C CA . PRO A 1 171 ? -0.089 -6.198 -10.281 1.00 85.62 171 PRO A CA 1
ATOM 1382 C C . PRO A 1 171 ? -1.063 -5.175 -10.879 1.00 85.62 171 PRO A C 1
ATOM 1384 O O . PRO A 1 171 ? -2.016 -5.535 -11.575 1.00 85.62 171 PRO A O 1
ATOM 1387 N N . VAL A 1 172 ? -0.790 -3.891 -10.653 1.00 87.19 172 VAL A N 1
ATOM 1388 C CA . VAL A 1 172 ? -1.514 -2.784 -11.292 1.00 87.19 172 VAL A CA 1
ATOM 1389 C C . VAL A 1 172 ? -0.560 -2.058 -12.235 1.00 87.19 172 VAL A C 1
ATOM 1391 O O . VAL A 1 172 ? 0.572 -1.750 -11.865 1.00 87.19 172 VAL A O 1
ATOM 1394 N N . PHE A 1 173 ? -1.008 -1.807 -13.465 1.00 85.81 173 PHE A N 1
ATOM 1395 C CA . PHE A 1 173 ? -0.245 -1.069 -14.470 1.00 85.81 173 PHE A CA 1
ATOM 1396 C C . PHE A 1 173 ? -0.988 0.205 -14.853 1.00 85.81 173 PHE A C 1
ATOM 1398 O O . PHE A 1 173 ? -2.149 0.147 -15.265 1.00 85.81 173 PHE A O 1
ATOM 1405 N N . GLU A 1 174 ? -0.307 1.343 -14.758 1.00 85.62 174 GLU A N 1
ATOM 1406 C CA . GLU A 1 174 ? -0.905 2.658 -14.974 1.00 85.62 174 GLU A CA 1
ATOM 1407 C C . GLU A 1 174 ? -0.114 3.504 -15.972 1.00 85.62 174 GLU A C 1
ATOM 1409 O O . GLU A 1 174 ? 1.101 3.378 -16.140 1.00 85.62 174 GLU A O 1
ATOM 1414 N N . THR A 1 175 ? -0.852 4.370 -16.657 1.00 85.94 175 THR A N 1
ATOM 1415 C CA . THR A 1 175 ? -0.369 5.393 -17.585 1.00 85.94 175 THR A CA 1
ATOM 1416 C C . THR A 1 175 ? -1.448 6.475 -17.697 1.00 85.94 175 THR A C 1
ATOM 1418 O O . THR A 1 175 ? -2.608 6.244 -17.328 1.00 85.94 175 THR A O 1
ATOM 1421 N N . ASP A 1 176 ? -1.086 7.646 -18.202 1.00 85.00 176 ASP A N 1
ATOM 1422 C CA . ASP A 1 176 ? -2.010 8.736 -18.510 1.00 85.00 176 ASP A CA 1
ATOM 1423 C C . ASP A 1 176 ? -2.511 8.670 -19.963 1.00 85.00 176 ASP A C 1
ATOM 1425 O O . ASP A 1 176 ? -2.093 7.829 -20.761 1.00 85.00 176 ASP A O 1
ATOM 1429 N N . ASP A 1 177 ? -3.434 9.564 -20.320 1.00 83.31 177 ASP A N 1
ATOM 1430 C CA . ASP A 1 177 ? -4.017 9.601 -21.668 1.00 83.31 177 ASP A CA 1
ATOM 1431 C C . ASP A 1 177 ? -2.994 10.025 -22.740 1.00 83.31 177 ASP A C 1
ATOM 1433 O O . ASP A 1 177 ? -3.138 9.682 -23.914 1.00 83.31 177 ASP A O 1
ATOM 1437 N N . GLU A 1 178 ? -1.933 10.733 -22.336 1.00 88.38 178 GLU A N 1
ATOM 1438 C CA . GLU A 1 178 ? -0.828 11.148 -23.208 1.00 88.38 178 GLU A CA 1
ATOM 1439 C C . GLU A 1 178 ? 0.264 10.073 -23.370 1.00 88.38 178 GLU A C 1
ATOM 1441 O O . GLU A 1 178 ? 1.209 10.267 -24.142 1.00 88.38 178 GLU A O 1
ATOM 1446 N N . LEU A 1 179 ? 0.151 8.935 -22.672 1.00 87.69 179 LEU A N 1
ATOM 1447 C CA . LEU A 1 179 ? 1.169 7.879 -22.613 1.00 87.69 179 LEU A CA 1
ATOM 1448 C C . LEU A 1 179 ? 2.553 8.430 -22.224 1.00 87.69 179 LEU A C 1
ATOM 1450 O O . LEU A 1 179 ? 3.597 8.026 -22.754 1.00 87.69 179 LEU A O 1
ATOM 1454 N N . SER A 1 180 ? 2.573 9.390 -21.304 1.00 89.19 180 SER A N 1
ATOM 1455 C CA . SER A 1 180 ? 3.767 10.089 -20.858 1.00 89.19 180 SER A CA 1
ATOM 1456 C C . SER A 1 180 ? 4.632 9.217 -19.953 1.00 89.19 180 SER A C 1
ATOM 1458 O O . SER A 1 180 ? 5.854 9.317 -20.052 1.00 89.19 180 SER A O 1
ATOM 1460 N N . TYR A 1 181 ? 4.044 8.302 -19.174 1.00 91.94 181 TYR A N 1
ATOM 1461 C CA . TYR A 1 181 ? 4.756 7.390 -18.272 1.00 91.94 181 TYR A CA 1
ATOM 1462 C C . TYR A 1 181 ? 4.165 5.981 -18.252 1.00 91.94 181 TYR A C 1
ATOM 1464 O O . TYR A 1 181 ? 3.043 5.753 -18.694 1.00 91.94 181 TYR A O 1
ATOM 1472 N N . PHE A 1 182 ? 4.929 5.017 -17.748 1.00 90.62 182 PHE A N 1
ATOM 1473 C CA . PHE A 1 182 ? 4.437 3.682 -17.428 1.00 90.62 182 PHE A CA 1
ATOM 1474 C C . PHE A 1 182 ? 4.814 3.356 -15.986 1.00 90.62 182 PHE A C 1
ATOM 1476 O O . PHE A 1 182 ? 5.989 3.437 -15.624 1.00 90.62 182 PHE A O 1
ATOM 1483 N N . LEU A 1 183 ? 3.814 3.015 -15.179 1.00 91.50 183 LEU A N 1
ATOM 1484 C CA . LEU A 1 183 ? 3.955 2.706 -13.763 1.00 91.50 183 LEU A CA 1
ATOM 1485 C C . LEU A 1 183 ? 3.533 1.259 -13.515 1.00 91.50 183 LEU A C 1
ATOM 1487 O O . LEU A 1 183 ? 2.430 0.859 -13.882 1.00 91.50 183 LEU A O 1
ATOM 1491 N N . SER A 1 184 ? 4.416 0.478 -12.898 1.00 93.44 184 SER A N 1
ATOM 1492 C CA . SER A 1 184 ? 4.115 -0.869 -12.405 1.00 93.44 184 SER A CA 1
ATOM 1493 C C . SER A 1 184 ? 4.023 -0.845 -10.889 1.00 93.44 184 SER A C 1
ATOM 1495 O O . SER A 1 184 ? 4.998 -0.494 -10.232 1.00 93.44 184 SER A O 1
ATOM 1497 N N . ILE A 1 185 ? 2.882 -1.248 -10.341 1.00 90.94 185 ILE A N 1
ATOM 1498 C CA . ILE A 1 185 ? 2.626 -1.290 -8.902 1.00 90.94 185 ILE A CA 1
ATOM 1499 C C . ILE A 1 185 ? 2.479 -2.751 -8.486 1.00 90.94 185 ILE A C 1
ATOM 1501 O O . ILE A 1 185 ? 1.578 -3.459 -8.946 1.00 90.94 185 ILE A O 1
ATOM 1505 N N . ILE A 1 186 ? 3.358 -3.200 -7.596 1.00 91.19 186 ILE A N 1
ATOM 1506 C CA . ILE A 1 186 ? 3.338 -4.544 -7.022 1.00 91.19 186 ILE A CA 1
ATOM 1507 C C . ILE A 1 186 ? 3.086 -4.402 -5.526 1.00 91.19 186 ILE A C 1
ATOM 1509 O O . ILE A 1 186 ? 3.852 -3.753 -4.820 1.00 91.19 186 ILE A O 1
ATOM 1513 N N . LYS A 1 187 ? 1.997 -4.995 -5.039 1.00 83.81 187 LYS A N 1
ATOM 1514 C CA . LYS A 1 187 ? 1.575 -4.890 -3.638 1.00 83.81 187 LYS A CA 1
ATOM 1515 C C . LYS A 1 187 ? 2.236 -5.960 -2.783 1.00 83.81 187 LYS A C 1
ATOM 1517 O O . LYS A 1 187 ? 2.509 -7.062 -3.264 1.00 83.81 187 LYS A O 1
ATOM 1522 N N . ILE A 1 188 ? 2.471 -5.632 -1.517 1.00 83.88 188 ILE A N 1
ATOM 1523 C CA . ILE A 1 188 ? 3.008 -6.584 -0.550 1.00 83.88 188 ILE A CA 1
ATOM 1524 C C . ILE A 1 188 ? 2.027 -7.743 -0.348 1.00 83.88 188 ILE A C 1
ATOM 1526 O O . ILE A 1 188 ? 0.807 -7.574 -0.417 1.00 83.88 188 ILE A O 1
ATOM 1530 N N . HIS A 1 189 ? 2.558 -8.932 -0.077 1.00 76.44 189 HIS A N 1
ATOM 1531 C CA . HIS A 1 189 ? 1.746 -10.089 0.270 1.00 76.44 189 HIS A CA 1
ATOM 1532 C C . HIS A 1 189 ? 0.837 -9.788 1.487 1.00 76.44 189 HIS A C 1
ATOM 1534 O O . HIS A 1 189 ? 1.335 -9.261 2.490 1.00 76.44 189 HIS A O 1
ATOM 1540 N N . PRO A 1 190 ? -0.462 -10.157 1.479 1.00 64.50 190 PRO A N 1
ATOM 1541 C CA . PRO A 1 190 ? -1.404 -9.747 2.526 1.00 64.50 190 PRO A CA 1
ATOM 1542 C C . PRO A 1 190 ? -1.004 -10.244 3.921 1.00 64.50 190 PRO A C 1
ATOM 1544 O O . PRO A 1 190 ? -1.082 -9.504 4.899 1.00 64.50 190 PRO A O 1
ATOM 1547 N N . LEU A 1 191 ? -0.485 -11.473 4.012 1.00 56.94 191 LEU A N 1
ATOM 1548 C CA . LEU A 1 191 ? 0.003 -12.036 5.279 1.00 56.94 191 LEU A CA 1
ATOM 1549 C C . LEU A 1 191 ? 1.274 -11.335 5.805 1.00 56.94 191 LEU A C 1
ATOM 1551 O O . LEU A 1 191 ? 1.493 -11.294 7.014 1.00 56.94 191 LEU A O 1
ATOM 1555 N N . ALA A 1 192 ? 2.082 -10.722 4.931 1.00 58.78 192 ALA A N 1
ATOM 1556 C CA . ALA A 1 192 ? 3.237 -9.930 5.360 1.00 58.78 192 ALA A CA 1
ATOM 1557 C C . ALA A 1 192 ? 2.812 -8.561 5.915 1.00 58.78 192 ALA A C 1
ATOM 1559 O O . ALA A 1 192 ? 3.448 -8.046 6.834 1.00 58.78 192 ALA A O 1
ATOM 1560 N N . LEU A 1 193 ? 1.710 -7.999 5.405 1.00 57.50 193 LEU A N 1
ATOM 1561 C CA . LEU A 1 193 ? 1.102 -6.779 5.941 1.00 57.50 193 LEU A CA 1
ATOM 1562 C C . LEU A 1 193 ? 0.554 -7.003 7.365 1.00 57.50 193 LEU A C 1
ATOM 1564 O O . LEU A 1 193 ? 0.692 -6.134 8.223 1.00 57.50 193 LEU A O 1
ATOM 1568 N N . GLN A 1 194 ? -0.009 -8.187 7.641 1.00 41.03 194 GLN A N 1
ATOM 1569 C CA . GLN A 1 194 ? -0.524 -8.558 8.968 1.00 41.03 194 GLN A CA 1
ATOM 1570 C C . GLN A 1 194 ? 0.570 -8.599 10.049 1.00 41.03 194 GLN A C 1
ATOM 1572 O O . GLN A 1 194 ? 0.323 -8.175 11.174 1.00 41.03 194 GLN A O 1
ATOM 1577 N N . LEU A 1 195 ? 1.786 -9.044 9.717 1.00 39.25 195 LEU A N 1
ATOM 1578 C CA . LEU A 1 195 ? 2.923 -9.059 10.649 1.00 39.25 195 LEU A CA 1
ATOM 1579 C C . LEU A 1 195 ? 3.419 -7.650 11.007 1.00 39.25 195 LEU A C 1
ATOM 1581 O O . LEU A 1 195 ? 3.831 -7.428 12.142 1.00 39.25 195 LEU A O 1
ATOM 1585 N N . ASN A 1 196 ? 3.328 -6.688 10.081 1.00 41.09 196 ASN A N 1
ATOM 1586 C CA . ASN A 1 196 ? 3.590 -5.280 10.396 1.00 41.09 196 ASN A CA 1
ATOM 1587 C C . ASN A 1 196 ? 2.502 -4.702 11.323 1.00 41.09 196 ASN A C 1
ATOM 1589 O O . ASN A 1 196 ? 2.816 -3.906 12.201 1.00 41.09 196 ASN A O 1
ATOM 1593 N N . ALA A 1 197 ? 1.250 -5.156 11.190 1.00 38.19 197 ALA A N 1
ATOM 1594 C CA . ALA A 1 197 ? 0.137 -4.749 12.052 1.00 38.19 197 ALA A CA 1
ATOM 1595 C C . ALA A 1 197 ? 0.163 -5.378 13.463 1.00 38.19 197 ALA A C 1
ATOM 1597 O O . ALA A 1 197 ? -0.430 -4.820 14.381 1.00 38.19 197 ALA A O 1
ATOM 1598 N N . MET A 1 198 ? 0.874 -6.493 13.685 1.00 33.50 198 MET A N 1
ATOM 1599 C CA . MET A 1 198 ? 1.112 -7.012 15.046 1.00 33.50 198 MET A CA 1
ATOM 1600 C C . MET A 1 198 ? 1.978 -6.055 15.886 1.00 33.50 198 MET A C 1
ATOM 1602 O O . MET A 1 198 ? 1.877 -6.064 17.108 1.00 33.50 198 MET A O 1
ATOM 1606 N N . GLY A 1 199 ? 2.776 -5.190 15.246 1.00 39.53 199 GLY A N 1
ATOM 1607 C CA . GLY A 1 199 ? 3.441 -4.066 15.915 1.00 39.53 199 GLY A CA 1
ATOM 1608 C C . GLY A 1 199 ? 2.472 -2.958 16.356 1.00 39.53 199 GLY A C 1
ATOM 1609 O O . GLY A 1 199 ? 2.687 -2.354 17.403 1.00 39.53 199 GLY A O 1
ATOM 1610 N N . ASP A 1 200 ? 1.370 -2.746 15.621 1.00 43.12 200 ASP A N 1
ATOM 1611 C CA . ASP A 1 200 ? 0.318 -1.777 15.974 1.00 43.12 200 ASP A CA 1
ATOM 1612 C C . ASP A 1 200 ? -0.532 -2.266 17.176 1.00 43.12 200 ASP A C 1
ATOM 1614 O O . ASP A 1 200 ? -1.047 -1.454 17.945 1.00 43.12 200 ASP 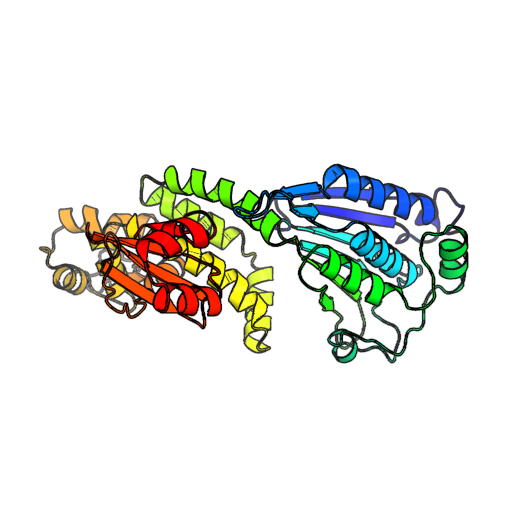A O 1
ATOM 1618 N N . GLU A 1 201 ? -0.676 -3.583 17.397 1.00 42.00 201 GLU A N 1
ATOM 1619 C CA . GLU A 1 201 ? -1.404 -4.134 18.558 1.00 42.00 201 GLU A CA 1
ATOM 1620 C C . GLU A 1 201 ? -0.690 -3.870 19.896 1.00 42.00 201 GLU A C 1
ATOM 1622 O O . GLU A 1 201 ? -1.354 -3.543 20.886 1.00 42.00 201 GLU A O 1
ATOM 1627 N N . ASP A 1 202 ? 0.645 -3.936 19.927 1.00 44.81 202 ASP A N 1
ATOM 1628 C CA . ASP A 1 202 ? 1.446 -3.552 21.098 1.00 44.81 202 ASP A CA 1
ATOM 1629 C C . ASP A 1 202 ? 1.335 -2.039 21.384 1.00 44.81 202 ASP A C 1
ATOM 1631 O O . ASP A 1 202 ? 1.298 -1.618 22.545 1.00 44.81 202 ASP A O 1
ATOM 1635 N N . GLU A 1 203 ? 1.198 -1.198 20.351 1.00 47.50 203 GLU A N 1
ATOM 1636 C CA . GLU A 1 203 ? 0.929 0.237 20.517 1.00 47.50 203 GLU A CA 1
ATOM 1637 C C . GLU A 1 203 ? -0.486 0.507 21.057 1.00 47.50 203 GLU A C 1
ATOM 1639 O O . GLU A 1 203 ? -0.641 1.295 21.993 1.00 47.50 203 GLU A O 1
ATOM 1644 N N . ILE A 1 204 ? -1.519 -0.192 20.561 1.00 48.22 204 ILE A N 1
ATOM 1645 C CA . ILE A 1 204 ? -2.908 -0.051 21.044 1.00 48.22 204 ILE A CA 1
ATOM 1646 C C . ILE A 1 204 ? -3.057 -0.531 22.497 1.00 48.22 204 ILE A C 1
ATOM 1648 O O . ILE A 1 204 ? -3.827 0.055 23.271 1.00 48.22 204 ILE A O 1
ATOM 1652 N N . GLN A 1 205 ? -2.317 -1.565 22.910 1.00 52.78 205 GLN A N 1
ATOM 1653 C CA . GLN A 1 205 ? -2.279 -1.996 24.313 1.00 52.78 205 GLN A CA 1
ATOM 1654 C C . GLN A 1 205 ? -1.708 -0.910 25.237 1.00 52.78 205 GLN A C 1
ATOM 1656 O O . GLN A 1 205 ? -2.211 -0.744 26.351 1.00 52.78 205 GLN A O 1
ATOM 1661 N N . ASN A 1 206 ? -0.747 -0.118 24.755 1.00 54.69 206 ASN A N 1
ATOM 1662 C CA . ASN A 1 206 ? -0.123 0.979 25.499 1.00 54.69 206 ASN A CA 1
ATOM 1663 C C . ASN A 1 206 ? -0.950 2.282 25.525 1.00 54.69 206 ASN A C 1
ATOM 1665 O O . ASN A 1 206 ? -0.610 3.205 26.266 1.00 54.69 206 ASN A O 1
ATOM 1669 N N . ILE A 1 207 ? -2.063 2.365 24.785 1.00 61.25 207 ILE A N 1
ATOM 1670 C CA . ILE A 1 207 ? -2.983 3.511 24.840 1.00 61.25 207 ILE A CA 1
ATOM 1671 C C . ILE A 1 207 ? -3.679 3.557 26.205 1.00 61.25 207 ILE A C 1
ATOM 1673 O O . ILE A 1 207 ? -4.506 2.691 26.525 1.00 61.25 207 ILE A O 1
ATOM 1677 N N . SER A 1 208 ? -3.384 4.611 26.970 1.00 66.81 208 SER A N 1
ATOM 1678 C CA . SER A 1 208 ? -3.861 4.806 28.346 1.00 66.81 208 SER A CA 1
ATOM 1679 C C . SER A 1 208 ? -4.617 6.123 28.565 1.00 66.81 208 SER A C 1
ATOM 1681 O O . SER A 1 208 ? -5.298 6.284 29.579 1.00 66.81 208 SER A O 1
ATOM 1683 N N . SER A 1 209 ? -4.526 7.067 27.624 1.00 71.31 209 SER A N 1
ATOM 1684 C CA . SER A 1 209 ? -5.122 8.398 27.738 1.00 71.31 209 SER A CA 1
ATOM 1685 C C . SER A 1 209 ? -5.726 8.905 26.424 1.00 71.31 209 SER A C 1
ATOM 1687 O O . SER A 1 209 ? -5.359 8.466 25.337 1.00 71.31 209 SER A O 1
ATOM 1689 N N . LEU A 1 210 ? -6.612 9.905 26.510 1.00 67.56 210 LEU A N 1
ATOM 1690 C CA . LEU A 1 210 ? -7.182 10.588 25.336 1.00 67.56 210 LEU A CA 1
ATOM 1691 C C . LEU A 1 210 ? -6.123 11.224 24.423 1.00 67.56 210 LEU A C 1
ATOM 1693 O O . LEU A 1 210 ? -6.350 11.340 23.224 1.00 67.56 210 LEU A O 1
ATOM 1697 N N . LYS A 1 211 ? -4.973 11.627 24.978 1.00 70.44 211 LYS A N 1
ATOM 1698 C CA . LYS A 1 211 ? -3.856 12.161 24.190 1.00 70.44 211 LYS A CA 1
ATOM 1699 C C . LYS A 1 211 ? -3.140 11.069 23.404 1.00 70.44 211 LYS A C 1
ATOM 1701 O O . LYS A 1 211 ? -2.737 11.326 22.278 1.00 70.44 211 LYS A O 1
ATOM 1706 N N . ASP A 1 212 ? -3.021 9.872 23.971 1.00 64.25 212 ASP A N 1
ATOM 1707 C CA . ASP A 1 212 ? -2.428 8.723 23.278 1.00 64.25 212 ASP A CA 1
ATOM 1708 C C . ASP A 1 212 ? -3.328 8.308 22.111 1.00 64.25 212 ASP A C 1
ATOM 1710 O O . ASP A 1 212 ? -2.845 8.072 21.007 1.00 64.25 212 ASP A O 1
ATOM 1714 N N . ILE A 1 213 ? -4.650 8.315 22.334 1.00 63.28 213 ILE A N 1
ATOM 1715 C CA . ILE A 1 213 ? -5.638 8.055 21.283 1.00 63.28 213 ILE A CA 1
ATOM 1716 C C . ILE A 1 213 ? -5.536 9.099 20.169 1.00 63.28 213 ILE A C 1
ATOM 1718 O O . ILE A 1 213 ? -5.479 8.735 19.001 1.00 63.28 213 ILE A O 1
ATOM 1722 N N . ASP A 1 214 ? -5.498 10.389 20.509 1.00 65.81 214 ASP A N 1
ATOM 1723 C CA . ASP A 1 214 ? -5.342 11.456 19.516 1.00 65.81 214 ASP A CA 1
ATOM 1724 C C . ASP A 1 214 ? -4.017 11.335 18.749 1.00 65.81 214 ASP A C 1
ATOM 1726 O O . ASP A 1 214 ? -4.013 11.422 17.525 1.00 65.81 214 ASP A O 1
ATOM 1730 N N . SER A 1 215 ? -2.907 11.053 19.436 1.00 65.81 215 SER A N 1
ATOM 1731 C CA . SER A 1 215 ? -1.598 10.857 18.803 1.00 65.81 215 SER A CA 1
ATOM 1732 C C . SER A 1 215 ? -1.596 9.670 17.837 1.00 65.81 215 SER A C 1
ATOM 1734 O O . SER A 1 215 ? -1.012 9.769 16.761 1.00 65.81 215 SER A O 1
ATOM 1736 N N . TYR A 1 216 ? -2.269 8.575 18.195 1.00 62.66 216 TYR A N 1
ATOM 1737 C CA . TYR A 1 216 ? -2.419 7.395 17.346 1.00 62.66 216 TYR A CA 1
ATOM 1738 C C . TYR A 1 216 ? -3.349 7.657 16.150 1.00 62.66 216 TYR A C 1
ATOM 1740 O O . TYR A 1 216 ? -3.019 7.358 15.009 1.00 62.66 216 TYR A O 1
ATOM 1748 N N . LEU A 1 217 ? -4.498 8.304 16.364 1.00 63.81 217 LEU A N 1
ATOM 1749 C CA . LEU A 1 217 ? -5.395 8.684 15.267 1.00 63.81 217 LEU A CA 1
ATOM 1750 C C . LEU A 1 217 ? -4.726 9.657 14.294 1.00 63.81 217 LEU A C 1
ATOM 1752 O O . LEU A 1 217 ? -4.936 9.574 13.084 1.00 63.81 217 LEU A O 1
ATOM 1756 N N . ARG A 1 218 ? -3.904 10.570 14.812 1.00 67.44 218 ARG A N 1
ATOM 1757 C CA . ARG A 1 218 ? -3.119 11.492 13.996 1.00 67.44 218 ARG A CA 1
ATOM 1758 C C . ARG A 1 218 ? -1.975 10.797 13.289 1.00 67.44 218 ARG A C 1
ATOM 1760 O O . ARG A 1 218 ? -1.749 11.166 12.152 1.00 67.44 218 ARG A O 1
ATOM 1767 N N . SER A 1 219 ? -1.299 9.811 13.886 1.00 60.53 219 SER A N 1
ATOM 1768 C CA . SER A 1 219 ? -0.280 9.024 13.176 1.00 60.53 219 SER A CA 1
ATOM 1769 C C . SER A 1 219 ? -0.898 8.217 12.029 1.00 60.53 219 SER A C 1
ATOM 1771 O O . SER A 1 219 ? -0.304 8.139 10.954 1.00 60.53 219 SER A O 1
ATOM 1773 N N . LEU A 1 220 ? -2.123 7.714 12.210 1.00 56.00 220 LEU A N 1
ATOM 1774 C CA . LEU A 1 220 ? -2.909 7.067 11.159 1.00 56.00 220 LEU A CA 1
ATOM 1775 C C . LEU A 1 220 ? -3.346 8.039 10.048 1.00 56.00 220 LEU A C 1
ATOM 1777 O O . LEU A 1 220 ? -3.164 7.714 8.877 1.00 56.00 220 LEU A O 1
ATOM 1781 N N . ASP A 1 221 ? -3.885 9.225 10.374 1.00 51.16 221 ASP A N 1
ATOM 1782 C CA . ASP A 1 221 ? -4.244 10.238 9.354 1.00 51.16 221 ASP A CA 1
ATOM 1783 C C . ASP A 1 221 ? -2.997 10.856 8.713 1.00 51.16 221 ASP A C 1
ATOM 1785 O O . ASP A 1 221 ? -3.026 11.259 7.556 1.00 51.16 221 ASP A O 1
ATOM 1789 N N . ASP A 1 222 ? -1.876 10.884 9.435 1.00 49.59 222 ASP A N 1
ATOM 1790 C CA . ASP A 1 222 ? -0.596 11.285 8.892 1.00 49.59 222 ASP A CA 1
ATOM 1791 C C . ASP A 1 222 ? -0.126 10.260 7.847 1.00 49.59 222 ASP A C 1
ATOM 1793 O O . ASP A 1 222 ? 0.269 10.655 6.753 1.00 49.59 222 ASP A O 1
ATOM 1797 N N . GLN A 1 223 ? -0.207 8.957 8.099 1.00 45.97 223 GLN A N 1
ATOM 1798 C CA . GLN A 1 223 ? 0.159 7.946 7.095 1.00 45.97 223 GLN A CA 1
ATOM 1799 C C . GLN A 1 223 ? -0.638 8.051 5.772 1.00 45.97 223 GLN A C 1
ATOM 1801 O O . GLN A 1 223 ? -0.210 7.471 4.781 1.00 45.97 223 GLN A O 1
ATOM 1806 N N . ILE A 1 224 ? -1.720 8.839 5.727 1.00 46.19 224 ILE A N 1
ATOM 1807 C CA . ILE A 1 224 ? -2.436 9.259 4.516 1.00 46.19 224 ILE A CA 1
ATOM 1808 C C . ILE A 1 224 ? -1.901 10.644 4.093 1.00 46.19 224 ILE A C 1
ATOM 1810 O O . ILE A 1 224 ? -2.242 11.674 4.680 1.00 46.19 224 ILE A O 1
ATOM 1814 N N . THR A 1 225 ? -1.021 10.710 3.092 1.00 44.72 225 THR A N 1
ATOM 1815 C CA . THR A 1 225 ? -0.433 11.986 2.638 1.00 44.72 225 THR A CA 1
ATOM 1816 C C . THR A 1 225 ? -1.466 12.916 1.977 1.00 44.72 225 THR A C 1
ATOM 1818 O O . THR A 1 225 ? -2.568 12.517 1.612 1.00 44.72 225 THR A O 1
ATOM 1821 N N . THR A 1 226 ? -1.131 14.200 1.804 1.00 37.12 226 THR A N 1
ATOM 1822 C CA . THR A 1 226 ? -1.958 15.155 1.036 1.00 37.12 226 THR A CA 1
ATOM 1823 C C . THR A 1 226 ? -2.067 14.751 -0.444 1.00 37.12 226 THR A C 1
ATOM 1825 O O . THR A 1 226 ? -3.080 15.033 -1.080 1.00 37.12 226 THR A O 1
ATOM 1828 N N . GLU A 1 227 ? -1.054 14.050 -0.964 1.00 37.91 227 GLU A N 1
ATOM 1829 C CA . GLU A 1 227 ? -1.068 13.386 -2.274 1.00 37.91 227 GLU A CA 1
ATOM 1830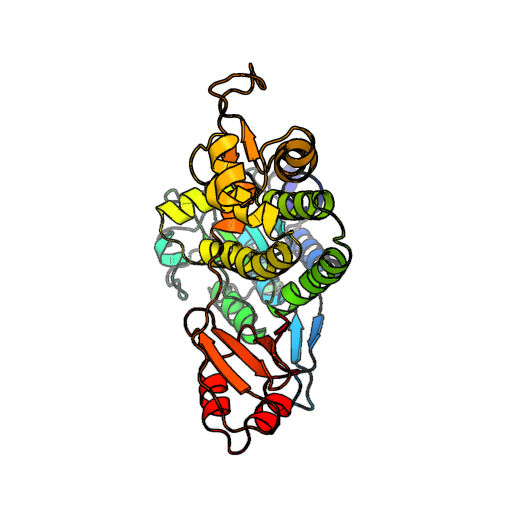 C C . GLU A 1 227 ? -2.024 12.193 -2.273 1.00 37.91 227 GLU A C 1
ATOM 1832 O O . GLU A 1 227 ? -2.873 12.116 -3.155 1.00 37.91 227 GLU A O 1
ATOM 1837 N N . ASP A 1 228 ? -2.010 11.357 -1.228 1.00 37.66 228 ASP A N 1
ATOM 1838 C CA . ASP A 1 228 ? -3.003 10.292 -1.048 1.00 37.66 228 ASP A CA 1
ATOM 1839 C C . ASP A 1 228 ? -4.417 10.865 -0.910 1.00 37.66 228 ASP A C 1
ATOM 1841 O O . ASP A 1 228 ? -5.348 10.284 -1.441 1.00 37.66 228 ASP A O 1
ATOM 1845 N N . LYS A 1 229 ? -4.620 12.036 -0.286 1.00 37.53 229 LYS A N 1
ATOM 1846 C CA . LYS A 1 229 ? -5.929 12.723 -0.276 1.00 37.53 229 LYS A CA 1
ATOM 1847 C C . LYS A 1 229 ? -6.345 13.166 -1.683 1.00 37.53 229 LYS A C 1
ATOM 1849 O O . LYS A 1 229 ? -7.520 13.050 -2.008 1.00 37.53 229 LYS A O 1
ATOM 1854 N N . GLY A 1 230 ? -5.416 13.618 -2.526 1.00 34.62 230 GLY A N 1
ATOM 1855 C CA . GLY A 1 230 ? -5.677 13.954 -3.932 1.00 34.62 230 GLY A CA 1
ATOM 1856 C C . GLY A 1 230 ? -5.940 12.729 -4.815 1.00 34.62 230 GLY A C 1
ATOM 1857 O O . GLY A 1 230 ? -6.807 12.778 -5.684 1.00 34.62 230 GLY A O 1
ATOM 1858 N N . ILE A 1 231 ? -5.248 11.620 -4.553 1.00 35.97 231 ILE A N 1
ATOM 1859 C CA . ILE A 1 231 ? -5.442 10.322 -5.213 1.00 35.97 231 ILE A CA 1
ATOM 1860 C C . ILE A 1 231 ? -6.751 9.678 -4.743 1.00 35.97 231 ILE A C 1
ATOM 1862 O O . ILE A 1 231 ? -7.494 9.178 -5.570 1.00 35.97 231 ILE A O 1
ATOM 1866 N N . ILE A 1 232 ? -7.096 9.761 -3.455 1.00 34.59 232 ILE A N 1
ATOM 1867 C CA . ILE A 1 232 ? -8.366 9.294 -2.880 1.00 34.59 232 ILE A CA 1
ATOM 1868 C C . ILE A 1 232 ? -9.531 10.141 -3.397 1.00 34.59 232 ILE A C 1
ATOM 1870 O O . ILE A 1 232 ? -10.556 9.582 -3.756 1.00 34.59 232 ILE A O 1
ATOM 1874 N N . VAL A 1 233 ? -9.395 11.469 -3.486 1.00 33.03 233 VAL A N 1
ATOM 1875 C CA . VAL A 1 233 ? -10.425 12.340 -4.082 1.00 33.03 233 VAL A CA 1
ATOM 1876 C C . VAL A 1 233 ? -10.597 12.033 -5.573 1.00 33.03 233 VAL A C 1
ATOM 1878 O O . VAL A 1 233 ? -11.727 11.841 -6.008 1.00 33.03 233 VAL A O 1
ATOM 1881 N N . ASN A 1 234 ? -9.507 11.855 -6.331 1.00 36.44 234 ASN A N 1
ATOM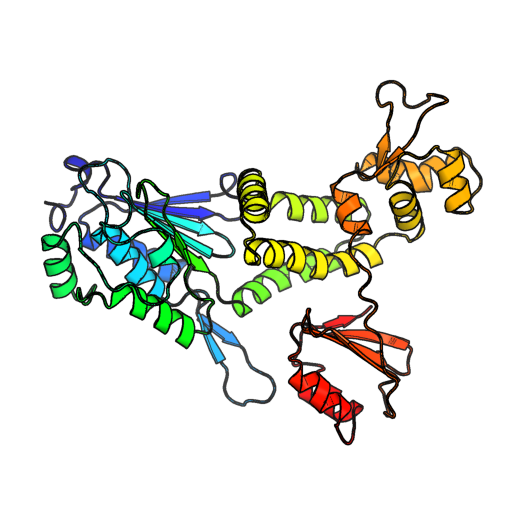 1882 C CA . ASN A 1 234 ? -9.582 11.380 -7.718 1.00 36.44 234 ASN A CA 1
ATOM 1883 C C . ASN A 1 234 ? -10.174 9.963 -7.827 1.00 36.44 234 ASN A C 1
ATOM 1885 O O . ASN A 1 234 ? -10.930 9.690 -8.751 1.00 36.44 234 ASN A O 1
ATOM 1889 N N . ALA A 1 235 ? -9.871 9.053 -6.902 1.00 32.12 235 ALA A N 1
ATOM 1890 C CA . ALA A 1 235 ? -10.406 7.692 -6.874 1.00 32.12 235 ALA A CA 1
ATOM 1891 C C . ALA A 1 235 ? -11.896 7.662 -6.494 1.00 32.12 235 ALA A C 1
ATOM 1893 O O . ALA A 1 235 ? -12.643 6.838 -7.015 1.00 32.12 235 ALA A O 1
ATOM 1894 N N . LEU A 1 236 ? -12.352 8.589 -5.643 1.00 30.44 236 LEU A N 1
ATOM 1895 C CA . LEU A 1 236 ? -13.762 8.805 -5.303 1.00 30.44 236 LEU A CA 1
ATOM 1896 C C . LEU A 1 236 ? -14.542 9.420 -6.475 1.00 30.44 236 LEU A C 1
ATOM 1898 O O . LEU A 1 236 ? -15.693 9.053 -6.693 1.00 30.44 236 LEU A O 1
ATOM 1902 N N . GLU A 1 237 ? -13.918 10.307 -7.254 1.00 36.84 237 GLU A N 1
ATOM 1903 C CA . GLU A 1 237 ? -14.492 10.855 -8.492 1.00 36.84 237 GLU A CA 1
ATOM 1904 C C . GLU A 1 237 ? -14.511 9.827 -9.641 1.00 36.84 237 GLU A C 1
ATOM 1906 O O . GLU A 1 237 ? -15.402 9.874 -10.489 1.00 36.84 237 GLU A O 1
ATOM 1911 N N . ASN A 1 238 ? -13.583 8.859 -9.639 1.00 36.97 238 ASN A N 1
ATOM 1912 C CA . ASN A 1 238 ? -13.441 7.819 -10.669 1.00 36.97 238 ASN A CA 1
ATOM 1913 C C . ASN A 1 238 ? -13.957 6.423 -10.261 1.00 36.97 238 ASN A C 1
ATOM 1915 O O . ASN A 1 238 ? -13.818 5.477 -11.038 1.00 36.97 238 ASN A O 1
ATOM 1919 N N . ASN A 1 239 ? -14.602 6.294 -9.095 1.00 37.97 239 ASN A N 1
ATOM 1920 C CA . ASN A 1 239 ? -15.237 5.061 -8.611 1.00 37.97 239 ASN A CA 1
ATOM 1921 C C . ASN A 1 239 ? -14.264 3.859 -8.494 1.00 37.97 239 ASN A C 1
ATOM 1923 O O . ASN A 1 239 ? -14.576 2.740 -8.901 1.00 37.97 239 ASN A O 1
ATOM 1927 N N . GLU A 1 240 ? -13.059 4.087 -7.963 1.00 38.12 240 GLU A N 1
ATOM 1928 C CA . GLU A 1 240 ? -12.068 3.029 -7.726 1.00 38.12 240 GLU A CA 1
ATOM 1929 C C . GLU A 1 240 ? -12.204 2.446 -6.304 1.00 38.12 240 GLU A C 1
ATOM 1931 O O . GLU A 1 240 ? -11.601 2.916 -5.337 1.00 38.12 240 GLU A O 1
ATOM 1936 N N . ASP A 1 241 ? -13.004 1.379 -6.195 1.00 36.97 241 ASP A N 1
ATOM 1937 C CA . ASP A 1 241 ? -13.423 0.704 -4.950 1.00 36.97 241 ASP A CA 1
ATOM 1938 C C . ASP A 1 241 ? -12.275 0.236 -4.027 1.00 36.97 241 ASP A C 1
ATOM 1940 O O . ASP A 1 241 ? -12.461 0.059 -2.824 1.00 36.97 241 ASP A O 1
ATOM 1944 N N . TYR A 1 242 ? -11.063 0.067 -4.559 1.00 35.75 242 TYR A N 1
ATOM 1945 C CA . TYR A 1 242 ? -9.926 -0.536 -3.855 1.00 35.75 242 TYR A CA 1
ATOM 1946 C C . TYR A 1 242 ? -9.221 0.398 -2.845 1.00 35.75 242 TYR A C 1
ATOM 1948 O O . TYR A 1 242 ? -8.757 -0.026 -1.780 1.00 35.75 242 TYR A O 1
ATOM 1956 N N . LEU A 1 243 ? -9.114 1.693 -3.155 1.00 35.47 243 LEU A N 1
ATOM 1957 C CA . LEU A 1 243 ? -8.534 2.670 -2.219 1.00 35.47 243 LEU A CA 1
ATOM 1958 C C . LEU A 1 243 ? -9.510 2.970 -1.083 1.00 35.47 243 LEU A C 1
ATOM 1960 O O . LEU A 1 243 ? -9.110 3.092 0.078 1.00 35.47 243 LEU A O 1
ATOM 1964 N N . ARG A 1 244 ? -10.803 2.988 -1.424 1.00 36.41 244 ARG A N 1
ATOM 1965 C CA . ARG A 1 244 ? -11.899 3.055 -0.468 1.00 36.41 244 ARG A CA 1
ATOM 1966 C C . ARG A 1 244 ? -11.858 1.860 0.485 1.00 36.41 244 ARG A C 1
ATOM 1968 O O . ARG A 1 244 ? -11.824 2.080 1.690 1.00 36.41 244 ARG A O 1
ATOM 1975 N N . SER A 1 245 ? -11.708 0.635 -0.029 1.00 38.34 245 SER A N 1
ATOM 1976 C CA . SER A 1 245 ? -11.589 -0.555 0.815 1.00 38.34 245 SER A CA 1
ATOM 1977 C C . SER A 1 245 ? -10.355 -0.507 1.713 1.00 38.34 245 SER A C 1
ATOM 1979 O O . SER A 1 245 ? -10.459 -0.832 2.879 1.00 38.34 245 SER A O 1
ATOM 1981 N N . THR A 1 246 ? -9.189 -0.056 1.254 1.00 37.03 246 THR A N 1
ATOM 1982 C CA . THR A 1 246 ? -7.961 -0.122 2.076 1.00 37.03 246 THR A CA 1
ATOM 1983 C C . THR A 1 246 ? -7.976 0.844 3.273 1.00 37.03 246 THR A C 1
ATOM 1985 O O . THR A 1 246 ? -7.588 0.469 4.383 1.00 37.03 246 THR A O 1
ATOM 1988 N N . VAL A 1 247 ? -8.461 2.077 3.081 1.00 40.56 247 VAL A N 1
ATOM 1989 C CA . VAL A 1 247 ? -8.568 3.082 4.157 1.00 40.56 247 VAL A CA 1
ATOM 1990 C C . VAL A 1 247 ? -9.780 2.813 5.052 1.00 40.56 247 VAL A C 1
ATOM 1992 O O . VAL A 1 247 ? -9.656 2.899 6.277 1.00 40.56 247 VAL A O 1
ATOM 1995 N N . GLU A 1 248 ? -10.928 2.435 4.473 1.00 45.06 248 GLU A N 1
ATOM 1996 C CA . GLU A 1 248 ? -12.106 2.033 5.250 1.00 45.06 248 GLU A CA 1
ATOM 1997 C C . GLU A 1 248 ? -11.819 0.752 6.047 1.00 45.06 248 GLU A C 1
ATOM 1999 O O . GLU A 1 248 ? -12.117 0.737 7.229 1.00 45.06 248 GLU A O 1
ATOM 2004 N N . LEU A 1 249 ? -11.141 -0.269 5.503 1.00 43.03 249 LEU A N 1
ATOM 2005 C CA . LEU A 1 249 ? -10.793 -1.501 6.234 1.00 43.03 249 LEU A CA 1
ATOM 2006 C C . LEU A 1 249 ? -9.857 -1.230 7.415 1.00 43.03 249 LEU A C 1
ATOM 2008 O O . LEU A 1 249 ? -10.045 -1.803 8.486 1.00 43.03 249 LEU A O 1
ATOM 2012 N N . ARG A 1 250 ? -8.861 -0.345 7.268 1.00 43.75 250 ARG A N 1
ATOM 2013 C CA . ARG A 1 250 ? -7.958 -0.003 8.380 1.00 43.75 250 ARG A CA 1
ATOM 2014 C C . ARG A 1 250 ? -8.701 0.771 9.475 1.00 43.75 250 ARG A C 1
ATOM 2016 O O . ARG A 1 250 ? -8.531 0.477 10.657 1.00 43.75 250 ARG A O 1
ATOM 2023 N N . TRP A 1 251 ? -9.572 1.707 9.095 1.00 47.94 251 TRP A N 1
ATOM 2024 C CA . TRP A 1 251 ? -10.395 2.463 10.042 1.00 47.94 251 TRP A CA 1
ATOM 2025 C C . TRP A 1 251 ? -11.488 1.613 10.701 1.00 47.94 251 TRP A C 1
ATOM 2027 O O . TRP A 1 251 ? -11.695 1.709 11.906 1.00 47.94 251 TRP A O 1
ATOM 2037 N N . GLU A 1 252 ? -12.162 0.747 9.948 1.00 49.44 252 GLU A N 1
ATOM 2038 C CA . GLU A 1 252 ? -13.173 -0.180 10.461 1.00 49.44 252 GLU A CA 1
ATOM 2039 C C . GLU A 1 252 ? -12.554 -1.225 11.402 1.00 49.44 252 GLU A C 1
ATOM 2041 O O . GLU A 1 252 ? -13.172 -1.582 12.407 1.00 49.44 252 GLU A O 1
ATOM 2046 N N . ARG A 1 253 ? -11.304 -1.643 11.151 1.00 49.56 253 ARG A N 1
ATOM 2047 C CA . ARG A 1 253 ? -10.561 -2.596 11.992 1.00 49.56 253 ARG A CA 1
ATOM 2048 C C . ARG A 1 253 ? -10.157 -2.015 13.352 1.00 49.56 253 ARG A C 1
ATOM 2050 O O . ARG A 1 253 ? -10.311 -2.686 14.373 1.00 49.56 253 ARG A O 1
ATOM 2057 N N . PHE A 1 254 ? -9.680 -0.768 13.400 1.00 50.34 254 PHE A N 1
ATOM 2058 C CA . PHE A 1 254 ? -9.191 -0.152 14.646 1.00 50.34 254 PHE A CA 1
ATOM 2059 C C . PHE A 1 254 ? -10.206 0.768 15.337 1.00 50.34 254 PHE A C 1
ATOM 2061 O O . PHE A 1 254 ? -10.175 0.906 16.562 1.00 50.34 254 PHE A O 1
ATOM 2068 N N . GLY A 1 255 ? -11.143 1.356 14.590 1.00 53.97 255 GLY A N 1
ATOM 2069 C CA . GLY A 1 255 ? -12.111 2.335 15.089 1.00 53.97 255 GLY A CA 1
ATOM 2070 C C . GLY A 1 255 ? -12.944 1.813 16.256 1.00 53.97 255 GLY A C 1
ATOM 2071 O O . GLY A 1 255 ? -13.152 2.534 17.228 1.00 53.97 255 GLY A O 1
ATOM 2072 N N . THR A 1 256 ? -13.328 0.535 16.227 1.00 52.47 256 THR A N 1
ATOM 2073 C CA . THR A 1 256 ? -14.081 -0.119 17.310 1.00 52.47 256 THR A CA 1
ATOM 2074 C C . THR A 1 256 ? -13.266 -0.237 18.608 1.00 52.47 256 THR A C 1
ATOM 2076 O O . THR A 1 256 ? -13.786 0.049 19.683 1.00 52.47 256 THR A O 1
ATOM 2079 N N . HIS A 1 257 ? -11.970 -0.567 18.530 1.00 51.53 257 HIS A N 1
ATOM 2080 C CA . HIS A 1 257 ? -11.089 -0.691 19.708 1.00 51.53 257 HIS A CA 1
ATOM 2081 C C . HIS A 1 257 ? -10.786 0.661 20.333 1.00 51.53 257 HIS A C 1
ATOM 2083 O O . HIS A 1 257 ? -10.784 0.812 21.555 1.00 51.53 257 HIS A O 1
ATOM 2089 N N . ILE A 1 258 ? -10.557 1.656 19.478 1.00 59.06 258 ILE A N 1
ATOM 2090 C CA . ILE A 1 258 ? -10.327 3.029 19.903 1.00 59.06 258 ILE A CA 1
ATOM 2091 C C . ILE A 1 258 ? -11.588 3.581 20.569 1.00 59.06 258 ILE A C 1
ATOM 2093 O O . ILE A 1 258 ? -11.503 4.137 21.660 1.00 59.06 258 ILE A O 1
ATOM 2097 N N . LYS A 1 259 ? -12.763 3.359 19.967 1.00 62.72 259 LYS A N 1
ATOM 2098 C CA . LYS A 1 259 ? -14.063 3.751 20.526 1.00 62.72 259 LYS A CA 1
ATOM 2099 C C . LYS A 1 259 ? -14.301 3.126 21.901 1.00 62.72 259 LYS A C 1
ATOM 2101 O O . LYS A 1 259 ? -14.679 3.850 22.812 1.00 62.72 259 LYS A O 1
ATOM 2106 N N . ASN A 1 260 ? -13.975 1.846 22.086 1.00 60.22 260 ASN A N 1
ATOM 2107 C CA . ASN A 1 260 ? -14.109 1.155 23.376 1.00 60.22 260 ASN A CA 1
ATOM 2108 C C . ASN A 1 260 ? -13.132 1.654 24.463 1.00 60.22 260 ASN A C 1
ATOM 2110 O O . ASN A 1 260 ? -13.371 1.427 25.647 1.00 60.22 260 ASN A O 1
ATOM 2114 N N . LYS A 1 261 ? -12.037 2.334 24.093 1.00 63.72 261 LYS A N 1
ATOM 2115 C CA . LYS A 1 261 ? -11.105 2.978 25.039 1.00 63.72 261 LYS A CA 1
ATOM 2116 C C . LYS A 1 261 ? -11.490 4.423 25.389 1.00 63.72 261 LYS A C 1
ATOM 2118 O O . LYS A 1 261 ? -10.864 5.015 26.268 1.00 63.72 261 LYS A O 1
ATOM 2123 N N . ILE A 1 262 ? -12.484 5.004 24.717 1.00 70.44 262 ILE A N 1
ATOM 2124 C CA . ILE A 1 262 ? -12.954 6.370 24.972 1.00 70.44 262 ILE A CA 1
ATOM 2125 C C . ILE A 1 262 ? -14.113 6.309 25.962 1.00 70.44 262 ILE A C 1
ATOM 2127 O O . ILE A 1 262 ? -15.031 5.515 25.797 1.00 70.44 262 ILE A O 1
ATOM 2131 N N . ASP A 1 263 ? -14.088 7.170 26.982 1.00 77.06 263 ASP A N 1
ATOM 2132 C CA . ASP A 1 263 ? -15.203 7.287 27.927 1.00 77.06 263 ASP A CA 1
ATOM 2133 C C . ASP A 1 263 ? -16.509 7.607 27.179 1.00 77.06 263 ASP A C 1
ATOM 2135 O O . ASP A 1 263 ? -16.569 8.549 26.378 1.00 77.06 263 ASP A O 1
ATOM 2139 N N . ASP A 1 264 ? -17.558 6.835 27.469 1.00 75.19 264 ASP A N 1
ATOM 2140 C CA . ASP A 1 264 ? -18.885 6.949 26.857 1.00 75.19 264 ASP A CA 1
ATOM 2141 C C . ASP A 1 264 ? -19.432 8.381 26.870 1.00 75.19 264 ASP A C 1
ATOM 2143 O O . ASP A 1 264 ? -20.143 8.791 25.949 1.00 75.19 264 ASP A O 1
ATOM 2147 N N . THR A 1 265 ? -19.093 9.172 27.890 1.00 82.00 265 THR A N 1
ATOM 2148 C CA . THR A 1 265 ? -19.516 10.570 27.994 1.00 82.00 265 THR A CA 1
ATOM 2149 C C . THR A 1 265 ? -18.920 11.406 26.867 1.00 82.00 265 THR A C 1
ATOM 2151 O O . THR A 1 265 ? -19.640 12.192 26.254 1.00 82.00 265 THR A O 1
ATOM 2154 N N . TYR A 1 266 ? -17.638 11.219 26.532 1.00 83.25 266 TYR A N 1
ATOM 2155 C CA . TYR A 1 266 ? -17.021 11.923 25.404 1.00 83.25 266 TYR A CA 1
ATOM 2156 C C . TYR A 1 266 ? -17.646 11.497 24.078 1.00 83.25 266 TYR A C 1
ATOM 2158 O O . TYR A 1 266 ? -17.930 12.357 23.248 1.00 83.25 266 TYR A O 1
ATOM 2166 N N . LEU A 1 267 ? -17.925 10.202 23.889 1.00 79.62 267 LEU A N 1
ATOM 2167 C CA . LEU A 1 267 ? -18.599 9.717 22.680 1.00 79.62 267 LEU A CA 1
ATOM 2168 C C . LEU A 1 267 ? -19.988 10.340 22.515 1.00 79.62 267 LEU A C 1
ATOM 2170 O O . LEU A 1 267 ? -20.324 10.771 21.414 1.00 79.62 267 LEU A O 1
ATOM 2174 N N . LYS A 1 268 ? -20.769 10.447 23.598 1.00 84.25 268 LYS A N 1
ATOM 2175 C CA . LYS A 1 268 ? -22.076 11.124 23.588 1.00 84.25 268 LYS A CA 1
ATOM 2176 C C . LYS A 1 268 ? -21.957 12.600 23.210 1.00 84.25 268 LYS A C 1
ATOM 2178 O O . LYS A 1 268 ? -22.729 13.066 22.377 1.00 84.25 268 LYS A O 1
ATOM 2183 N N . VAL A 1 269 ? -20.981 13.326 23.771 1.00 86.00 269 VAL A N 1
ATOM 2184 C CA . VAL A 1 269 ? -20.741 14.733 23.395 1.00 86.00 269 VAL A CA 1
ATOM 2185 C C . VAL A 1 269 ? -20.407 14.842 21.907 1.00 86.00 269 VAL A C 1
ATOM 2187 O O . VAL A 1 269 ? -21.014 15.642 21.203 1.00 86.00 269 VAL A O 1
ATOM 2190 N N . LEU A 1 270 ? -19.477 14.023 21.409 1.00 84.69 270 LEU A N 1
ATOM 2191 C CA . LEU A 1 270 ? -19.050 14.052 20.008 1.00 84.69 270 LEU A CA 1
ATOM 2192 C C . LEU A 1 270 ? -20.203 13.715 19.046 1.00 84.69 270 LEU A C 1
ATOM 2194 O O . LEU A 1 270 ? -20.408 14.437 18.074 1.00 84.69 270 LEU A O 1
ATOM 2198 N N . LEU A 1 271 ? -20.994 12.679 19.349 1.00 83.00 271 LEU A N 1
ATOM 2199 C CA . LEU A 1 271 ? -22.211 12.314 18.608 1.00 83.00 271 LEU A CA 1
ATOM 2200 C C . LEU A 1 271 ? -23.219 13.462 18.544 1.00 83.00 271 LEU A C 1
ATOM 2202 O O . LEU A 1 271 ? -23.805 13.717 17.493 1.00 83.00 271 LEU A O 1
ATOM 2206 N N . HIS A 1 272 ? -23.420 14.164 19.657 1.00 88.50 272 HIS A N 1
ATOM 2207 C CA . HIS A 1 272 ? -24.360 15.277 19.710 1.00 88.50 272 HIS A CA 1
ATOM 2208 C C . HIS A 1 272 ? -23.875 16.490 18.903 1.00 88.50 272 HIS A C 1
ATOM 2210 O O . HIS A 1 272 ? -24.672 17.173 18.260 1.00 88.50 272 HIS A O 1
ATOM 2216 N N . CYS A 1 273 ? -22.561 16.718 18.893 1.00 88.12 273 CYS A N 1
ATOM 2217 C CA . CYS A 1 273 ? -21.906 17.837 18.219 1.00 88.12 273 CYS A CA 1
ATOM 2218 C C . CYS A 1 273 ? -21.583 17.580 16.734 1.00 88.12 273 CYS A C 1
ATOM 2220 O O . CYS A 1 273 ? -20.774 18.310 16.158 1.00 88.12 273 CYS A O 1
ATOM 2222 N N . ILE A 1 274 ? -22.194 16.577 16.084 1.00 83.38 274 ILE A N 1
ATOM 2223 C CA . ILE A 1 274 ? -22.111 16.408 14.616 1.00 83.38 274 ILE A CA 1
ATOM 2224 C C . ILE A 1 274 ? -22.608 17.671 13.892 1.00 83.38 274 ILE A C 1
ATOM 2226 O O . ILE A 1 274 ? -22.075 18.058 12.854 1.00 83.38 274 ILE A O 1
ATOM 2230 N N . SER A 1 275 ? -23.604 18.337 14.473 1.00 86.06 275 SER A N 1
ATOM 2231 C CA . SER A 1 275 ? -24.018 19.703 14.146 1.00 86.06 275 SER A CA 1
ATOM 2232 C C . SER A 1 275 ? -23.601 20.665 15.266 1.00 86.06 275 SER A C 1
ATOM 2234 O O . SER A 1 275 ? -23.432 20.198 16.392 1.00 86.06 275 SER A O 1
ATOM 2236 N N . PRO A 1 276 ? -23.510 21.987 15.023 1.00 93.69 276 PRO A N 1
ATOM 2237 C CA . PRO A 1 276 ? -23.254 22.965 16.080 1.00 93.69 276 PRO A CA 1
ATOM 2238 C C . PRO A 1 276 ? -24.233 22.829 17.252 1.00 93.69 276 PRO A C 1
ATOM 2240 O O . PRO A 1 276 ? -25.445 22.743 17.037 1.00 93.69 276 PRO A O 1
ATOM 2243 N N . LYS A 1 277 ? -23.704 22.791 18.480 1.00 95.56 277 LYS A N 1
ATOM 2244 C CA . LYS A 1 277 ? -24.487 22.694 19.719 1.00 95.56 277 LYS A CA 1
ATOM 2245 C C . LYS A 1 277 ? -24.013 23.662 20.783 1.00 95.56 277 LYS A C 1
ATOM 2247 O O . LYS A 1 277 ? -22.813 23.808 21.007 1.00 95.56 277 LYS A O 1
ATOM 2252 N N . SER A 1 278 ? -24.954 24.297 21.471 1.00 95.12 278 SER A N 1
ATOM 2253 C CA . SER A 1 278 ? -24.657 25.127 22.635 1.00 95.12 278 SER A CA 1
ATOM 2254 C C . SER A 1 278 ? -24.172 24.287 23.816 1.00 95.12 278 SER A C 1
ATOM 2256 O O . SER A 1 278 ? -24.393 23.076 23.905 1.00 95.12 278 SER A O 1
ATOM 2258 N N . ARG A 1 279 ? -23.517 24.948 24.773 1.00 92.94 279 ARG A N 1
ATOM 2259 C CA . ARG A 1 279 ? -23.073 24.302 26.011 1.00 92.94 279 ARG A CA 1
ATOM 2260 C C . ARG A 1 279 ? -24.251 23.670 26.756 1.00 92.94 279 ARG A C 1
ATOM 2262 O O . ARG A 1 279 ? -24.119 22.567 27.275 1.00 92.94 279 ARG A O 1
ATOM 2269 N N . GLU A 1 280 ? -25.372 24.376 26.824 1.00 92.25 280 GLU A N 1
ATOM 2270 C CA . GLU A 1 280 ? -26.595 23.941 27.492 1.00 92.25 280 GLU A CA 1
ATOM 2271 C C . GLU A 1 280 ? -27.154 22.660 26.863 1.00 92.25 280 GLU A C 1
ATOM 2273 O O . GLU A 1 280 ? -27.378 21.696 27.593 1.00 92.25 280 GLU A O 1
ATOM 2278 N N . GLU A 1 281 ? -27.275 22.614 25.532 1.00 93.81 281 GLU A N 1
ATOM 2279 C CA . GLU A 1 281 ? -27.746 21.426 24.803 1.00 93.81 281 GLU A CA 1
ATOM 2280 C C . GLU A 1 281 ? -26.844 20.207 25.039 1.00 93.81 281 GLU A C 1
ATOM 2282 O O . GLU A 1 281 ? -27.334 19.102 25.262 1.00 93.81 281 GLU A O 1
ATOM 2287 N N . ILE A 1 282 ? -25.519 20.401 25.048 1.00 91.31 282 ILE A N 1
ATOM 2288 C CA . ILE A 1 282 ? -24.563 19.312 25.299 1.00 91.31 282 ILE A CA 1
ATOM 2289 C C . ILE A 1 282 ? -24.760 18.731 26.701 1.00 91.31 282 ILE A C 1
ATOM 2291 O O . ILE A 1 282 ? -24.793 17.512 26.859 1.00 91.31 282 ILE A O 1
ATOM 2295 N N . PHE A 1 283 ? -24.887 19.589 27.718 1.00 92.50 283 PHE A N 1
ATOM 2296 C CA . PHE A 1 283 ? -25.081 19.157 29.104 1.00 92.50 283 PHE A CA 1
ATOM 2297 C C . PHE A 1 283 ? -26.422 18.453 29.322 1.00 92.50 283 PHE A C 1
ATOM 2299 O O . PHE A 1 283 ? -26.469 17.468 30.059 1.00 92.50 283 PHE A O 1
ATOM 2306 N N . GLU A 1 284 ? -27.480 18.924 28.662 1.00 91.38 284 GLU A N 1
ATOM 2307 C CA . GLU A 1 284 ? -28.789 18.273 28.668 1.00 91.38 284 GLU A CA 1
ATOM 2308 C C . GLU A 1 284 ? -28.716 16.879 28.031 1.00 91.38 284 GLU A C 1
ATOM 2310 O O . GLU A 1 284 ? -29.188 15.912 28.623 1.00 91.38 284 GLU A O 1
ATOM 2315 N N . HIS A 1 285 ? -28.037 16.746 26.888 1.00 89.25 285 HIS A N 1
ATOM 2316 C CA . HIS A 1 285 ? -27.909 15.472 26.182 1.00 89.25 285 HIS A CA 1
ATOM 2317 C C . HIS A 1 285 ? -27.102 14.412 26.947 1.00 89.25 285 HIS A C 1
ATOM 2319 O O . HIS A 1 285 ? -27.430 13.229 26.891 1.00 89.25 285 HIS A O 1
ATOM 2325 N N . ILE A 1 286 ? -26.044 14.813 27.660 1.00 90.00 286 ILE A N 1
ATOM 2326 C CA . ILE A 1 286 ? -25.252 13.887 28.488 1.00 90.00 286 ILE A CA 1
ATOM 2327 C C . ILE A 1 286 ? -25.820 13.697 29.901 1.00 90.00 286 ILE A C 1
ATOM 2329 O O . ILE A 1 286 ? -25.212 12.977 30.689 1.00 90.00 286 ILE A O 1
ATOM 2333 N N . GLU A 1 287 ? -26.955 14.329 30.218 1.00 90.88 287 GLU A N 1
ATOM 2334 C CA . GLU A 1 287 ? -27.664 14.237 31.503 1.00 90.88 287 GLU A CA 1
ATOM 2335 C C . GLU A 1 287 ? -26.832 14.703 32.717 1.00 90.88 287 GLU A C 1
ATOM 2337 O O . GLU A 1 287 ? -26.921 14.159 33.819 1.00 90.88 287 GLU A O 1
ATOM 2342 N N . ILE A 1 288 ? -26.007 15.743 32.542 1.00 89.12 288 ILE A N 1
ATOM 2343 C CA . ILE A 1 288 ? -25.133 16.283 33.596 1.00 89.12 288 ILE A CA 1
ATOM 2344 C C . ILE A 1 288 ? -25.409 17.772 33.812 1.00 89.12 288 ILE A C 1
ATOM 2346 O O . ILE A 1 288 ? -25.611 18.540 32.879 1.00 89.12 288 ILE A O 1
ATOM 2350 N N . TYR A 1 289 ? -25.334 18.228 35.065 1.00 88.56 289 TYR A N 1
ATOM 2351 C CA . TYR A 1 289 ? -25.537 19.640 35.392 1.00 88.56 289 TYR A CA 1
ATOM 2352 C C . TYR A 1 289 ? -24.502 20.562 34.720 1.00 88.56 289 TYR A C 1
ATOM 2354 O O . TYR A 1 289 ? -23.287 20.362 34.853 1.00 88.56 289 TYR A O 1
ATOM 2362 N N . ASN A 1 290 ? -24.970 21.643 34.091 1.00 91.44 290 ASN A N 1
ATOM 2363 C CA . ASN A 1 290 ? -24.113 22.644 33.460 1.00 91.44 290 ASN A CA 1
ATOM 2364 C C . ASN A 1 290 ? -23.361 23.487 34.509 1.00 91.44 290 ASN A C 1
ATOM 2366 O O . ASN A 1 290 ? -23.896 24.420 35.107 1.00 91.44 290 ASN A O 1
ATOM 2370 N N . ASN A 1 291 ? -22.079 23.181 34.728 1.00 91.88 291 ASN A N 1
ATOM 2371 C CA . ASN A 1 291 ? -21.187 23.989 35.560 1.00 91.88 291 ASN A CA 1
ATOM 2372 C C . ASN A 1 291 ? -19.736 23.954 35.050 1.00 91.88 291 ASN A C 1
ATOM 2374 O O . ASN A 1 291 ? -19.347 23.109 34.244 1.00 91.88 291 ASN A O 1
ATOM 2378 N N . SER A 1 292 ? -18.905 24.879 35.537 1.00 88.69 292 SER A N 1
ATOM 2379 C CA . SER A 1 292 ? -17.512 25.031 35.087 1.00 88.69 292 SER A CA 1
ATOM 2380 C C . SER A 1 292 ? -16.588 23.869 35.467 1.00 88.69 292 SER A C 1
ATOM 2382 O O . SER A 1 292 ? -15.501 23.746 34.903 1.00 88.69 292 SER A O 1
ATOM 2384 N N . ARG A 1 293 ? -16.961 23.029 36.442 1.00 89.44 293 ARG A N 1
ATOM 2385 C CA . ARG A 1 293 ? -16.214 21.805 36.764 1.00 89.44 293 ARG A CA 1
ATOM 2386 C C . ARG A 1 293 ? -16.495 20.742 35.704 1.00 89.44 293 ARG A C 1
ATOM 2388 O O . ARG A 1 293 ? -15.555 20.236 35.109 1.00 89.44 293 ARG A O 1
ATOM 2395 N N . ASN A 1 294 ? -17.763 20.500 35.395 1.00 88.94 294 ASN A N 1
ATOM 2396 C CA . ASN A 1 294 ? -18.179 19.526 34.390 1.00 88.94 294 ASN A CA 1
ATOM 2397 C C . ASN A 1 294 ? -17.717 19.939 32.987 1.00 88.94 294 ASN A C 1
ATOM 2399 O O . ASN A 1 294 ? -17.254 19.100 32.226 1.00 88.94 294 ASN A O 1
ATOM 2403 N N . PHE A 1 295 ? -17.703 21.242 32.681 1.00 89.75 295 PHE A N 1
ATOM 2404 C CA . PHE A 1 295 ? -17.110 21.743 31.437 1.00 89.75 295 PHE A CA 1
ATOM 2405 C C . PHE A 1 295 ? -15.627 21.373 31.319 1.00 89.75 295 PHE A C 1
ATOM 2407 O O . PHE A 1 295 ? -15.193 20.888 30.278 1.00 89.75 295 PHE A O 1
ATOM 2414 N N . ARG A 1 296 ? -14.849 21.551 32.396 1.00 88.62 296 ARG A N 1
ATOM 2415 C CA . ARG A 1 296 ? -13.427 21.176 32.426 1.00 88.62 296 ARG A CA 1
ATOM 2416 C C . ARG A 1 296 ? -13.192 19.670 32.348 1.00 88.62 296 ARG A C 1
ATOM 2418 O O . ARG A 1 296 ? -12.135 19.281 31.873 1.00 88.62 296 ARG A O 1
ATOM 2425 N N . ASN A 1 297 ? -14.145 18.864 32.805 1.00 84.81 297 ASN A N 1
ATOM 2426 C CA . ASN A 1 297 ? -14.005 17.413 32.857 1.00 84.81 297 ASN A CA 1
ATOM 2427 C C . ASN A 1 297 ? -14.467 16.717 31.571 1.00 84.81 297 ASN A C 1
ATOM 2429 O O . ASN A 1 297 ? -13.859 15.726 31.206 1.00 84.81 297 ASN A O 1
ATOM 2433 N N . TYR A 1 298 ? -15.504 17.218 30.889 1.00 88.25 298 TYR A N 1
ATOM 2434 C CA . TYR A 1 298 ? -16.156 16.483 29.791 1.00 88.25 298 TYR A CA 1
ATOM 2435 C C . TYR A 1 298 ? -16.090 17.180 28.429 1.00 88.25 298 TYR A C 1
ATOM 2437 O O . TYR A 1 298 ? -16.190 16.521 27.403 1.00 88.25 298 TYR A O 1
ATOM 2445 N N . ILE A 1 299 ? -15.903 18.504 28.399 1.00 89.81 299 ILE A N 1
ATOM 2446 C CA . ILE A 1 299 ? -15.900 19.282 27.149 1.00 89.81 299 ILE A CA 1
ATOM 2447 C C . ILE A 1 299 ? -14.496 19.813 26.846 1.00 89.81 299 ILE A C 1
ATOM 2449 O O . ILE A 1 299 ? -13.979 19.633 25.748 1.00 89.81 299 ILE A O 1
ATOM 2453 N N . LYS A 1 300 ? -13.824 20.421 27.830 1.00 90.00 300 LYS A N 1
ATOM 2454 C CA . LYS A 1 300 ? -12.475 20.975 27.649 1.00 90.00 300 LYS A CA 1
ATOM 2455 C C . LYS A 1 300 ? -11.440 19.942 27.160 1.00 90.00 300 LYS A C 1
ATOM 2457 O O . LYS A 1 300 ? -10.681 20.308 26.271 1.00 90.00 300 LYS A O 1
ATOM 2462 N N . PRO A 1 301 ? -11.392 18.686 27.652 1.00 88.50 301 PRO A N 1
ATOM 2463 C CA . PRO A 1 301 ? -10.361 17.737 27.224 1.00 88.50 301 PRO A CA 1
ATOM 2464 C C . PRO A 1 301 ? -10.430 17.401 25.731 1.00 88.50 301 PRO A C 1
ATOM 2466 O O . PRO A 1 301 ? -9.396 17.353 25.074 1.00 88.50 301 PRO A O 1
ATOM 2469 N N . ILE A 1 302 ? -11.641 17.239 25.187 1.00 86.69 302 ILE A N 1
ATOM 2470 C CA . ILE A 1 302 ? -11.860 16.967 23.758 1.00 86.69 302 ILE A CA 1
ATOM 2471 C C . ILE A 1 302 ? -11.694 18.219 22.881 1.00 86.69 302 ILE A C 1
ATOM 2473 O O . ILE A 1 302 ? -11.384 18.095 21.700 1.00 86.69 302 ILE A O 1
ATOM 2477 N N . ILE A 1 303 ? -11.815 19.423 23.453 1.00 87.69 303 ILE A N 1
ATOM 2478 C CA . ILE A 1 303 ? -11.393 20.671 22.793 1.00 87.69 303 ILE A CA 1
ATOM 2479 C C . ILE A 1 303 ? -9.865 20.771 22.746 1.00 87.69 303 ILE A C 1
ATOM 2481 O O . ILE A 1 303 ? -9.307 21.096 21.703 1.00 87.69 303 ILE A O 1
ATOM 2485 N N . ASP A 1 304 ? -9.181 20.482 23.856 1.00 85.88 304 ASP A N 1
ATOM 2486 C CA . ASP A 1 304 ? -7.726 20.636 23.977 1.00 85.88 304 ASP A CA 1
ATOM 2487 C C . ASP A 1 304 ? -6.955 19.733 22.994 1.00 85.88 304 ASP A C 1
ATOM 2489 O O . ASP A 1 304 ? -5.896 20.126 22.512 1.00 85.88 304 ASP A O 1
ATOM 2493 N N . ILE A 1 305 ? -7.484 18.543 22.682 1.00 78.50 305 ILE A N 1
ATOM 2494 C CA . ILE A 1 305 ? -6.937 17.633 21.652 1.00 78.50 305 ILE A CA 1
ATOM 2495 C C . ILE A 1 305 ? -7.476 17.921 20.239 1.00 78.50 305 ILE A C 1
ATOM 2497 O O . ILE A 1 305 ? -7.070 17.288 19.268 1.00 78.50 305 ILE A O 1
ATOM 2501 N N . GLY A 1 306 ? -8.404 18.871 20.101 1.00 82.62 306 GLY A N 1
ATOM 2502 C CA . GLY A 1 306 ? -8.949 19.306 18.816 1.00 82.62 306 GLY A CA 1
ATOM 2503 C C . GLY A 1 306 ? -10.009 18.389 18.202 1.00 82.62 306 GLY A C 1
ATOM 2504 O O . GLY A 1 306 ? -10.239 18.471 16.999 1.00 82.62 306 GLY A O 1
ATOM 2505 N N . TRP A 1 307 ? -10.655 17.524 18.987 1.00 84.44 307 TRP A N 1
ATOM 2506 C CA . TRP A 1 307 ? -11.780 16.692 18.532 1.00 84.44 307 TRP A CA 1
ATOM 2507 C C . TRP A 1 307 ? -13.106 17.454 18.517 1.00 84.44 307 TRP A C 1
ATOM 2509 O O . TRP A 1 307 ? -14.017 17.101 17.769 1.00 84.44 307 TRP A O 1
ATOM 2519 N N . LEU A 1 308 ? -13.199 18.515 19.319 1.00 90.38 308 LEU A N 1
ATOM 2520 C CA . LEU A 1 308 ? -14.326 19.435 19.370 1.00 90.38 308 LEU A CA 1
ATOM 2521 C C . LEU A 1 308 ? -13.826 20.871 19.148 1.00 90.38 308 LEU A C 1
ATOM 2523 O O . LEU A 1 308 ? -12.873 21.311 19.786 1.00 90.38 308 LEU A O 1
ATOM 2527 N N . GLN A 1 309 ? -14.463 21.610 18.247 1.00 93.19 309 GLN A N 1
ATOM 2528 C CA . GLN A 1 309 ? -14.084 22.964 17.844 1.00 93.19 309 GLN A CA 1
ATOM 2529 C C . GLN A 1 309 ? -15.120 23.990 18.304 1.00 93.19 309 GLN A C 1
ATOM 2531 O O . GLN A 1 309 ? -16.300 23.676 18.440 1.00 93.19 309 GLN A O 1
ATOM 2536 N N . LEU A 1 310 ? -14.669 25.225 18.532 1.00 94.19 310 LEU A N 1
ATOM 2537 C CA . LEU A 1 310 ? -15.535 26.367 18.825 1.00 94.19 310 LEU A CA 1
ATOM 2538 C C . LEU A 1 310 ? -16.011 26.990 17.511 1.00 94.19 310 LEU A C 1
ATOM 2540 O O . LEU A 1 310 ? -15.189 27.247 16.632 1.00 94.19 310 LEU A O 1
ATOM 2544 N N . THR A 1 311 ? -17.298 27.310 17.395 1.00 93.50 311 THR A N 1
ATOM 2545 C CA . THR A 1 311 ? -17.819 28.030 16.218 1.00 93.50 311 THR A CA 1
ATOM 2546 C C . THR A 1 311 ? -17.390 29.498 16.196 1.00 93.50 311 THR A C 1
ATOM 2548 O O . THR A 1 311 ? -17.316 30.106 15.129 1.00 93.50 311 THR A O 1
ATOM 2551 N N . ILE A 1 312 ? -17.049 30.070 17.359 1.00 92.44 312 ILE A N 1
ATOM 2552 C CA . ILE A 1 312 ? -16.532 31.438 17.505 1.00 92.44 312 ILE A CA 1
ATOM 2553 C C . ILE A 1 312 ? -15.192 31.407 18.269 1.00 92.44 312 ILE A C 1
ATOM 2555 O O . ILE A 1 312 ? -15.160 31.708 19.471 1.00 92.44 312 ILE A O 1
ATOM 2559 N N . PRO A 1 313 ? -14.070 31.055 17.611 1.00 89.56 313 PRO A N 1
ATOM 2560 C CA . PRO A 1 313 ? -12.769 30.884 18.268 1.00 89.56 313 PRO A CA 1
ATOM 2561 C C . PRO A 1 313 ? -12.238 32.174 18.901 1.00 89.56 313 PRO A C 1
ATOM 2563 O O . PRO A 1 313 ? -11.729 32.155 20.016 1.00 89.56 313 PRO A O 1
ATOM 2566 N N . GLU A 1 314 ? -12.438 33.308 18.225 1.00 91.81 314 GLU A N 1
ATOM 2567 C CA . GLU A 1 314 ? -11.992 34.640 18.666 1.00 91.81 314 GLU A CA 1
ATOM 2568 C C . GLU A 1 314 ? -12.693 35.120 19.948 1.00 91.81 314 GLU A C 1
ATOM 2570 O O . GLU A 1 314 ? -12.238 36.042 20.626 1.00 91.81 314 GLU A O 1
ATOM 2575 N N . LYS A 1 315 ? -13.827 34.500 20.307 1.00 91.94 315 LYS A N 1
ATOM 2576 C CA . LYS A 1 315 ? -14.592 34.840 21.511 1.00 91.94 315 LYS A CA 1
ATOM 2577 C C . LYS A 1 315 ? -15.070 33.582 22.246 1.00 91.94 315 LYS A C 1
ATOM 2579 O O . LYS A 1 315 ? -16.274 33.312 22.282 1.00 91.94 315 LYS A O 1
ATOM 2584 N N . PRO A 1 316 ? -14.165 32.847 22.921 1.00 86.75 316 PRO A N 1
ATOM 2585 C CA . PRO A 1 316 ? -14.478 31.562 23.554 1.00 86.75 316 PRO A CA 1
ATOM 2586 C C . PRO A 1 316 ? -15.601 31.630 24.597 1.00 86.75 316 PRO A C 1
ATOM 2588 O O . PRO A 1 316 ? -16.338 30.669 24.779 1.00 86.75 316 PRO A O 1
ATOM 2591 N N . THR A 1 317 ? -15.754 32.779 25.260 1.00 87.31 317 THR A N 1
ATOM 2592 C CA . THR A 1 317 ? -16.756 33.037 26.308 1.00 87.31 317 THR A CA 1
ATOM 2593 C C . THR A 1 317 ? -18.039 33.694 25.785 1.00 87.31 317 THR A C 1
ATOM 2595 O O . THR A 1 317 ? -18.823 34.234 26.569 1.00 87.31 317 THR A O 1
ATOM 2598 N N . SER A 1 318 ? -18.256 33.706 24.464 1.00 91.81 318 SER A N 1
ATOM 2599 C CA . SER A 1 318 ? -19.481 34.234 23.857 1.00 91.81 318 SER A CA 1
ATOM 2600 C C . SER A 1 318 ? -20.727 33.529 24.402 1.00 91.81 318 SER A C 1
ATOM 2602 O O . SER A 1 318 ? -20.727 32.318 24.597 1.00 91.81 318 SER A O 1
ATOM 2604 N N . LYS A 1 319 ? -21.818 34.282 24.594 1.00 88.94 319 LYS A N 1
ATOM 2605 C CA . LYS A 1 319 ? -23.130 33.713 24.955 1.00 88.94 319 LYS A CA 1
ATOM 2606 C C . LYS A 1 319 ? -23.740 32.865 23.836 1.00 88.94 319 LYS A C 1
ATOM 2608 O O . LYS A 1 319 ? -24.552 32.004 24.124 1.00 88.94 319 LYS A O 1
ATOM 2613 N N . ASN A 1 320 ? -23.328 33.114 22.594 1.00 91.88 320 ASN A N 1
ATOM 2614 C CA . ASN A 1 320 ? -23.764 32.371 21.411 1.00 91.88 320 ASN A CA 1
ATOM 2615 C C . ASN A 1 320 ? -22.681 31.374 20.969 1.00 91.88 320 ASN A C 1
ATOM 2617 O O . ASN A 1 320 ? -22.543 31.114 19.780 1.00 91.88 320 ASN A O 1
ATOM 2621 N N . GLN A 1 321 ? -21.815 30.937 21.890 1.00 95.38 321 GLN A N 1
ATOM 2622 C CA . GLN A 1 321 ? -20.799 29.949 21.558 1.00 95.38 321 GLN A CA 1
ATOM 2623 C C . GLN A 1 321 ? -21.466 28.595 21.336 1.00 95.38 321 GLN A C 1
ATOM 2625 O O . GLN A 1 321 ? -22.228 28.129 22.183 1.00 95.38 321 GLN A O 1
ATOM 2630 N N . GLU A 1 322 ? -21.100 27.952 20.238 1.00 95.56 322 GLU A N 1
ATOM 2631 C CA . GLU A 1 322 ? -21.493 26.585 19.935 1.00 95.56 322 GLU A CA 1
ATOM 2632 C C . GLU A 1 322 ? -20.242 25.747 19.676 1.00 95.56 322 GLU A C 1
ATOM 2634 O O . GLU A 1 322 ? -19.144 26.263 19.444 1.00 95.56 322 GLU A O 1
ATOM 2639 N N . TYR A 1 323 ? -20.415 24.436 19.740 1.00 94.88 323 TYR A N 1
ATOM 2640 C CA . TYR A 1 323 ? -19.354 23.465 19.574 1.00 94.88 323 TYR A CA 1
ATOM 2641 C C . TYR A 1 323 ? -19.716 22.501 18.453 1.00 94.88 323 TYR A C 1
ATOM 2643 O O . TYR A 1 323 ? -20.859 22.055 18.362 1.00 94.88 323 TYR A O 1
ATOM 2651 N N . ILE A 1 324 ? -18.741 22.183 17.609 1.00 92.44 324 ILE A N 1
ATOM 2652 C CA . ILE A 1 324 ? -18.896 21.262 16.481 1.00 92.44 324 ILE A CA 1
ATOM 2653 C C . ILE A 1 324 ? -17.742 20.261 16.466 1.00 92.44 324 ILE A C 1
ATOM 2655 O O . ILE A 1 324 ? -16.618 20.588 16.843 1.00 92.44 324 ILE A O 1
ATOM 2659 N N . ILE A 1 325 ? -18.019 19.023 16.077 1.00 87.38 325 ILE A N 1
ATOM 2660 C CA . ILE A 1 325 ? -17.010 17.973 15.958 1.00 87.38 325 ILE A CA 1
ATOM 2661 C C . ILE A 1 325 ? -15.999 18.281 14.841 1.00 87.38 325 ILE A C 1
ATOM 2663 O O . ILE A 1 325 ? -16.359 18.804 13.789 1.00 87.38 325 ILE A O 1
ATOM 2667 N N . ALA A 1 326 ? -14.731 17.933 15.060 1.00 80.62 326 ALA A N 1
ATOM 2668 C CA . ALA A 1 326 ? -13.691 17.998 14.035 1.00 80.62 326 ALA A CA 1
ATOM 2669 C C . ALA A 1 326 ? -13.696 16.748 13.136 1.00 80.62 326 ALA A C 1
ATOM 2671 O O . ALA A 1 326 ? -14.049 15.660 13.589 1.00 80.62 326 ALA A O 1
ATOM 2672 N N . ASP A 1 327 ? -13.206 16.866 11.898 1.00 71.06 327 ASP A N 1
ATOM 2673 C CA . ASP A 1 327 ? -13.210 15.776 10.903 1.00 71.06 327 ASP A CA 1
ATOM 2674 C C . ASP A 1 327 ? -12.569 14.470 11.403 1.00 71.06 327 ASP A C 1
ATOM 2676 O O . ASP A 1 327 ? -13.092 13.382 11.159 1.00 71.06 327 ASP A O 1
ATOM 2680 N N . ILE A 1 328 ? -11.471 14.569 12.161 1.00 68.44 328 ILE A N 1
ATOM 2681 C CA . ILE A 1 328 ? -10.768 13.404 12.722 1.00 68.44 328 ILE A CA 1
ATOM 2682 C C . ILE A 1 328 ? -11.649 12.608 13.699 1.00 68.44 328 ILE A C 1
ATOM 2684 O O . ILE A 1 328 ? -11.681 11.380 13.657 1.00 68.44 328 ILE A O 1
ATOM 2688 N N . ALA A 1 329 ? -12.420 13.305 14.538 1.00 73.19 329 ALA A N 1
ATOM 2689 C CA . ALA A 1 329 ? -13.327 12.697 15.507 1.00 73.19 329 ALA A CA 1
ATOM 2690 C C . ALA A 1 329 ? -14.665 12.305 14.867 1.00 73.19 329 ALA A C 1
ATOM 2692 O O . ALA A 1 329 ? -15.312 11.354 15.298 1.00 73.19 329 ALA A O 1
ATOM 2693 N N . LYS A 1 330 ? -15.070 12.992 13.796 1.00 73.25 330 LYS A N 1
ATOM 2694 C CA . LYS A 1 330 ? -16.266 12.661 13.023 1.00 73.25 330 LYS A CA 1
ATOM 2695 C C . LYS A 1 330 ? -16.169 11.262 12.418 1.00 73.25 330 LYS A C 1
ATOM 2697 O O . LYS A 1 330 ? -17.083 10.467 12.609 1.00 73.25 330 LYS A O 1
ATOM 2702 N N . ARG A 1 331 ? -15.018 10.902 11.837 1.00 67.19 331 ARG A N 1
ATOM 2703 C CA . ARG A 1 331 ? -14.750 9.537 11.338 1.00 67.19 331 ARG A CA 1
ATOM 2704 C C . ARG A 1 331 ? -14.885 8.467 12.428 1.00 67.19 331 ARG A C 1
ATOM 2706 O O . ARG A 1 331 ? -15.344 7.358 12.163 1.00 67.19 331 ARG A O 1
ATOM 2713 N N . LEU A 1 332 ? -14.511 8.788 13.669 1.00 66.62 332 LEU A N 1
ATOM 2714 C CA . LEU A 1 332 ? -14.578 7.851 14.798 1.00 66.62 332 LEU A CA 1
ATOM 2715 C C . LEU A 1 332 ? -16.038 7.560 15.155 1.00 66.62 332 LEU A C 1
ATOM 2717 O O . LEU A 1 332 ? -16.418 6.428 15.453 1.00 66.62 332 LEU A O 1
ATOM 2721 N N . VAL A 1 333 ? -16.862 8.597 15.104 1.00 67.12 333 VAL A N 1
ATOM 2722 C CA . VAL A 1 333 ? -18.267 8.563 15.491 1.00 67.12 333 VAL A CA 1
ATOM 2723 C C . VAL A 1 333 ? -19.158 7.987 14.387 1.00 67.12 333 VAL A C 1
ATOM 2725 O O . VAL A 1 333 ? -20.074 7.223 14.689 1.00 67.12 333 VAL A O 1
ATOM 2728 N N . GLU A 1 334 ? -18.852 8.298 13.127 1.00 60.69 334 GLU A N 1
ATOM 2729 C CA . GLU A 1 334 ? -19.532 7.787 11.930 1.00 60.69 334 GLU A CA 1
ATOM 2730 C C . GLU A 1 334 ? -19.163 6.335 11.598 1.00 60.69 334 GLU A C 1
ATOM 2732 O O . GLU A 1 334 ? -19.836 5.713 10.773 1.00 60.69 334 GLU A O 1
ATOM 2737 N N . SER A 1 335 ? -18.150 5.764 12.266 1.00 53.69 335 SER A N 1
ATOM 2738 C CA . SER A 1 335 ? -17.896 4.324 12.205 1.00 53.69 335 SER A CA 1
ATOM 2739 C C . SER A 1 335 ? -19.159 3.578 12.647 1.00 53.69 335 SER A C 1
ATOM 2741 O O . SER A 1 335 ? -19.616 3.671 13.797 1.00 53.69 335 SER A O 1
ATOM 2743 N N . LYS A 1 336 ? -19.790 2.876 11.699 1.00 45.59 336 LYS A N 1
ATOM 2744 C CA . LYS A 1 336 ? -20.980 2.077 11.983 1.00 45.59 336 LYS A CA 1
ATOM 2745 C C . LYS A 1 336 ? -20.612 1.062 13.057 1.00 45.59 336 LYS A C 1
ATOM 2747 O O . LYS A 1 336 ? -19.680 0.282 12.884 1.00 45.59 336 LYS A O 1
ATOM 2752 N N . LYS A 1 337 ? -21.374 1.052 14.155 1.00 43.34 337 LYS A N 1
ATOM 2753 C CA . LYS A 1 337 ? -21.401 -0.095 15.061 1.00 43.34 337 LYS A CA 1
ATOM 2754 C C . LYS A 1 337 ? -21.800 -1.284 14.187 1.00 43.34 337 LYS A C 1
ATOM 2756 O O . LYS A 1 337 ? -22.883 -1.263 13.601 1.00 43.34 337 LYS A O 1
ATOM 2761 N N . LEU A 1 338 ? -20.906 -2.251 14.020 1.00 46.28 338 LEU A N 1
ATOM 2762 C CA . LEU A 1 338 ? -21.230 -3.520 13.382 1.00 46.28 338 LEU A CA 1
ATOM 2763 C C . LEU A 1 338 ? -22.218 -4.246 14.301 1.00 46.28 338 LEU A C 1
ATOM 2765 O O . LEU A 1 338 ? -21.829 -5.030 15.157 1.00 46.28 338 LEU A O 1
ATOM 2769 N N . GLU A 1 339 ? -23.506 -3.923 14.191 1.00 50.72 339 GLU A N 1
ATOM 2770 C CA . GLU A 1 339 ? -24.565 -4.752 14.756 1.00 50.72 339 GLU A CA 1
ATOM 2771 C C . GLU A 1 339 ? -24.842 -5.876 13.768 1.00 50.72 339 GLU A C 1
ATOM 2773 O O . GLU A 1 339 ? -25.792 -5.855 12.984 1.00 50.72 339 GLU A O 1
ATOM 2778 N N . THR A 1 340 ? -23.957 -6.866 13.784 1.00 62.50 340 THR A N 1
ATOM 2779 C CA . THR A 1 340 ? -24.190 -8.122 13.088 1.00 62.50 340 THR A CA 1
ATOM 2780 C C . THR A 1 340 ? -25.388 -8.789 13.759 1.00 62.50 340 THR A C 1
ATOM 2782 O O . THR A 1 340 ? -25.362 -9.074 14.956 1.00 62.50 340 THR A O 1
ATOM 2785 N N . LYS A 1 341 ? -26.489 -9.010 13.033 1.00 76.69 341 LYS A N 1
ATOM 2786 C CA . LYS A 1 341 ? -27.685 -9.629 13.624 1.00 76.69 341 LYS A CA 1
ATOM 2787 C C . LYS A 1 341 ? -27.374 -11.083 13.989 1.00 76.69 341 LYS A C 1
ATOM 2789 O O . LYS A 1 341 ? -27.343 -11.949 13.117 1.00 76.69 341 LYS A O 1
ATOM 2794 N N . ARG A 1 342 ? -27.148 -11.351 15.278 1.00 85.69 342 ARG A N 1
ATOM 2795 C CA . ARG A 1 342 ? -26.796 -12.687 15.770 1.00 85.69 342 ARG A CA 1
ATOM 2796 C C . ARG A 1 342 ? -28.021 -13.591 15.877 1.00 85.69 342 ARG A C 1
ATOM 2798 O O . ARG A 1 342 ? -29.082 -13.198 16.361 1.00 85.69 342 ARG A O 1
ATOM 2805 N N . THR A 1 343 ? -27.852 -14.828 15.440 1.00 89.88 343 THR A N 1
ATOM 2806 C CA . THR A 1 343 ? -28.803 -15.925 15.606 1.00 89.88 343 THR A CA 1
ATOM 2807 C C . THR A 1 343 ? -28.412 -16.781 16.813 1.00 89.88 343 THR A C 1
ATOM 2809 O O . THR A 1 343 ? -27.260 -17.210 16.888 1.00 89.88 343 THR A O 1
ATOM 2812 N N . PRO A 1 344 ? -29.321 -17.036 17.772 1.00 90.62 344 PRO A N 1
ATOM 2813 C CA . PRO A 1 344 ? -29.045 -17.930 18.893 1.00 90.62 344 PRO A CA 1
ATOM 2814 C C . PRO A 1 344 ? -28.732 -19.352 18.419 1.00 90.62 344 PRO A C 1
ATOM 2816 O O . PRO A 1 344 ? -29.387 -19.851 17.502 1.00 90.62 344 PRO A O 1
ATOM 2819 N N . VAL A 1 345 ? -27.776 -20.019 19.067 1.00 89.38 345 VAL A N 1
ATOM 2820 C CA . VAL A 1 345 ? -27.399 -21.410 18.760 1.00 89.38 345 VAL A CA 1
ATOM 2821 C C . VAL A 1 345 ? -27.455 -22.279 20.016 1.00 89.38 345 VAL A C 1
ATOM 2823 O O . VAL A 1 345 ? -27.193 -21.817 21.123 1.00 89.38 345 VAL A O 1
ATOM 2826 N N . SER A 1 346 ? -27.799 -23.559 19.857 1.00 81.88 346 SER A N 1
ATOM 2827 C CA . SER A 1 346 ? -27.827 -24.519 20.967 1.00 81.88 346 SER A CA 1
ATOM 2828 C C . SER A 1 346 ? -26.447 -25.149 21.146 1.00 81.88 346 SER A C 1
ATOM 2830 O O . SER A 1 346 ? -26.144 -26.173 20.537 1.00 81.88 346 SER A O 1
ATOM 2832 N N . SER A 1 347 ? -25.606 -24.542 21.983 1.00 83.62 347 SER A N 1
ATOM 2833 C CA . SER A 1 347 ? -24.215 -24.956 22.186 1.00 83.62 347 SER A CA 1
ATOM 2834 C C . SER A 1 347 ? -23.809 -24.914 23.660 1.00 83.62 347 SER A C 1
ATOM 2836 O O . SER A 1 347 ? -24.379 -24.177 24.456 1.00 83.62 347 SER A O 1
ATOM 2838 N N . ALA A 1 348 ? -22.794 -25.701 24.031 1.00 78.69 348 ALA A N 1
ATOM 2839 C CA . ALA A 1 348 ? -22.285 -25.765 25.403 1.00 78.69 348 ALA A CA 1
ATOM 2840 C C . ALA A 1 348 ? -21.537 -24.492 25.843 1.00 78.69 348 ALA A C 1
ATOM 2842 O O . ALA A 1 348 ? -21.371 -24.262 27.038 1.00 78.69 348 ALA A O 1
ATOM 2843 N N . SER A 1 349 ? -21.053 -23.683 24.895 1.00 78.88 349 SER A N 1
ATOM 2844 C CA . SER A 1 349 ? -20.264 -22.477 25.185 1.00 78.88 349 SER A CA 1
ATOM 2845 C C . SER A 1 349 ? -20.692 -21.236 24.402 1.00 78.88 349 SER A C 1
ATOM 2847 O O . SER A 1 349 ? -20.419 -20.127 24.860 1.00 78.88 349 SER A O 1
ATOM 2849 N N . ILE A 1 350 ? -21.378 -21.399 23.268 1.00 89.69 350 ILE A N 1
ATOM 2850 C CA . ILE A 1 350 ? -21.776 -20.305 22.371 1.00 89.69 350 ILE A CA 1
ATOM 2851 C C . ILE A 1 350 ? -23.261 -19.996 22.575 1.00 89.69 350 ILE A C 1
ATOM 2853 O O . ILE A 1 350 ? -24.087 -20.901 22.533 1.00 89.69 350 ILE A O 1
ATOM 2857 N N . ALA A 1 351 ? -23.583 -18.726 22.801 1.00 88.12 351 ALA A N 1
ATOM 2858 C CA . ALA A 1 351 ? -24.942 -18.225 22.963 1.00 88.12 351 ALA A CA 1
ATOM 2859 C C . ALA A 1 351 ? -25.573 -17.845 21.617 1.00 88.12 351 ALA A C 1
ATOM 2861 O O . ALA A 1 351 ? -26.703 -18.234 21.323 1.00 88.12 351 ALA A O 1
ATOM 2862 N N . SER A 1 352 ? -24.851 -17.086 20.790 1.00 90.81 352 SER A N 1
ATOM 2863 C CA . SER A 1 352 ? -25.353 -16.617 19.499 1.00 90.81 352 SER A CA 1
ATOM 2864 C C . SER A 1 352 ? -24.220 -16.372 18.500 1.00 90.81 352 SER A C 1
ATOM 2866 O O . SER A 1 352 ? -23.072 -16.158 18.888 1.00 90.81 352 SER A O 1
ATOM 2868 N N . VAL A 1 353 ? -24.536 -16.449 17.207 1.00 91.88 353 VAL A N 1
ATOM 2869 C CA . VAL A 1 353 ? -23.591 -16.280 16.094 1.00 91.88 353 VAL A CA 1
ATOM 2870 C C . VAL A 1 353 ? -24.216 -15.381 15.029 1.00 91.88 353 VAL A C 1
ATOM 2872 O O . VAL A 1 353 ? -25.350 -15.628 14.623 1.00 91.88 353 VAL A O 1
ATOM 2875 N N . GLY A 1 354 ? -23.512 -14.354 14.567 1.00 90.44 354 GLY A N 1
ATOM 2876 C CA . GLY A 1 354 ? -23.914 -13.477 13.461 1.00 90.44 354 GLY A CA 1
ATOM 2877 C C . GLY A 1 354 ? -22.839 -13.423 12.383 1.00 90.44 354 GLY A C 1
ATOM 2878 O O . GLY A 1 354 ? -21.675 -13.656 12.678 1.00 90.44 354 GLY A O 1
ATOM 2879 N N . TYR A 1 355 ? -23.213 -13.118 11.142 1.00 89.38 355 TYR A N 1
ATOM 2880 C CA . TYR A 1 355 ? -22.258 -13.002 10.040 1.00 89.38 355 TYR A CA 1
ATOM 2881 C C . TYR A 1 355 ? -22.621 -11.859 9.092 1.00 89.38 355 TYR A C 1
ATOM 2883 O O . TYR A 1 355 ? -23.790 -11.711 8.729 1.00 89.38 355 TYR A O 1
ATOM 2891 N N . ASP A 1 356 ? -21.622 -11.067 8.705 1.00 77.81 356 ASP A N 1
ATOM 2892 C CA . ASP A 1 356 ? -21.720 -10.026 7.682 1.00 77.81 356 ASP A CA 1
ATOM 2893 C C . ASP A 1 356 ? -21.001 -10.500 6.402 1.00 77.81 356 ASP A C 1
ATOM 2895 O O . ASP A 1 356 ? -19.770 -10.578 6.400 1.00 77.81 356 ASP A O 1
ATOM 2899 N N . PRO A 1 357 ? -21.732 -10.830 5.319 1.00 68.81 357 PRO A N 1
ATOM 2900 C CA . PRO A 1 357 ? -21.140 -11.345 4.086 1.00 68.81 357 PRO A CA 1
ATOM 2901 C C . PRO A 1 357 ? -20.428 -10.282 3.243 1.00 68.81 357 PRO A C 1
ATOM 2903 O O . PRO A 1 357 ? -19.535 -10.640 2.483 1.00 68.81 357 PRO A O 1
ATOM 2906 N N . GLU A 1 358 ? -20.799 -9.004 3.366 1.00 59.97 358 GLU A N 1
ATOM 2907 C CA . GLU A 1 358 ? -20.128 -7.909 2.647 1.00 59.97 358 GLU A CA 1
ATOM 2908 C C . GLU A 1 358 ? -18.741 -7.659 3.247 1.00 59.97 358 GLU A C 1
ATOM 2910 O O . GLU A 1 358 ? -17.795 -7.325 2.541 1.00 59.97 358 GLU A O 1
ATOM 2915 N N . LYS A 1 359 ? -18.623 -7.854 4.566 1.00 58.56 359 LYS A N 1
ATOM 2916 C CA . LYS A 1 359 ? -17.403 -7.575 5.333 1.00 58.56 359 LYS A CA 1
ATOM 2917 C C . LYS A 1 359 ? -16.610 -8.816 5.727 1.00 58.56 359 LYS A C 1
ATOM 2919 O O . LYS A 1 359 ? -15.531 -8.681 6.290 1.00 58.56 359 LYS A O 1
ATOM 2924 N N . GLN A 1 360 ? -17.150 -10.007 5.474 1.00 73.88 360 GLN A N 1
ATOM 2925 C CA . GLN A 1 360 ? -16.583 -11.289 5.899 1.00 73.88 360 GLN A CA 1
ATOM 2926 C C . GLN A 1 360 ? -16.297 -11.354 7.412 1.00 73.88 360 GLN A C 1
ATOM 2928 O O . GLN A 1 360 ? -15.300 -11.925 7.854 1.00 73.88 360 GLN A O 1
ATOM 2933 N N . ILE A 1 361 ? -17.178 -10.762 8.226 1.00 79.38 361 ILE A N 1
ATOM 2934 C CA . ILE A 1 361 ? -17.032 -10.725 9.688 1.00 79.38 361 ILE A CA 1
ATOM 2935 C C . ILE A 1 361 ? -17.998 -11.714 10.328 1.00 79.38 361 ILE A C 1
ATOM 2937 O O . ILE A 1 361 ? -19.212 -11.621 10.149 1.00 79.38 361 ILE A O 1
ATOM 2941 N N . LEU A 1 362 ? -17.460 -12.630 11.129 1.00 82.25 362 LEU A N 1
ATOM 2942 C CA . LEU A 1 362 ? -18.215 -13.566 11.953 1.00 82.25 362 LEU A CA 1
ATOM 2943 C C . LEU A 1 362 ? -18.208 -13.114 13.412 1.00 82.25 362 LEU A C 1
ATOM 2945 O O . LEU A 1 362 ? -17.171 -13.063 14.054 1.00 82.25 362 LEU A O 1
ATOM 2949 N N . GLU A 1 363 ? -19.372 -12.874 13.986 1.00 88.38 363 GLU A N 1
ATOM 2950 C CA . GLU A 1 363 ? -19.521 -12.488 15.381 1.00 88.38 363 GLU A CA 1
ATOM 2951 C C . GLU A 1 363 ? -20.046 -13.654 16.222 1.00 88.38 363 GLU A C 1
ATOM 2953 O O . GLU A 1 363 ? -21.042 -14.283 15.873 1.00 88.38 363 GLU A O 1
ATOM 2958 N N . ILE A 1 364 ? -19.395 -13.946 17.345 1.00 87.44 364 ILE A N 1
ATOM 2959 C CA . ILE A 1 364 ? -19.722 -15.046 18.252 1.00 87.44 364 ILE A CA 1
ATOM 2960 C C . ILE A 1 364 ? -19.871 -14.500 19.667 1.00 87.44 364 ILE A C 1
ATOM 2962 O O . ILE A 1 364 ? -18.919 -14.008 20.270 1.00 87.44 364 ILE A O 1
ATOM 2966 N N . GLU A 1 365 ? -21.064 -14.647 20.225 1.00 87.25 365 GLU A N 1
ATOM 2967 C CA . GLU A 1 365 ? -21.360 -14.385 21.628 1.00 87.25 365 GLU A CA 1
ATOM 2968 C C . GLU A 1 365 ? -21.305 -15.694 22.412 1.00 87.25 365 GLU A C 1
ATOM 2970 O O . GLU A 1 365 ? -21.934 -16.684 22.040 1.00 87.25 365 GLU A O 1
ATOM 2975 N N . PHE A 1 366 ? -20.578 -15.712 23.523 1.00 85.31 366 PHE A N 1
ATOM 2976 C CA . PHE A 1 366 ? -20.491 -16.863 24.413 1.00 85.31 366 PHE A CA 1
ATOM 2977 C C . PHE A 1 366 ? -21.500 -16.766 25.557 1.00 85.31 366 PHE A C 1
ATOM 2979 O O . PHE A 1 366 ? -21.878 -15.679 25.979 1.00 85.31 366 PHE A O 1
ATOM 2986 N N . LEU A 1 367 ? -21.869 -17.906 26.148 1.00 74.81 367 LEU A N 1
ATOM 2987 C CA . LEU A 1 367 ? -22.839 -17.975 27.257 1.00 74.81 367 LEU A CA 1
ATOM 2988 C C . LEU A 1 367 ? -22.433 -17.177 28.510 1.00 74.81 367 LEU A C 1
ATOM 2990 O O . LEU A 1 367 ? -23.281 -16.846 29.330 1.00 74.81 367 LEU A O 1
ATOM 2994 N N . HIS A 1 368 ? -21.146 -16.862 28.661 1.00 68.62 368 HIS A N 1
ATOM 2995 C CA . HIS A 1 368 ? -20.624 -16.020 29.742 1.00 68.62 368 HIS A CA 1
ATOM 2996 C C . HIS A 1 368 ? -20.623 -14.517 29.394 1.00 68.62 368 HIS A C 1
ATOM 2998 O O . HIS A 1 368 ? -20.048 -13.724 30.135 1.00 68.62 368 HIS A O 1
ATOM 3004 N N . GLY A 1 369 ? -21.239 -14.130 28.272 1.00 67.94 369 GLY A N 1
ATOM 3005 C CA . GLY A 1 369 ? -21.460 -12.744 27.851 1.00 67.94 369 GLY A CA 1
ATOM 3006 C C . GLY A 1 369 ? -20.336 -12.112 27.029 1.00 67.94 369 GLY A C 1
ATOM 3007 O O . GLY A 1 369 ? -20.482 -10.979 26.586 1.00 67.94 369 GLY A O 1
ATOM 3008 N N . ALA A 1 370 ? -19.217 -12.807 26.805 1.00 64.69 370 ALA A N 1
ATOM 3009 C CA . ALA A 1 370 ? -18.150 -12.289 25.950 1.00 64.69 370 ALA A CA 1
ATOM 3010 C C . ALA A 1 370 ? -18.546 -12.380 24.471 1.00 64.69 370 ALA A C 1
ATOM 3012 O O . ALA A 1 370 ? -19.007 -13.433 24.029 1.00 64.69 370 ALA A O 1
ATOM 3013 N N . ILE A 1 371 ? -18.311 -11.313 23.709 1.00 78.44 371 ILE A N 1
ATOM 3014 C CA . ILE A 1 371 ? -18.564 -11.267 22.267 1.00 78.44 371 ILE A CA 1
ATOM 3015 C C . ILE A 1 371 ? -17.226 -11.139 21.545 1.00 78.44 371 ILE A C 1
ATOM 3017 O O . ILE A 1 371 ? -16.355 -10.379 21.959 1.00 78.44 371 ILE A O 1
ATOM 3021 N N . TYR A 1 372 ? -17.058 -11.911 20.481 1.00 78.00 372 TYR A N 1
ATOM 3022 C CA . TYR A 1 372 ? -15.863 -11.923 19.654 1.00 78.00 372 TYR A CA 1
ATOM 3023 C C . TYR A 1 372 ? -16.258 -11.727 18.198 1.00 78.00 372 TYR A C 1
ATOM 3025 O O . TYR A 1 372 ? -17.164 -12.396 17.718 1.00 78.00 372 TYR A O 1
ATOM 3033 N N . GLN A 1 373 ? -15.569 -10.847 17.489 1.00 72.75 373 GLN A N 1
ATOM 3034 C CA . GLN A 1 373 ? -15.662 -10.704 16.041 1.00 72.75 373 GLN A CA 1
ATOM 3035 C C . GLN A 1 373 ? -14.439 -11.351 15.412 1.00 72.75 373 GLN A C 1
ATOM 3037 O O . GLN A 1 373 ? -13.329 -11.025 15.796 1.00 72.75 373 GLN A O 1
ATOM 3042 N N . TYR A 1 374 ? -14.639 -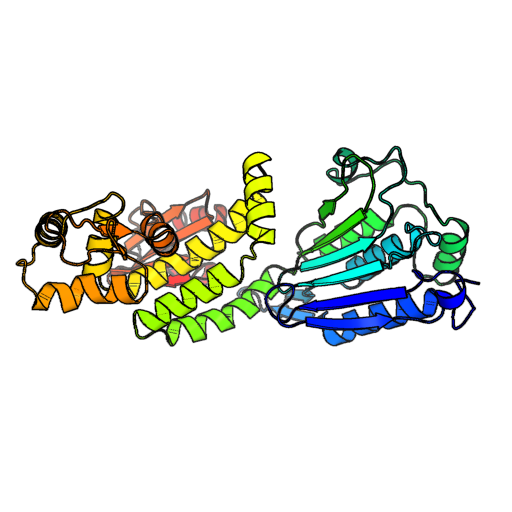12.255 14.470 1.00 71.12 374 TYR A N 1
ATOM 3043 C CA . TYR A 1 374 ? -13.626 -12.932 13.679 1.00 71.12 374 TYR A CA 1
ATOM 3044 C C . TYR A 1 374 ? -13.649 -12.328 12.272 1.00 71.12 374 TYR A C 1
ATOM 3046 O O . TYR A 1 374 ? -14.723 -12.185 11.689 1.00 71.12 374 TYR A O 1
ATOM 3054 N N . PHE A 1 375 ? -12.486 -11.946 11.753 1.00 61.59 375 PHE A N 1
ATOM 3055 C CA . PHE A 1 375 ? -12.332 -11.220 10.485 1.00 61.59 375 PHE A CA 1
ATOM 3056 C C . PHE A 1 375 ? -11.899 -12.153 9.360 1.00 61.59 375 PHE A C 1
ATOM 3058 O O . PHE A 1 375 ? -11.318 -13.208 9.626 1.00 61.59 375 PHE A O 1
ATOM 3065 N N . ASP A 1 376 ? -12.173 -11.739 8.122 1.00 51.69 376 ASP A N 1
ATOM 3066 C CA . ASP A 1 376 ? -11.844 -12.474 6.897 1.00 51.69 376 ASP A CA 1
ATOM 3067 C C . ASP A 1 376 ? -12.363 -13.922 6.924 1.00 51.69 376 ASP A C 1
ATOM 3069 O O . ASP A 1 376 ? -11.729 -14.841 6.407 1.00 51.69 376 ASP A O 1
ATOM 3073 N N . VAL A 1 377 ? -13.511 -14.144 7.574 1.00 71.31 377 VAL A N 1
ATOM 3074 C CA . VAL A 1 377 ? -14.152 -15.456 7.657 1.00 71.31 377 VAL A CA 1
ATOM 3075 C C . VAL A 1 377 ? -14.961 -15.663 6.379 1.00 71.31 377 VAL A C 1
ATOM 3077 O O . VAL A 1 377 ? -15.942 -14.941 6.171 1.00 71.31 377 VAL A O 1
ATOM 3080 N N . PRO A 1 378 ? -14.608 -16.637 5.520 1.00 75.56 378 PRO A N 1
ATOM 3081 C CA . PRO A 1 378 ? -15.386 -16.943 4.329 1.00 75.56 378 PRO A CA 1
ATOM 3082 C C . PRO A 1 378 ? -16.820 -17.323 4.693 1.00 75.56 378 PRO A C 1
ATOM 3084 O O . PRO A 1 378 ? -17.082 -17.901 5.755 1.00 75.56 378 PRO A O 1
ATOM 3087 N N . LYS A 1 379 ? -17.764 -17.023 3.802 1.00 81.25 379 LYS A N 1
ATOM 3088 C CA . LYS A 1 379 ? -19.186 -17.287 4.047 1.00 81.25 379 LYS A CA 1
ATOM 3089 C C . LYS A 1 379 ? -19.443 -18.774 4.275 1.00 81.25 379 LYS A C 1
ATOM 3091 O O . LYS A 1 379 ? -20.271 -19.139 5.106 1.00 81.25 379 LYS A O 1
ATOM 3096 N N . GLU A 1 380 ? -18.679 -19.617 3.596 1.00 84.38 380 GLU A N 1
ATOM 3097 C CA . GLU A 1 380 ? -18.711 -21.070 3.703 1.00 84.38 380 GLU A CA 1
ATOM 3098 C C . GLU A 1 380 ? -18.440 -21.526 5.144 1.00 84.38 380 GLU A C 1
ATOM 3100 O O . GLU A 1 380 ? -19.121 -22.404 5.659 1.00 84.38 380 GLU A O 1
ATOM 3105 N N . VAL A 1 381 ? -17.514 -20.870 5.846 1.00 86.31 381 VAL A N 1
ATOM 3106 C CA . VAL A 1 381 ? -17.124 -21.224 7.222 1.00 86.31 381 VAL A CA 1
ATOM 3107 C C . VAL A 1 381 ? -18.209 -20.838 8.223 1.00 86.31 381 VAL A C 1
ATOM 3109 O O . VAL A 1 381 ? -18.445 -21.550 9.201 1.00 86.31 381 VAL A O 1
ATOM 3112 N N . TYR A 1 382 ? -18.919 -19.736 7.973 1.00 91.19 382 TYR A N 1
ATOM 3113 C CA . TYR A 1 382 ? -20.125 -19.404 8.729 1.00 91.19 382 TYR A CA 1
ATOM 3114 C C . TYR A 1 382 ? -21.237 -20.437 8.499 1.00 91.19 382 TYR A C 1
ATOM 3116 O O . TYR A 1 382 ? -21.850 -20.902 9.462 1.00 91.19 382 TYR A O 1
ATOM 3124 N N . GLU A 1 383 ? -21.486 -20.825 7.247 1.00 89.94 383 GLU A N 1
ATOM 3125 C CA . GLU A 1 383 ? -22.501 -21.830 6.907 1.00 89.94 383 GLU A CA 1
ATOM 3126 C C . GLU A 1 383 ? -22.173 -23.200 7.531 1.00 89.94 383 GLU A C 1
ATOM 3128 O O . GLU A 1 383 ? -23.051 -23.865 8.096 1.00 89.94 383 GLU A O 1
ATOM 3133 N N . GLU A 1 384 ? -20.899 -23.595 7.526 1.00 90.69 384 GLU A N 1
ATOM 3134 C CA . GLU A 1 384 ? -20.401 -24.798 8.193 1.00 90.69 384 GLU A CA 1
ATOM 3135 C C . GLU A 1 384 ? -20.531 -24.720 9.720 1.00 90.69 384 GLU A C 1
ATOM 3137 O O . GLU A 1 384 ? -20.994 -25.676 10.342 1.00 90.69 384 GLU A O 1
ATOM 3142 N N . LEU A 1 385 ? -20.200 -23.582 10.344 1.00 91.19 385 LEU A N 1
ATOM 3143 C CA . LEU A 1 385 ? -20.408 -23.387 11.782 1.00 91.19 385 LEU A CA 1
ATOM 3144 C C . LEU A 1 385 ? -21.887 -23.534 12.145 1.00 91.19 385 LEU A C 1
ATOM 3146 O O . LEU A 1 385 ? -22.209 -24.201 13.127 1.00 91.19 385 LEU A O 1
ATOM 3150 N N . MET A 1 386 ? -22.785 -22.921 11.372 1.00 92.19 386 MET A N 1
ATOM 3151 C CA . MET A 1 386 ? -24.224 -22.954 11.642 1.00 92.19 386 MET A CA 1
ATOM 3152 C C . MET A 1 386 ? -24.829 -24.349 11.455 1.00 92.19 386 MET A C 1
ATOM 3154 O O . MET A 1 386 ? -25.770 -24.693 12.173 1.00 92.19 386 MET A O 1
ATOM 3158 N N . SER A 1 387 ? -24.276 -25.156 10.546 1.00 90.06 387 SER A N 1
ATOM 3159 C CA . SER A 1 387 ? -24.706 -26.536 10.272 1.00 90.06 387 SER A CA 1
ATOM 3160 C C . SER A 1 387 ? -23.958 -27.608 11.077 1.00 90.06 387 SER A C 1
ATOM 3162 O O . SER A 1 387 ? -24.334 -28.782 11.035 1.00 90.06 387 SER A O 1
ATOM 3164 N N . ALA A 1 388 ? -22.927 -27.235 11.840 1.00 89.25 388 ALA A N 1
ATOM 3165 C CA . ALA A 1 388 ? -22.139 -28.169 12.627 1.00 89.25 388 ALA A CA 1
ATOM 3166 C C . ALA A 1 388 ? -22.974 -28.869 13.713 1.00 89.25 388 ALA A C 1
ATOM 3168 O O . ALA A 1 388 ? -23.718 -28.243 14.466 1.00 89.25 388 ALA A O 1
ATOM 3169 N N . ASN A 1 389 ? -22.739 -30.174 13.892 1.00 83.75 389 ASN A N 1
ATOM 3170 C CA . ASN A 1 389 ? -23.344 -30.965 14.976 1.00 83.75 389 ASN A CA 1
ATOM 3171 C C . ASN A 1 389 ? -22.975 -30.454 16.384 1.00 83.75 389 ASN A C 1
ATOM 3173 O O . ASN A 1 389 ? -23.650 -30.771 17.360 1.00 83.75 389 ASN A O 1
ATOM 3177 N N . SER A 1 390 ? -21.877 -29.702 16.498 1.00 88.38 390 SER A N 1
ATOM 3178 C CA . SER A 1 390 ? -21.440 -29.043 17.727 1.00 88.38 390 SER A CA 1
ATOM 3179 C C . SER A 1 390 ? -20.779 -27.714 17.378 1.00 88.38 390 SER A C 1
ATOM 3181 O O . SER A 1 390 ? -19.607 -27.684 16.989 1.00 88.38 390 SER A O 1
ATOM 3183 N N . HIS A 1 391 ? -21.510 -26.610 17.556 1.00 86.81 391 HIS A N 1
ATOM 3184 C CA . HIS A 1 391 ? -20.992 -25.260 17.304 1.00 86.81 391 HIS A CA 1
ATOM 3185 C C . HIS A 1 391 ? -19.747 -24.969 18.143 1.00 86.81 391 HIS A C 1
ATOM 3187 O O . HIS A 1 391 ? -18.792 -24.398 17.636 1.00 86.81 391 HIS A O 1
ATOM 3193 N N . ALA A 1 392 ? -19.715 -25.403 19.411 1.00 73.69 392 ALA A N 1
ATOM 3194 C CA . ALA A 1 392 ? -18.554 -25.219 20.287 1.00 73.69 392 ALA A CA 1
ATOM 3195 C C . ALA A 1 392 ? -17.305 -25.946 19.769 1.00 73.69 392 ALA A C 1
ATOM 3197 O O . ALA A 1 392 ? -16.209 -25.390 19.809 1.00 73.69 392 ALA A O 1
ATOM 3198 N N . SER A 1 393 ? -17.460 -27.185 19.293 1.00 74.69 393 SER A N 1
ATOM 3199 C CA . SER A 1 393 ? -16.339 -27.961 18.758 1.00 74.69 393 SER A CA 1
ATOM 3200 C C . SER A 1 393 ? -15.857 -27.372 17.439 1.00 74.69 393 SER A C 1
ATOM 3202 O O . SER A 1 393 ? -14.662 -27.135 17.297 1.00 74.69 393 SER A O 1
ATOM 3204 N N . TYR A 1 394 ? -16.770 -27.076 16.509 1.00 85.00 394 TYR A N 1
ATOM 3205 C CA . TYR A 1 394 ? -16.407 -26.458 15.234 1.00 85.00 394 TYR A CA 1
ATOM 3206 C C . TYR A 1 394 ? -15.715 -25.115 15.458 1.00 85.00 394 TYR A C 1
ATOM 3208 O O . TYR A 1 394 ? -14.642 -24.877 14.921 1.00 85.00 394 TYR A O 1
ATOM 3216 N N . PHE A 1 395 ? -16.250 -24.278 16.345 1.00 84.38 395 PHE A N 1
ATOM 3217 C CA . PHE A 1 395 ? -15.598 -23.039 16.739 1.00 84.38 395 PHE A CA 1
ATOM 3218 C C . PHE A 1 395 ? -14.168 -23.265 17.253 1.00 84.38 395 PHE A C 1
ATOM 3220 O O . PHE A 1 395 ? -13.240 -22.611 16.784 1.00 84.38 395 PHE A O 1
ATOM 3227 N N . MET A 1 396 ? -13.964 -24.195 18.191 1.00 71.50 396 MET A N 1
ATOM 3228 C CA . MET A 1 396 ? -12.642 -24.450 18.777 1.00 71.50 396 MET A CA 1
ATOM 3229 C C . MET A 1 396 ? -11.612 -24.920 17.746 1.00 71.50 396 MET A C 1
ATOM 3231 O O . MET A 1 396 ? -10.451 -24.530 17.847 1.00 71.50 396 MET A O 1
ATOM 3235 N N . TYR A 1 397 ? -12.022 -25.751 16.786 1.00 70.88 397 TYR A N 1
ATOM 3236 C CA . TYR A 1 397 ? -11.108 -26.351 15.814 1.00 70.88 397 TYR A CA 1
ATOM 3237 C C . TYR A 1 397 ? -10.942 -25.522 14.547 1.00 70.88 397 TYR A C 1
ATOM 3239 O O . TYR A 1 397 ? -9.824 -25.404 14.051 1.00 70.88 397 TYR A O 1
ATOM 3247 N N . SER A 1 398 ? -12.032 -24.968 14.030 1.00 73.00 398 SER A N 1
ATOM 3248 C CA . SER A 1 398 ? -12.083 -24.336 12.715 1.00 73.00 398 SER A CA 1
ATOM 3249 C C . SER A 1 398 ? -12.005 -22.818 12.773 1.00 73.00 398 SER A C 1
ATOM 3251 O O . SER A 1 398 ? -11.681 -22.229 11.750 1.00 73.00 398 SER A O 1
ATOM 3253 N N . ILE A 1 399 ? -12.276 -22.180 13.924 1.00 70.12 399 ILE A N 1
ATOM 3254 C CA . ILE A 1 399 ? -12.415 -20.714 13.996 1.00 70.12 399 ILE A CA 1
ATOM 3255 C C . ILE A 1 399 ? -11.463 -20.060 15.001 1.00 70.12 399 ILE A C 1
ATOM 3257 O O . ILE A 1 399 ? -10.702 -19.172 14.629 1.00 70.12 399 ILE A O 1
ATOM 3261 N N . LYS A 1 400 ? -11.463 -20.511 16.262 1.00 61.16 400 LYS A N 1
ATOM 3262 C CA . LYS A 1 400 ? -10.840 -19.826 17.410 1.00 61.16 400 LYS A CA 1
ATOM 3263 C C . LYS A 1 400 ? -9.391 -19.384 17.188 1.00 61.16 400 LYS A C 1
ATOM 3265 O O . LYS A 1 400 ? -9.023 -18.311 17.650 1.00 61.16 400 LYS A O 1
ATOM 3270 N N . ASN A 1 401 ? -8.592 -20.219 16.524 1.00 62.00 401 ASN A N 1
ATOM 3271 C CA . ASN A 1 401 ? -7.169 -19.972 16.265 1.00 62.00 401 ASN A CA 1
ATOM 3272 C C . ASN A 1 401 ? -6.850 -19.814 14.769 1.00 62.00 401 ASN A C 1
ATOM 3274 O O . ASN A 1 401 ? -5.681 -19.701 14.412 1.00 62.00 401 ASN A O 1
ATOM 3278 N N . ASN A 1 402 ? -7.866 -19.872 13.907 1.00 56.25 402 ASN A N 1
ATOM 3279 C CA . ASN A 1 402 ? -7.694 -19.855 12.454 1.00 56.25 402 ASN A CA 1
ATOM 3280 C C . ASN A 1 402 ? -8.025 -18.487 11.853 1.00 56.25 402 ASN A C 1
ATOM 3282 O O . ASN A 1 402 ? -7.516 -18.165 10.787 1.00 56.25 402 ASN A O 1
ATOM 3286 N N . TYR A 1 403 ? -8.837 -17.685 12.545 1.00 58.22 403 TYR A N 1
ATOM 3287 C CA . TYR A 1 403 ? -9.174 -16.327 12.133 1.00 58.22 403 TYR A CA 1
ATOM 3288 C C . TYR A 1 403 ? -8.757 -15.341 13.209 1.00 58.22 403 TYR A C 1
ATOM 3290 O O . TYR A 1 403 ? -8.924 -15.594 14.408 1.00 58.22 403 TYR A O 1
ATOM 3298 N N . SER A 1 404 ? -8.228 -14.202 12.767 1.00 47.47 404 SER A N 1
ATOM 3299 C CA . SER A 1 404 ? -7.996 -13.062 13.642 1.00 47.47 404 SER A CA 1
ATOM 3300 C C . SER A 1 404 ? -9.313 -12.652 14.269 1.00 47.47 404 SER A C 1
ATOM 3302 O O . SER A 1 404 ? -10.343 -12.618 13.594 1.00 47.47 404 SER A O 1
ATOM 3304 N N . TYR A 1 405 ? -9.279 -12.346 15.558 1.00 59.06 405 TYR A N 1
ATOM 3305 C CA . TYR A 1 405 ? -10.477 -11.980 16.279 1.00 59.06 405 TYR A CA 1
ATOM 3306 C C . TYR A 1 405 ? -10.256 -10.794 17.187 1.00 59.06 405 TYR A C 1
ATOM 3308 O O . TYR A 1 405 ? -9.158 -10.549 17.677 1.00 59.06 405 TYR A O 1
ATOM 3316 N N . LEU A 1 406 ? -11.346 -10.102 17.461 1.00 46.00 406 LEU A N 1
ATOM 3317 C CA . LEU A 1 406 ? -11.413 -8.989 18.374 1.00 46.00 406 LEU A CA 1
ATOM 3318 C C . LEU A 1 406 ? -12.488 -9.279 19.410 1.00 46.00 406 LEU A C 1
ATOM 3320 O O . LEU A 1 406 ? -13.612 -9.640 19.069 1.00 46.00 406 LEU A O 1
ATOM 3324 N N . LYS A 1 407 ? -12.134 -9.148 20.684 1.00 63.56 407 LYS A N 1
ATOM 3325 C CA . LYS A 1 407 ? -13.080 -9.284 21.790 1.00 63.56 407 LYS A CA 1
ATOM 3326 C C . LYS A 1 407 ? -13.728 -7.920 22.044 1.00 63.56 407 LYS A C 1
ATOM 3328 O O . LYS A 1 407 ? -12.997 -6.963 22.284 1.00 63.56 407 LYS A O 1
ATOM 3333 N N . GLN A 1 408 ? -15.058 -7.846 21.975 1.00 59.22 408 GLN A N 1
ATOM 3334 C CA . GLN A 1 408 ? -15.822 -6.628 22.276 1.00 59.22 408 GLN A CA 1
ATOM 3335 C C . GLN A 1 408 ? -15.824 -6.297 23.767 1.00 59.22 408 GLN A C 1
ATOM 3337 O O . GLN A 1 408 ? -15.824 -7.242 24.598 1.00 59.22 408 GLN A O 1
#

Foldseek 3Di:
DQAAFQACCVVQVQSKEKEWEDPFAPPDDIDIDIAGGHNVRRLVVVLVCCVVPPKDWDWADFFPDPHTDIFIQAQSQLVLLLQVLQSFAADSNDNHYFYWYHDPWKIKTKGFQAADPPDDFVLQVDLDNPDHDTPRLVVLVVCCVVVSDVSPPCSSVSNQVSCVVRQFDRWHWGADRVSGMIMIMGTTRPVVSVVVCVVVVVLLVVDDDPLSLLVVLVSLVVSCDPVNVVVVVVCVVVVPVVSVCVSLVVCLVCLVSSVVNDPVLLLQLQLVQQDWADLVRSCVSSVHDDDPVVCVVRPVVCVVSPQKDWPCPVCCPDPPITIHGDPSNVSSNPNDPPPFPWDADDAPWWGTWGADQVFRWIWTATPVGKIKIFGPHHPVLVVCLRPDPHNVVSCVRPNVPNTDMDID